Protein 3QHC (pdb70)

Nearest PDB structures (foldseek):
  3qhc-assembly1_A  TM=1.006E+00  e=7.814E-25  Cyanophora paradoxa
  1b71-assembly1_A  TM=8.317E-01  e=1.279E-03  Nitratidesulfovibrio vulgaris str. Hildenborough
  2gyq-assembly1_B  TM=6.926E-01  e=1.774E-02  Rhodopseudomonas palustris CGA009
  4zkh-assembly1_C  TM=7.422E-01  e=3.297E-01  Pseudo-nitzschia multiseries
  4zkh-assembly1_D  TM=6.762E-01  e=3.297E-01  Pseudo-nitzschia multiseries

Organism: Cyanophora paradoxa (NCBI:txid2762)

Solvent-accessible surface area: 16722 Å² total; per-residue (Å²): 111,195,39,183,24,154,125,26,39,63,6,0,40,128,0,23,27,58,6,88,80,68,121,58,6,61,20,2,0,23,8,0,12,21,6,0,65,2,1,20,96,25,0,0,52,2,0,0,52,0,0,94,112,34,54,58,92,148,8,0,57,28,0,55,43,0,8,152,30,0,5,112,11,1,123,67,0,62,168,48,42,85,154,62,167,55,81,52,42,72,112,3,85,81,2,71,138,16,15,63,68,1,73,102,74,12,89,59,0,8,97,40,85,104,0,5,65,20,0,0,11,3,0,8,24,0,0,12,0,4,5,77,34,3,1,44,55,4,1,163,45,0,61,146,88,58,46,149,128,5,10,93,6,0,94,31,2,20,89,23,0,33,60,0,7,30,86,0,31,86,11,3,13,98,32,3,51,113,144,111,196,41,185,24,154,124,26,40,65,6,0,40,124,0,23,27,59,6,91,78,70,122,57,7,59,21,2,0,22,9,0,8,21,7,1,62,1,0,26,80,25,0,0,52,4,0,0,46,0,0,94,119,34,56,58,93,148,9,0,57,30,0,56,43,0,7,152,31,0,7,114,10,1,124,66,0,54,170,48,41,88,153,61,164,56,169,48,36,72,113,3,85,84,2,65,136,19,16,62,71,2,72,100,76,11,94,55,0,7,96,42,83,104,0,4,66,20,0,0,11,3,0,11,24,0,0,12,0,4,5,80,33,4,1,45,54,5,1,138,47,0,59,110,89,58,44,148,127,5,10,92,5,0,95,28,2,20,91,22,0,33,62,0,7,30,89,0,32,88,12,3,14,96,30,2,51,112,144

Foldseek 3Di:
DDDDDDAADLNLLLLADDFDDDLDLLNSLLSLLQRLLCLLPFLLQLLLLLCVLLVRNVVSVLSNVVSVVSNVLNVLSCVVVVPDDHDDDPSSVVSNVSSVVCVVVSNVLSVDLSNNLSSLVSLLVNLCCLLPPSLQVSLVSCVVVVNNSVSVSSVVVSVSSVVSNVVSVVVSVVSVDDD/DDDDDDQADLNLLLLADDFDDDLDLLNSLLSLLQRLLCLLPFQLQLLLLLCVLLVRNVVSVLSNVVSVVSNVLNVLSCVVVVPDDHDQDPSSVVSNVSSVVCVVVSNVLSVDLSNNLSSLVSLLVNLCCLLPPSLQVSLVSCVVVVNNSVSVSSVVVSVSSVVSNVVSVVVSVVSVDDD

CATH classification: 1.20.1260.10

Radius of gyration: 20.28 Å; Cα contacts (8 Å, |Δi|>4): 498; chains: 2; bounding box: 53×49×52 Å

B-factor: mean 16.75, std 8.73, range [4.85, 58.57]

Sequence (358 aa):
GLNYNQEDFMMGLDRFFFQDDAVSSHNNTDANAASSSSIEVEEMMYECDDCCMYPTFAEIARRSGQPEIGAMFDAIAKEEGMMHAQLLTTKLYSELEVKDSAETLEAKRLVSTTIESSQIDAVASDSSRGLRRALETALEVETIESQKKTYYPAFAKLAAEEQGNMEVATAFEAIVKSETKHANWVKRALENNLLEVAGLNYNQEDFMMGLDRFFFQDDAVSHNNTDANAASSSIEVEEMMYECDDCCMYPTFAEIARRSGQPEIGAMFDAIAKEEGMMHAQLLTTKLYSELEVKDSAETLEAKRLVSSTTIESSQIDAVASDSSRGLRRALETALEVETIESQKKTYYPAFAKLAAEEQGNMEVATAFEAIVKSETKHANWVKRALENNLLEVA

GO terms:
  GO:0008199 ferric iron binding (F, IDA)

InterPro domains:
  IPR003251 Rubrerythrin, diiron-binding domain [PF02915] (44-172)
  IPR003251 Rubrerythrin, diiron-binding domain [cd01041] (26-176)
  IPR009040 Ferritin-like diiron domain [PS50905] (21-180)
  IPR009078 Ferritin-like superfamily [SSF47240] (23-176)
  IPR012347 Ferritin-like [G3DSA:1.20.1260.10] (2-180)
  IPR052753 Rubrerythrin-2/Nigerythrin [PTHR33746] (22-176)

Secondary structure (DSSP, 8-state):
-----PPPGGGGGGG---PPP-SSHHHHHHHHHHHHHHIIIIIHHHHHHHHHHTT-HHHHHHHHHHHHHHHHHHHHHHHHSTT------HHHHHHHHHHHHHHHTHHHHHHSHHHHHHHHHHHHHHHHHIIIIIHHHHHHHHHHTT-HHHHHHHHHHHHHHHHHHHHHHHHHHHHH---/-----PPPGGGGGGG---PPP-SSHHHHHHHHHHHHHHIIIIIHHHHHHHHHHTT-HHHHHHHHHHHHHHHHHHHHHHHHSTT------HHHHHHHHHHHHHHHTHHHHHHSHHHHHHHHHHHHHHHHHIIIIIHHHHHHHHHHTT-HHHHHHHHHHHHHHHHHHHHHHHHHHHHH---

Structure (mmCIF, N/CA/C/O backbone):
data_3QHC
#
_entry.id   3QHC
#
_cell.length_a   81.499
_cell.length_b   81.499
_cell.length_c   46.341
_cell.angle_alpha   90.000
_cell.angle_beta   90.000
_cell.angle_gamma   120.000
#
_symmetry.space_group_name_H-M   'P 32'
#
loop_
_entity.id
_entity.type
_entity.pdbx_description
1 polymer Symerythrin
2 non-polymer 'FE (III) ION'
3 water water
#
loop_
_atom_site.group_PDB
_atom_site.id
_atom_site.type_symbol
_atom_site.label_atom_id
_atom_site.label_alt_id
_atom_site.label_comp_id
_atom_site.label_asym_id
_atom_site.label_entity_id
_atom_site.label_seq_id
_atom_site.pdbx_PDB_ins_code
_atom_site.Cartn_x
_atom_site.Cartn_y
_atom_site.Cartn_z
_atom_site.occupancy
_atom_site.B_iso_or_equiv
_atom_site.auth_seq_id
_atom_site.auth_comp_id
_atom_site.auth_asym_id
_atom_site.auth_atom_id
_atom_site.pdbx_PDB_model_num
ATOM 1 N N . GLY A 1 1 ? 1.826 -0.099 15.156 1.00 29.37 2 GLY A N 1
ATOM 2 C CA . GLY A 1 1 ? 3.085 -0.876 14.749 1.00 29.09 2 GLY A CA 1
ATOM 3 C C . GLY A 1 1 ? 4.265 0.045 14.430 1.00 28.70 2 GLY A C 1
ATOM 4 O O . GLY A 1 1 ? 4.316 1.169 14.954 1.00 33.39 2 GLY A O 1
ATOM 5 N N . LEU A 1 2 ? 5.208 -0.346 13.570 1.00 26.76 3 LEU A N 1
ATOM 6 C CA . LEU A 1 2 ? 6.129 0.597 12.948 1.00 25.56 3 LEU A CA 1
ATOM 7 C C . LEU A 1 2 ? 5.397 1.182 11.719 1.00 28.22 3 LEU A C 1
ATOM 8 O O . LEU A 1 2 ? 4.646 0.528 10.984 1.00 32.55 3 LEU A O 1
ATOM 13 N N . ASN A 1 3 ? 5.549 2.489 11.596 1.00 25.25 4 ASN A N 1
ATOM 14 C CA . ASN A 1 3 ? 4.849 3.286 10.578 1.00 24.10 4 ASN A CA 1
ATOM 15 C C . ASN A 1 3 ? 5.758 4.288 9.900 1.00 24.34 4 ASN A C 1
ATOM 16 O O . ASN A 1 3 ? 5.815 5.474 10.216 1.00 26.27 4 ASN A O 1
ATOM 18 N N . TYR A 1 4 ? 6.541 3.821 8.930 1.00 23.76 5 TYR A N 1
ATOM 19 C CA . TYR A 1 4 ? 7.600 4.597 8.272 1.00 21.56 5 TYR A CA 1
ATOM 20 C C . TYR A 1 4 ? 7.124 5.471 7.098 1.00 19.70 5 TYR A C 1
ATOM 21 O O . TYR A 1 4 ? 6.781 5.035 6.000 1.00 27.97 5 TYR A O 1
ATOM 30 N N . ASN A 1 5 ? 7.412 6.765 6.936 1.00 18.55 6 ASN A N 1
ATOM 31 C CA . ASN A 1 5 ? 7.134 7.741 5.850 1.00 14.00 6 ASN A CA 1
ATOM 32 C C . ASN A 1 5 ? 8.470 8.231 5.329 1.00 14.16 6 ASN A C 1
ATOM 33 O O . ASN A 1 5 ? 9.390 8.473 6.064 1.00 16.28 6 ASN A O 1
ATOM 38 N N . GLN A 1 6 ? 8.637 8.390 4.016 1.00 14.82 7 GLN A N 1
ATOM 39 C CA . GLN A 1 6 ? 9.849 8.980 3.475 1.00 16.00 7 GLN A CA 1
ATOM 40 C C . GLN A 1 6 ? 10.048 10.379 3.974 1.00 15.52 7 GLN A C 1
ATOM 41 O O . GLN A 1 6 ? 9.129 11.187 4.081 1.00 18.40 7 GLN A O 1
ATOM 47 N N . GLU A 1 7 ? 11.268 10.725 4.284 1.00 16.64 8 GLU A N 1
ATOM 48 C CA . GLU A 1 7 ? 11.556 12.098 4.605 1.00 16.91 8 GLU A CA 1
ATOM 49 C C . GLU A 1 7 ? 11.596 12.981 3.350 1.00 16.63 8 GLU A C 1
ATOM 50 O O . GLU A 1 7 ? 11.973 12.558 2.273 1.00 15.37 8 GLU A O 1
ATOM 56 N N . ASP A 1 8 ? 11.234 14.247 3.486 1.00 15.74 9 ASP A N 1
ATOM 57 C CA . ASP A 1 8 ? 11.232 15.149 2.364 1.00 14.79 9 ASP A CA 1
ATOM 58 C C . ASP A 1 8 ? 12.602 15.290 1.649 1.00 13.67 9 ASP A C 1
ATOM 59 O O . ASP A 1 8 ? 13.646 15.228 2.310 1.00 13.91 9 ASP A O 1
ATOM 64 N N . PHE A 1 9 ? 12.528 15.480 0.326 1.00 13.23 10 PHE A N 1
ATOM 65 C CA . PHE A 1 9 ? 13.661 15.832 -0.473 1.00 13.62 10 PHE A CA 1
ATOM 66 C C . PHE A 1 9 ? 14.611 16.820 0.229 1.00 13.07 10 PHE A C 1
ATOM 67 O O . PHE A 1 9 ? 14.194 17.914 0.621 1.00 13.80 10 PHE A O 1
ATOM 75 N N . MET A 1 10 ? 15.874 16.448 0.291 1.00 14.30 11 MET A N 1
ATOM 76 C CA A MET A 1 10 ? 16.915 17.347 0.811 0.70 14.75 11 MET A CA 1
ATOM 77 C CA B MET A 1 10 ? 16.995 17.091 0.952 0.30 14.28 11 MET A CA 1
ATOM 78 C C . MET A 1 10 ? 16.697 17.686 2.313 1.00 12.36 11 MET A C 1
ATOM 79 O O . MET A 1 10 ? 17.422 18.588 2.809 1.00 16.06 11 MET A O 1
ATOM 88 N N . GLY A 1 11 ? 15.776 17.030 3.020 1.00 13.21 12 GLY A N 1
ATOM 89 C CA . GLY A 1 11 ? 15.497 17.411 4.397 1.00 13.91 12 GLY A CA 1
ATOM 90 C C . GLY A 1 11 ? 14.934 18.797 4.557 1.00 12.62 12 GLY A C 1
ATOM 91 O O . GLY A 1 11 ? 15.029 19.369 5.638 1.00 13.10 12 GLY A O 1
ATOM 92 N N . LEU A 1 12 ? 14.324 19.313 3.502 1.00 12.06 13 LEU A N 1
ATOM 93 C CA . LEU A 1 12 ? 13.912 20.721 3.510 1.00 12.35 13 LEU A CA 1
ATOM 94 C C . LEU A 1 12 ? 12.843 20.984 4.535 1.00 12.67 13 LEU A C 1
ATOM 95 O O . LEU A 1 12 ? 12.716 22.119 5.043 1.00 14.93 13 LEU A O 1
ATOM 100 N N . ASP A 1 13 ? 12.080 19.978 4.935 1.00 11.01 14 ASP A N 1
ATOM 101 C CA . ASP A 1 13 ? 11.081 20.132 5.954 1.00 11.83 14 ASP A CA 1
ATOM 102 C C . ASP A 1 13 ? 11.668 20.500 7.301 1.00 12.87 14 ASP A C 1
ATOM 103 O O . ASP A 1 13 ? 10.983 21.067 8.169 1.00 13.95 14 ASP A O 1
ATOM 108 N N . ARG A 1 14 ? 12.919 20.114 7.587 1.00 11.68 15 ARG A N 1
ATOM 109 C CA . ARG A 1 14 ? 13.548 20.390 8.886 1.00 12.23 15 ARG A CA 1
ATOM 110 C C . ARG A 1 14 ? 13.981 21.825 9.077 1.00 12.11 15 ARG A C 1
ATOM 111 O O . ARG A 1 14 ? 14.420 22.220 10.141 1.00 13.43 15 ARG A O 1
ATOM 119 N N . PHE A 1 15 ? 13.753 22.645 8.059 1.00 11.32 16 PHE A N 1
ATOM 120 C CA A PHE A 1 15 ? 13.903 24.085 8.186 0.50 11.91 16 PHE A CA 1
ATOM 121 C CA B PHE A 1 15 ? 13.893 24.073 8.175 0.50 11.24 16 PHE A CA 1
ATOM 122 C C . PHE A 1 15 ? 12.810 24.651 9.106 1.00 11.40 16 PHE A C 1
ATOM 123 O O . PHE A 1 15 ? 12.992 25.729 9.665 1.00 12.71 16 PHE A O 1
ATOM 138 N N . PHE A 1 16 ? 11.651 23.995 9.183 1.00 10.94 17 PHE A N 1
ATOM 139 C CA . PHE A 1 16 ? 10.605 24.519 10.063 1.00 10.70 17 PHE A CA 1
ATOM 140 C C . PHE A 1 16 ? 11.037 24.372 11.489 1.00 10.88 17 PHE A C 1
ATOM 141 O O . PHE A 1 16 ? 11.373 23.252 11.930 1.00 12.24 17 PHE A O 1
ATOM 149 N N . GLN A 1 17 ? 10.946 25.441 12.285 1.00 10.55 18 GLN A N 1
ATOM 150 C CA . GLN A 1 17 ? 11.257 25.428 13.704 1.00 11.60 18 GLN A CA 1
ATOM 151 C C . GLN A 1 17 ? 10.080 26.050 14.460 1.00 11.37 18 GLN A C 1
ATOM 152 O O . GLN A 1 17 ? 9.629 27.122 14.214 1.00 13.59 18 GLN A O 1
ATOM 158 N N A ASP A 1 18 ? 9.752 25.304 15.516 0.50 12.75 19 ASP A N 1
ATOM 159 N N B ASP A 1 18 ? 9.513 25.290 15.388 0.50 12.28 19 ASP A N 1
ATOM 160 C CA A ASP A 1 18 ? 8.545 25.448 16.351 0.50 12.70 19 ASP A CA 1
ATOM 161 C CA B ASP A 1 18 ? 8.485 25.906 16.241 0.50 12.44 19 ASP A CA 1
ATOM 162 C C A ASP A 1 18 ? 8.861 26.250 17.651 0.50 13.20 19 ASP A C 1
ATOM 163 C C B ASP A 1 18 ? 9.115 26.496 17.509 0.50 12.25 19 ASP A C 1
ATOM 164 O O A ASP A 1 18 ? 9.613 25.674 18.431 0.50 13.85 19 ASP A O 1
ATOM 165 O O B ASP A 1 18 ? 10.153 26.175 18.055 0.50 12.61 19 ASP A O 1
ATOM 174 N N . ALA A 1 19 ? 8.330 27.450 17.930 1.00 13.19 20 ALA A N 1
ATOM 175 C CA . ALA A 1 19 ? 8.632 28.112 19.201 1.00 12.46 20 ALA A CA 1
ATOM 176 C C . ALA A 1 19 ? 8.218 27.174 20.354 1.00 13.16 20 ALA A C 1
ATOM 177 O O . ALA A 1 19 ? 7.180 26.541 20.260 1.00 17.21 20 ALA A O 1
ATOM 179 N N . VAL A 1 20 ? 9.025 27.176 21.409 1.00 14.57 21 VAL A N 1
ATOM 180 C CA . VAL A 1 20 ? 8.787 26.343 22.573 1.00 14.58 21 VAL A CA 1
ATOM 181 C C . VAL A 1 20 ? 7.788 26.997 23.470 1.00 12.43 21 VAL A C 1
ATOM 182 O O . VAL A 1 20 ? 7.956 28.203 23.786 1.00 13.86 21 VAL A O 1
ATOM 186 N N . SER A 1 21 ? 6.815 26.228 23.967 1.00 12.79 22 SER A N 1
ATOM 187 C CA A SER A 1 21 ? 5.844 26.735 24.949 0.50 11.86 22 SER A CA 1
ATOM 188 C CA B SER A 1 21 ? 5.857 26.745 24.941 0.50 12.90 22 SER A CA 1
ATOM 189 C C . SER A 1 21 ? 6.362 26.681 26.385 1.00 11.68 22 SER A C 1
ATOM 190 O O . SER A 1 21 ? 6.975 25.684 26.816 1.00 13.76 22 SER A O 1
ATOM 195 N N . HIS A 1 22 ? 6.113 27.744 27.131 1.00 10.80 23 HIS A N 1
ATOM 196 C CA . HIS A 1 22 ? 6.479 27.875 28.546 1.00 10.79 23 HIS A CA 1
ATOM 197 C C . HIS A 1 22 ? 5.295 28.350 29.336 1.00 11.05 23 HIS A C 1
ATOM 198 O O . HIS A 1 22 ? 4.295 28.833 28.792 1.00 11.40 23 HIS A O 1
ATOM 205 N N . ASN A 1 23 ? 5.401 28.304 30.669 1.00 10.82 24 ASN A N 1
ATOM 206 C CA . ASN A 1 23 ? 4.390 28.874 31.542 1.00 11.43 24 ASN A CA 1
ATOM 207 C C . ASN A 1 23 ? 4.408 30.374 31.533 1.00 11.61 24 ASN A C 1
ATOM 208 O O . ASN A 1 23 ? 3.397 30.961 31.935 1.00 15.72 24 ASN A O 1
ATOM 213 N N . ASN A 1 24 ? 5.566 30.986 31.310 1.00 11.34 25 ASN A N 1
ATOM 214 C CA . ASN A 1 24 ? 5.734 32.379 31.490 1.00 12.80 25 ASN A CA 1
ATOM 215 C C . ASN A 1 24 ? 5.826 33.081 30.167 1.00 13.78 25 ASN A C 1
ATOM 216 O O . ASN A 1 24 ? 6.603 32.678 29.262 1.00 12.73 25 ASN A O 1
ATOM 221 N N . THR A 1 25 ? 5.056 34.157 30.000 1.00 14.53 26 THR A N 1
ATOM 222 C CA . THR A 1 25 ? 4.991 34.891 28.717 1.00 11.78 26 THR A CA 1
ATOM 223 C C . THR A 1 25 ? 6.315 35.506 28.339 1.00 13.26 26 THR A C 1
ATOM 224 O O . THR A 1 25 ? 6.642 35.540 27.135 1.00 12.76 26 THR A O 1
ATOM 228 N N . ASP A 1 26 ? 7.180 35.908 29.244 1.00 12.44 27 ASP A N 1
ATOM 229 C CA . ASP A 1 26 ? 8.512 36.374 28.934 1.00 14.24 27 ASP A CA 1
ATOM 230 C C . ASP A 1 26 ? 9.273 35.321 28.162 1.00 12.25 27 ASP A C 1
ATOM 231 O O . ASP A 1 26 ? 9.983 35.631 27.178 1.00 13.94 27 ASP A O 1
ATOM 236 N N . ALA A 1 27 ? 9.205 34.092 28.635 1.00 12.66 28 ALA A N 1
ATOM 237 C CA . ALA A 1 27 ? 9.884 32.986 28.018 1.00 11.09 28 ALA A CA 1
ATOM 238 C C . ALA A 1 27 ? 9.265 32.640 26.650 1.00 10.63 28 ALA A C 1
ATOM 239 O O . ALA A 1 27 ? 10.022 32.272 25.725 1.00 10.96 28 ALA A O 1
ATOM 241 N N . ASN A 1 28 ? 7.957 32.720 26.540 1.00 9.95 29 ASN A N 1
ATOM 242 C CA . ASN A 1 28 ? 7.352 32.539 25.181 1.00 9.20 29 ASN A CA 1
ATOM 243 C C . ASN A 1 28 ? 7.796 33.648 24.280 1.00 9.48 29 ASN A C 1
ATOM 244 O O . ASN A 1 28 ? 8.044 33.367 23.066 1.00 9.88 29 ASN A O 1
ATOM 249 N N . ALA A 1 29 ? 7.917 34.882 24.669 1.00 9.98 30 ALA A N 1
ATOM 250 C CA . ALA A 1 29 ? 8.481 35.954 23.865 1.00 9.84 30 ALA A CA 1
ATOM 251 C C . ALA A 1 29 ? 9.869 35.623 23.479 1.00 9.68 30 ALA A C 1
ATOM 252 O O . ALA A 1 29 ? 10.215 35.825 22.298 1.00 10.48 30 ALA A O 1
ATOM 254 N N . ALA A 1 30 ? 10.727 35.173 24.380 1.00 10.27 31 ALA A N 1
ATOM 255 C CA . ALA A 1 30 ? 12.077 34.833 24.059 1.00 11.40 31 ALA A CA 1
ATOM 256 C C . ALA A 1 30 ? 12.168 33.765 22.994 1.00 10.46 31 ALA A C 1
ATOM 257 O O . ALA A 1 30 ? 12.950 33.851 22.038 1.00 12.38 31 ALA A O 1
ATOM 259 N N . SER A 1 31 ? 11.352 32.756 23.101 1.00 10.56 32 SER A N 1
ATOM 260 C CA A SER A 1 31 ? 11.331 31.664 22.140 0.70 11.48 32 SER A CA 1
ATOM 261 C CA B SER A 1 31 ? 11.388 31.682 22.118 0.30 12.04 32 SER A CA 1
ATOM 262 C C . SER A 1 31 ? 10.834 32.148 20.773 1.00 10.15 32 SER A C 1
ATOM 263 O O . SER A 1 31 ? 11.384 31.742 19.747 1.00 11.86 32 SER A O 1
ATOM 268 N N . SER A 1 32 ? 9.829 32.980 20.792 1.00 9.14 33 SER A N 1
ATOM 269 C CA A SER A 1 32 ? 9.351 33.551 19.562 0.70 8.89 33 SER A CA 1
ATOM 270 C CA B SER A 1 32 ? 9.305 33.612 19.588 0.30 9.42 33 SER A CA 1
ATOM 271 C C . SER A 1 32 ? 10.391 34.421 18.922 1.00 9.35 33 SER A C 1
ATOM 272 O O . SER A 1 32 ? 10.566 34.332 17.689 1.00 10.52 33 SER A O 1
ATOM 277 N N . ILE A 1 33 ? 11.062 35.299 19.657 1.00 9.38 34 ILE A N 1
ATOM 278 C CA . ILE A 1 33 ? 12.117 36.135 19.085 1.00 10.39 34 ILE A CA 1
ATOM 279 C C . ILE A 1 33 ? 13.173 35.286 18.370 1.00 9.32 34 ILE A C 1
ATOM 280 O O . ILE A 1 33 ? 13.634 35.536 17.253 1.00 10.89 34 ILE A O 1
ATOM 285 N N . GLU A 1 34 ? 13.563 34.204 19.058 1.00 11.36 35 GLU A N 1
ATOM 286 C CA . GLU A 1 34 ? 14.578 33.302 18.539 1.00 11.14 35 GLU A CA 1
ATOM 287 C C . GLU A 1 34 ? 14.151 32.739 17.168 1.00 10.33 35 GLU A C 1
ATOM 288 O O . GLU A 1 34 ? 14.942 32.756 16.222 1.00 12.08 35 GLU A O 1
ATOM 294 N N . VAL A 1 35 ? 12.953 32.205 17.110 1.00 9.95 36 VAL A N 1
ATOM 295 C CA . VAL A 1 35 ? 12.471 31.612 15.842 1.00 9.69 36 VAL A CA 1
ATOM 296 C C . VAL A 1 35 ? 12.241 32.688 14.812 1.00 9.25 36 VAL A C 1
ATOM 297 O O . VAL A 1 35 ? 12.603 32.456 13.629 1.00 10.02 36 VAL A O 1
ATOM 301 N N . GLU A 1 36 ? 11.660 33.824 15.160 1.00 9.11 37 GLU A N 1
ATOM 302 C CA A GLU A 1 36 ? 11.400 34.894 14.208 0.60 9.40 37 GLU A CA 1
ATOM 303 C CA B GLU A 1 36 ? 11.323 34.816 14.130 0.40 9.44 37 GLU A CA 1
ATOM 304 C C . GLU A 1 36 ? 12.673 35.358 13.568 1.00 9.64 37 GLU A C 1
ATOM 305 O O . GLU A 1 36 ? 12.786 35.587 12.366 1.00 10.65 37 GLU A O 1
ATOM 316 N N A MET A 1 37 ? 13.727 35.563 14.348 0.70 10.35 38 MET A N 1
ATOM 317 N N B MET A 1 37 ? 13.670 35.548 14.432 0.30 12.16 38 MET A N 1
ATOM 318 C CA A MET A 1 37 ? 15.015 36.010 13.810 0.70 11.65 38 MET A CA 1
ATOM 319 C CA B MET A 1 37 ? 15.022 35.956 14.024 0.30 12.45 38 MET A CA 1
ATOM 320 C C A MET A 1 37 ? 15.668 34.943 12.981 0.70 11.75 38 MET A C 1
ATOM 321 C C B MET A 1 37 ? 15.665 34.966 13.068 0.30 12.11 38 MET A C 1
ATOM 322 O O A MET A 1 37 ? 16.313 35.237 11.954 0.70 11.95 38 MET A O 1
ATOM 323 O O B MET A 1 37 ? 16.311 35.363 12.093 0.30 14.06 38 MET A O 1
ATOM 332 N N . TYR A 1 38 ? 15.540 33.676 13.377 1.00 11.16 39 TYR A N 1
ATOM 333 C CA . TYR A 1 38 ? 16.008 32.574 12.515 1.00 10.97 39 TYR A CA 1
ATOM 334 C C . TYR A 1 38 ? 15.313 32.589 11.163 1.00 10.01 39 TYR A C 1
ATOM 335 O O . TYR A 1 38 ? 15.939 32.412 10.090 1.00 11.40 39 TYR A O 1
ATOM 344 N N . GLU A 1 39 ? 13.996 32.835 11.175 1.00 9.72 40 GLU A N 1
ATOM 345 C CA . GLU A 1 39 ? 13.277 32.855 9.883 1.00 9.56 40 GLU A CA 1
ATOM 346 C C . GLU A 1 39 ? 13.708 34.077 9.082 1.00 9.00 40 GLU A C 1
ATOM 347 O O . GLU A 1 39 ? 13.872 33.980 7.823 1.00 10.57 40 GLU A O 1
ATOM 353 N N . CYS A 1 40 ? 13.857 35.226 9.725 1.00 9.33 41 CYS A N 1
ATOM 354 C CA . CYS A 1 40 ? 14.237 36.483 9.075 1.00 10.57 41 CYS A CA 1
ATOM 355 C C . CYS A 1 40 ? 15.648 36.393 8.435 1.00 11.44 41 CYS A C 1
ATOM 356 O O . CYS A 1 40 ? 15.856 36.728 7.276 1.00 12.77 41 CYS A O 1
ATOM 359 N N A ASP A 1 41 ? 16.620 35.881 9.188 0.50 12.48 42 ASP A N 1
ATOM 360 N N B ASP A 1 41 ? 16.590 35.918 9.267 0.50 12.75 42 ASP A N 1
ATOM 361 C CA A ASP A 1 41 ? 17.986 36.002 8.741 0.50 13.72 42 ASP A CA 1
ATOM 362 C CA B ASP A 1 41 ? 18.033 35.831 9.043 0.50 13.00 42 ASP A CA 1
ATOM 363 C C A ASP A 1 41 ? 18.554 34.703 8.141 0.50 13.72 42 ASP A C 1
ATOM 364 C C B ASP A 1 41 ? 18.523 34.711 8.122 0.50 13.00 42 ASP A C 1
ATOM 365 O O A ASP A 1 41 ? 19.625 34.764 7.527 0.50 16.15 42 ASP A O 1
ATOM 366 O O B ASP A 1 41 ? 19.433 34.909 7.303 0.50 15.05 42 ASP A O 1
ATOM 375 N N . CYS A 1 42 ? 17.873 33.562 8.282 1.00 13.02 43 CYS A N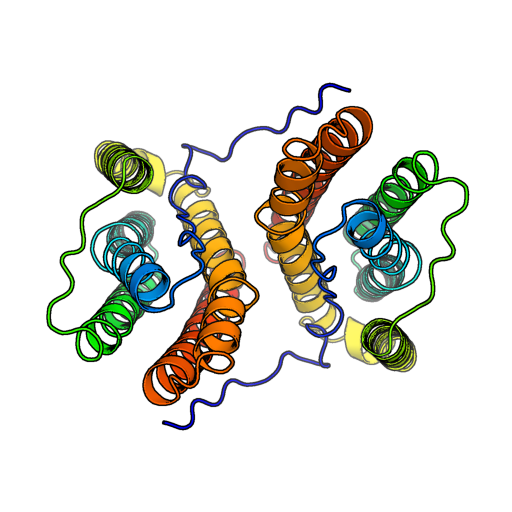 1
ATOM 376 C CA A CYS A 1 42 ? 18.393 32.293 7.778 0.70 13.03 43 CYS A CA 1
ATOM 377 C CA B CYS A 1 42 ? 18.374 32.255 7.833 0.30 13.95 43 CYS A CA 1
ATOM 378 C C . CYS A 1 42 ? 17.387 31.574 6.889 1.00 11.86 43 CYS A C 1
ATOM 379 O O . CYS A 1 42 ? 17.710 31.322 5.753 1.00 14.07 43 CYS A O 1
ATOM 384 N N . MET A 1 43 ? 16.213 31.221 7.397 1.00 11.32 44 MET A N 1
ATOM 385 C CA . MET A 1 43 ? 15.316 30.343 6.656 1.00 10.93 44 MET A CA 1
ATOM 386 C C . MET A 1 43 ? 14.808 31.051 5.386 1.00 9.91 44 MET A C 1
ATOM 387 O O . MET A 1 43 ? 14.955 30.531 4.273 1.00 11.31 44 MET A O 1
ATOM 392 N N . TYR A 1 44 ? 14.169 32.207 5.518 1.00 9.56 45 TYR A N 1
ATOM 393 C CA . TYR A 1 44 ? 13.564 32.833 4.358 1.00 9.38 45 TYR A CA 1
ATOM 394 C C . TYR A 1 44 ? 14.607 33.311 3.348 1.00 9.75 45 TYR A C 1
ATOM 395 O O . TYR A 1 44 ? 14.354 33.158 2.134 1.00 10.31 45 TYR A O 1
ATOM 404 N N . PRO A 1 45 ? 15.740 33.860 3.757 1.00 10.24 46 PRO A N 1
ATOM 405 C CA . PRO A 1 45 ? 16.745 34.214 2.728 1.00 11.29 46 PRO A CA 1
ATOM 406 C C . PRO A 1 45 ? 17.197 32.996 1.956 1.00 11.44 46 PRO A C 1
ATOM 407 O O . PRO A 1 45 ? 17.479 33.105 0.751 1.00 12.77 46 PRO A O 1
ATOM 411 N N . THR A 1 46 ? 17.334 31.843 2.596 1.00 11.61 47 THR A N 1
ATOM 412 C CA . THR A 1 46 ? 17.701 30.635 1.873 1.00 12.41 47 THR A CA 1
ATOM 413 C C . THR A 1 46 ? 16.628 30.218 0.870 1.00 11.57 47 THR A C 1
ATOM 414 O O . THR A 1 46 ? 16.915 29.883 -0.286 1.00 12.31 47 THR A O 1
ATOM 418 N N . PHE A 1 47 ? 15.369 30.261 1.305 1.00 11.21 48 PHE A N 1
ATOM 419 C CA . PHE A 1 47 ? 14.270 29.982 0.393 1.00 9.76 48 PHE A CA 1
ATOM 420 C C . PHE A 1 47 ? 14.256 30.970 -0.771 1.00 10.52 48 PHE A C 1
ATOM 421 O O . PHE A 1 47 ? 14.005 30.553 -1.918 1.00 11.27 48 PHE A O 1
ATOM 429 N N . ALA A 1 48 ? 14.557 32.239 -0.528 1.00 10.91 49 ALA A N 1
ATOM 430 C CA . ALA A 1 48 ? 14.585 33.232 -1.583 1.00 11.16 49 ALA A CA 1
ATOM 431 C C . ALA A 1 48 ? 15.670 32.854 -2.619 1.00 11.21 49 ALA A C 1
ATOM 432 O O . ALA A 1 48 ? 15.486 33.033 -3.814 1.00 12.95 49 ALA A O 1
ATOM 434 N N . GLU A 1 49 ? 16.819 32.440 -2.115 1.00 11.82 50 GLU A N 1
ATOM 435 C CA . GLU A 1 49 ? 17.904 32.044 -3.018 1.00 13.41 50 GLU A CA 1
ATOM 436 C C . GLU A 1 49 ? 17.506 30.813 -3.838 1.00 12.43 50 GLU A C 1
ATOM 437 O O . GLU A 1 49 ? 17.841 30.710 -5.023 1.00 13.95 50 GLU A O 1
ATOM 443 N N . ILE A 1 50 ? 16.886 29.839 -3.183 1.00 12.70 51 ILE A N 1
ATOM 444 C CA . ILE A 1 50 ? 16.399 28.671 -3.925 1.00 11.99 51 ILE A CA 1
ATOM 445 C C . ILE A 1 50 ? 15.491 29.151 -5.038 1.00 12.02 51 ILE A C 1
ATOM 446 O O . ILE A 1 50 ? 15.586 28.720 -6.233 1.00 12.92 51 ILE A O 1
ATOM 451 N N . ALA A 1 51 ? 14.577 30.079 -4.761 1.00 11.34 52 ALA A N 1
ATOM 452 C CA . ALA A 1 51 ? 13.634 30.568 -5.748 1.00 10.36 52 ALA A CA 1
ATOM 453 C C . ALA A 1 51 ? 14.358 31.276 -6.892 1.00 11.83 52 ALA A C 1
ATOM 454 O O . ALA A 1 51 ? 14.080 30.997 -8.082 1.00 13.00 52 ALA A O 1
ATOM 456 N N . ARG A 1 52 ? 15.301 32.138 -6.575 1.00 12.93 53 ARG A N 1
ATOM 457 C CA . ARG A 1 52 ? 15.995 32.865 -7.627 1.00 12.74 53 ARG A CA 1
ATOM 458 C C . ARG A 1 52 ? 16.753 31.859 -8.502 1.00 14.70 53 ARG A C 1
ATOM 459 O O . ARG A 1 52 ? 16.800 31.976 -9.732 1.00 15.43 53 ARG A O 1
ATOM 467 N N . ARG A 1 53 ? 17.502 30.928 -7.925 1.00 13.51 54 ARG A N 1
ATOM 468 C CA . ARG A 1 53 ? 18.319 29.966 -8.648 1.00 13.95 54 ARG A CA 1
ATOM 469 C C . ARG A 1 53 ? 17.478 28.999 -9.436 1.00 15.49 54 ARG A C 1
ATOM 470 O O . ARG A 1 53 ? 17.972 28.393 -10.404 1.00 18.68 54 ARG A O 1
ATOM 478 N N . SER A 1 54 ? 16.218 28.856 -9.080 1.00 14.40 55 SER A N 1
ATOM 479 C CA . SER A 1 54 ? 15.222 28.121 -9.798 1.00 14.42 55 SER A CA 1
ATOM 480 C C . SER A 1 54 ? 14.599 28.886 -10.951 1.00 15.08 55 SER A C 1
ATOM 481 O O . SER A 1 54 ? 13.723 28.351 -11.636 1.00 18.91 55 SER A O 1
ATOM 484 N N . GLY A 1 55 ? 14.983 30.131 -11.178 1.00 14.48 56 GLY A N 1
ATOM 485 C CA . GLY A 1 55 ? 14.307 30.865 -12.222 1.00 14.43 56 GLY A CA 1
ATOM 486 C C . GLY A 1 55 ? 13.007 31.473 -11.858 1.00 13.96 56 GLY A C 1
ATOM 487 O O . GLY A 1 55 ? 12.188 31.729 -12.712 1.00 15.70 56 GLY A O 1
ATOM 488 N N . GLN A 1 56 ? 12.780 31.736 -10.556 1.00 13.01 57 GLN A N 1
ATOM 489 C CA . GLN A 1 56 ? 11.492 32.193 -10.052 1.00 12.33 57 GLN A CA 1
ATOM 490 C C . GLN A 1 56 ? 11.695 33.480 -9.264 1.00 13.53 57 GLN A C 1
ATOM 491 O O . GLN A 1 56 ? 11.484 33.497 -8.000 1.00 12.91 57 GLN A O 1
ATOM 497 N N . PRO A 1 57 ? 12.127 34.582 -9.869 1.00 13.95 58 PRO A N 1
ATOM 498 C CA . PRO A 1 57 ? 12.533 35.717 -9.071 1.00 14.06 58 PRO A CA 1
ATOM 499 C C . PRO A 1 57 ? 11.369 36.358 -8.390 1.00 12.18 58 PRO A C 1
ATOM 500 O O . PRO A 1 57 ? 11.575 36.942 -7.287 1.00 13.95 58 PRO A O 1
ATOM 504 N N . GLU A 1 58 ? 10.149 36.312 -8.870 1.00 13.16 59 GLU A N 1
ATOM 505 C CA . GLU A 1 58 ? 9.006 36.874 -8.204 1.00 12.49 59 GLU A CA 1
ATOM 506 C C . GLU A 1 58 ? 8.735 36.161 -6.871 1.00 11.22 59 GLU A C 1
ATOM 507 O O . GLU A 1 58 ? 8.511 36.810 -5.805 1.00 11.51 59 GLU A O 1
ATOM 513 N N . ILE A 1 59 ? 8.817 34.844 -6.843 1.00 10.74 60 ILE A N 1
ATOM 514 C CA . ILE A 1 59 ? 8.682 34.085 -5.597 1.00 10.07 60 ILE A CA 1
ATOM 515 C C . ILE A 1 59 ? 9.870 34.397 -4.708 1.00 10.66 60 ILE A C 1
ATOM 516 O O . ILE A 1 59 ? 9.671 34.523 -3.450 1.00 11.01 60 ILE A O 1
ATOM 521 N N . GLY A 1 60 ? 11.073 34.604 -5.212 1.00 10.77 61 GLY A N 1
ATOM 522 C CA . GLY A 1 60 ? 12.199 34.999 -4.375 1.00 11.27 61 GLY A CA 1
ATOM 523 C C . GLY A 1 60 ? 11.913 36.322 -3.665 1.00 10.68 61 GLY A C 1
ATOM 524 O O . GLY A 1 60 ? 12.203 36.493 -2.474 1.00 11.17 61 GLY A O 1
ATOM 525 N N . ALA A 1 61 ? 11.318 37.253 -4.374 1.00 11.34 62 ALA A N 1
ATOM 526 C CA . ALA A 1 61 ? 11.016 38.566 -3.843 1.00 11.38 62 ALA A CA 1
ATOM 527 C C . ALA A 1 61 ? 9.955 38.405 -2.743 1.00 10.17 62 ALA A C 1
ATOM 528 O O . ALA A 1 61 ? 9.981 39.166 -1.736 1.00 10.98 62 ALA A O 1
ATOM 530 N N . MET A 1 62 ? 9.008 37.522 -2.887 1.00 10.04 63 MET A N 1
ATOM 531 C CA . MET A 1 62 ? 8.024 37.274 -1.828 1.00 10.34 63 MET A CA 1
ATOM 532 C C . MET A 1 62 ? 8.727 36.717 -0.601 1.00 8.86 63 MET A C 1
ATOM 533 O O . MET A 1 62 ? 8.459 37.225 0.536 1.00 9.79 63 MET A O 1
ATOM 538 N N . PHE A 1 63 ? 9.642 35.785 -0.701 1.00 9.12 64 PHE A N 1
ATOM 539 C CA . PHE A 1 63 ? 10.334 35.322 0.477 1.00 8.98 64 PHE A CA 1
ATOM 540 C C . PHE A 1 63 ? 11.166 36.409 1.077 1.00 9.90 64 PHE A C 1
ATOM 541 O O . PHE A 1 63 ? 11.238 36.490 2.337 1.00 9.93 64 PHE A O 1
ATOM 549 N N . ASP A 1 64 ? 11.788 37.287 0.320 1.00 9.57 65 ASP A N 1
ATOM 550 C CA . ASP A 1 64 ? 12.520 38.414 0.908 1.00 10.46 65 ASP A CA 1
ATOM 551 C C . ASP A 1 64 ? 11.568 39.328 1.693 1.00 9.22 65 ASP A C 1
ATOM 552 O O . ASP A 1 64 ? 11.954 39.840 2.757 1.00 9.92 65 ASP A O 1
ATOM 557 N N . ALA A 1 65 ? 10.373 39.578 1.181 1.00 9.07 66 ALA A N 1
ATOM 558 C CA . ALA A 1 65 ? 9.421 40.443 1.821 1.00 9.31 66 ALA A CA 1
ATOM 559 C C . ALA A 1 65 ? 8.915 39.821 3.134 1.00 8.78 66 ALA A C 1
ATOM 560 O O . ALA A 1 65 ? 8.777 40.518 4.168 1.00 9.23 66 ALA A O 1
ATOM 562 N N . ILE A 1 66 ? 8.646 38.526 3.134 1.00 8.54 67 ILE A N 1
ATOM 563 C CA . ILE A 1 66 ? 8.230 37.804 4.329 1.00 7.49 67 ILE A CA 1
ATOM 564 C C . ILE A 1 66 ? 9.373 37.867 5.301 1.00 8.16 67 ILE A C 1
ATOM 565 O O . ILE A 1 66 ? 9.105 38.117 6.522 1.00 8.68 67 ILE A O 1
ATOM 570 N N . ALA A 1 67 ? 10.603 37.623 4.935 1.00 7.99 68 ALA A N 1
ATOM 571 C CA . ALA A 1 67 ? 11.721 37.662 5.872 1.00 8.82 68 ALA A CA 1
ATOM 572 C C . ALA A 1 67 ? 11.744 38.971 6.610 1.00 8.47 68 ALA A C 1
ATOM 573 O O . ALA A 1 67 ? 11.931 38.985 7.844 1.00 9.30 68 ALA A O 1
ATOM 575 N N . LYS A 1 68 ? 11.568 40.113 5.958 1.00 9.16 69 LYS A N 1
ATOM 576 C CA . LYS A 1 68 ? 11.576 41.376 6.627 1.00 8.72 69 LYS A CA 1
ATOM 577 C C . LYS A 1 68 ? 10.475 41.435 7.660 1.00 8.56 69 LYS A C 1
ATOM 578 O O . LYS A 1 68 ? 10.689 41.999 8.757 1.00 8.92 69 LYS A O 1
ATOM 584 N N . GLU A 1 69 ? 9.288 40.958 7.367 1.00 8.28 70 GLU A N 1
ATOM 585 C CA . GLU A 1 69 ? 8.193 40.962 8.302 1.00 8.17 70 GLU A CA 1
ATOM 586 C C . GLU A 1 69 ? 8.437 40.028 9.470 1.00 7.66 70 GLU A C 1
ATOM 587 O O . GLU A 1 69 ? 7.999 40.383 10.614 1.00 7.87 70 GLU A O 1
ATOM 593 N N . GLU A 1 70 ? 9.116 38.923 9.331 1.00 8.14 71 GLU A N 1
ATOM 594 C CA . GLU A 1 70 ? 9.482 38.117 10.507 1.00 7.77 71 GLU A CA 1
ATOM 595 C C . GLU A 1 70 ? 10.380 38.925 11.404 1.00 8.58 71 GLU A C 1
ATOM 596 O O . GLU A 1 70 ? 10.266 38.870 12.654 1.00 9.53 71 GLU A O 1
ATOM 602 N N . GLY A 1 71 ? 11.317 39.661 10.872 1.00 8.96 72 GLY A N 1
ATOM 603 C CA . GLY A 1 71 ? 12.142 40.526 11.720 1.00 9.62 72 GLY A CA 1
ATOM 604 C C . GLY A 1 71 ? 11.287 41.592 12.404 1.00 9.22 72 GLY A C 1
ATOM 605 O O . GLY A 1 71 ? 11.568 41.901 13.587 1.00 10.73 72 GLY A O 1
ATOM 606 N N . MET A 1 72 ? 10.258 42.140 11.786 1.00 9.02 73 MET A N 1
ATOM 607 C CA A MET A 1 72 ? 9.355 43.044 12.492 0.50 8.13 73 MET A CA 1
ATOM 608 C CA B MET A 1 72 ? 9.365 43.047 12.500 0.50 8.16 73 MET A CA 1
ATOM 609 C C . MET A 1 72 ? 8.693 42.348 13.671 1.00 8.02 73 MET A C 1
ATOM 610 O O . MET A 1 72 ? 8.533 43.003 14.725 1.00 8.89 73 MET A O 1
ATOM 619 N N . HIS A 1 73 ? 8.269 41.118 13.524 1.00 7.88 74 HIS A N 1
ATOM 620 C CA . HIS A 1 73 ? 7.667 40.420 14.637 1.00 7.31 74 HIS A CA 1
ATOM 621 C C . HIS A 1 73 ? 8.656 40.323 15.816 1.00 8.36 74 HIS A C 1
ATOM 622 O O . HIS A 1 73 ? 8.284 40.577 16.971 1.00 8.86 74 HIS A O 1
ATOM 629 N N . ALA A 1 74 ? 9.890 39.937 15.555 1.00 8.70 75 ALA A N 1
ATOM 630 C CA . ALA A 1 74 ? 10.903 39.852 16.579 1.00 9.10 75 ALA A CA 1
ATOM 631 C C . ALA A 1 74 ? 11.110 41.205 17.239 1.00 9.29 75 ALA A C 1
ATOM 632 O O . ALA A 1 74 ? 11.251 41.247 18.466 1.00 10.12 75 ALA A O 1
ATOM 634 N N . GLN A 1 75 ? 11.192 42.266 16.459 1.00 9.00 76 GLN A N 1
ATOM 635 C CA . GLN A 1 75 ? 11.461 43.583 17.007 1.00 8.75 76 GLN A CA 1
ATOM 636 C C . GLN A 1 75 ? 10.319 44.125 17.791 1.00 8.49 76 GLN A C 1
ATOM 637 O O . GLN A 1 75 ? 10.584 44.874 18.772 1.00 10.25 76 GLN A O 1
ATOM 643 N N . LEU A 1 76 ? 9.089 43.776 17.494 1.00 8.52 77 LEU A N 1
ATOM 644 C CA . LEU A 1 76 ? 7.954 44.162 18.351 1.00 8.72 77 LEU A CA 1
ATOM 645 C C . LEU A 1 76 ? 8.102 43.497 19.714 1.00 8.86 77 LEU A C 1
ATOM 646 O O . LEU A 1 76 ? 7.932 44.156 20.764 1.00 10.52 77 LEU A O 1
ATOM 651 N N . LEU A 1 77 ? 8.392 42.219 19.760 1.00 8.47 78 LEU A N 1
ATOM 652 C CA . LEU A 1 77 ? 8.553 41.564 21.042 1.00 8.95 78 LEU A CA 1
ATOM 653 C C . LEU A 1 77 ? 9.755 42.076 21.766 1.00 9.63 78 LEU A C 1
ATOM 654 O O . LEU A 1 77 ? 9.728 42.179 23.013 1.00 11.43 78 LEU A O 1
ATOM 659 N N . THR A 1 78 ? 10.868 42.326 21.121 1.00 10.35 79 THR A N 1
ATOM 660 C CA A THR A 1 78 ? 12.058 42.865 21.770 0.70 11.62 79 THR A CA 1
ATOM 661 C CA B THR A 1 78 ? 12.061 42.831 21.823 0.30 11.77 79 THR A CA 1
ATOM 662 C C . THR A 1 78 ? 11.778 44.206 22.412 1.00 13.32 79 THR A C 1
ATOM 663 O O . THR A 1 78 ? 12.274 44.544 23.478 1.00 16.30 79 THR A O 1
ATOM 670 N N . LYS A 1 79 ? 10.956 45.013 21.748 1.00 12.03 80 LYS A N 1
ATOM 671 C CA . LYS A 1 79 ? 10.582 46.259 22.350 1.00 14.82 80 LYS A CA 1
ATOM 672 C C . LYS A 1 79 ? 9.819 46.115 23.648 1.00 15.15 80 LYS A C 1
ATOM 673 O O . LYS A 1 79 ? 9.995 46.906 24.582 1.00 16.30 80 LYS A O 1
ATOM 679 N N . LEU A 1 80 ? 9.002 45.085 23.725 1.00 12.85 81 LEU A N 1
ATOM 680 C CA . LEU A 1 80 ? 8.221 44.858 24.895 1.00 13.37 81 LEU A CA 1
ATOM 681 C C . LEU A 1 80 ? 9.027 44.239 26.006 1.00 14.15 81 LEU A C 1
ATOM 682 O O . LEU A 1 80 ? 8.698 44.399 27.156 1.00 16.64 81 LEU A O 1
ATOM 687 N N . TYR A 1 81 ? 10.100 43.528 25.694 1.00 13.25 82 TYR A N 1
ATOM 688 C CA . TYR A 1 81 ? 10.997 42.862 26.653 1.00 13.58 82 TYR A CA 1
ATOM 689 C C . TYR A 1 81 ? 12.419 43.312 26.376 1.00 13.40 82 TYR A C 1
ATOM 690 O O . TYR A 1 81 ? 13.225 42.571 25.850 1.00 15.29 82 TYR A O 1
ATOM 699 N N . SER A 1 82 ? 12.691 44.570 26.732 1.00 13.28 83 SER A N 1
ATOM 700 C CA . SER A 1 82 ? 13.929 45.253 26.255 1.00 13.34 83 SER A CA 1
ATOM 701 C C . SER A 1 82 ? 15.199 44.593 26.777 1.00 13.47 83 SER A C 1
ATOM 702 O O . SER A 1 82 ? 16.258 44.823 26.178 1.00 14.94 83 SER A O 1
ATOM 705 N N . GLU A 1 83 ? 15.121 43.883 27.890 1.00 13.06 84 GLU A N 1
ATOM 706 C CA . GLU A 1 83 ? 16.321 43.356 28.519 1.00 12.32 84 GLU A CA 1
ATOM 707 C C . GLU A 1 83 ? 16.564 41.879 28.242 1.00 13.37 84 GLU A C 1
ATOM 708 O O . GLU A 1 83 ? 17.566 41.310 28.672 1.00 14.83 84 GLU A O 1
ATOM 714 N N . LEU A 1 84 ? 15.659 41.265 27.505 1.00 15.50 85 LEU A N 1
ATOM 715 C CA . LEU A 1 84 ? 15.782 39.811 27.356 1.00 17.50 85 LEU A CA 1
ATOM 716 C C . LEU A 1 84 ? 16.991 39.363 26.588 1.00 18.25 85 LEU A C 1
ATOM 717 O O . LEU A 1 84 ? 17.308 39.998 25.566 1.00 20.99 85 LEU A O 1
ATOM 722 N N . GLU A 1 85 ? 17.673 38.329 27.014 1.00 20.45 86 GLU A N 1
ATOM 723 C CA . GLU A 1 85 ? 18.873 37.846 26.351 1.00 21.51 86 GLU A CA 1
ATOM 724 C C . GLU A 1 85 ? 18.434 36.580 25.620 1.00 21.65 86 GLU A C 1
ATOM 725 O O . GLU A 1 85 ? 18.131 35.592 26.266 1.00 25.20 86 GLU A O 1
ATOM 731 N N . VAL A 1 86 ? 18.366 36.587 24.303 1.00 18.51 87 VAL A N 1
ATOM 732 C CA . VAL A 1 86 ? 17.885 35.478 23.477 1.00 17.30 87 VAL A CA 1
ATOM 733 C C . VAL A 1 86 ? 19.134 34.761 22.951 1.00 18.81 87 VAL A C 1
ATOM 734 O O . VAL A 1 86 ? 20.092 35.384 22.522 1.00 22.40 87 VAL A O 1
ATOM 738 N N . LYS A 1 87 ? 19.186 33.453 23.138 1.00 20.97 88 LYS A N 1
ATOM 739 C CA . LYS A 1 87 ? 20.273 32.597 22.642 1.00 23.83 88 LYS A CA 1
ATOM 740 C C . LYS A 1 87 ? 19.618 31.481 21.839 1.00 22.29 88 LYS A C 1
ATOM 741 O O . LYS A 1 87 ? 18.549 30.951 22.176 1.00 27.35 88 LYS A O 1
ATOM 743 N N . ASP A 1 88 ? 20.345 31.075 20.810 1.00 20.70 89 ASP A N 1
ATOM 744 C CA . ASP A 1 88 ? 19.890 29.964 19.980 1.00 19.74 89 ASP A CA 1
ATOM 745 C C . ASP A 1 88 ? 19.977 28.629 20.712 1.00 18.39 89 ASP A C 1
ATOM 746 O O . ASP A 1 88 ? 21.028 28.298 21.256 1.00 22.68 89 ASP A O 1
ATOM 751 N N . SER A 1 89 ? 18.868 27.910 20.803 1.00 17.61 90 SER A N 1
ATOM 752 C CA . SER A 1 89 ? 18.721 26.570 21.340 1.00 18.17 90 SER A CA 1
ATOM 753 C C . SER A 1 89 ? 19.500 25.587 20.419 1.00 18.37 90 SER A C 1
ATOM 754 O O . SER A 1 89 ? 19.856 25.887 19.295 1.00 18.47 90 SER A O 1
ATOM 757 N N . ALA A 1 90 ? 19.707 24.386 20.947 1.00 19.66 91 ALA A N 1
ATOM 758 C CA . ALA A 1 90 ? 20.300 23.296 20.146 1.00 19.36 91 ALA A CA 1
ATOM 759 C C . ALA A 1 90 ? 19.575 23.106 18.839 1.00 19.02 91 ALA A C 1
ATOM 760 O O . ALA A 1 90 ? 20.201 22.851 17.796 1.00 18.57 91 ALA A O 1
ATOM 762 N N . GLU A 1 91 ? 18.255 23.182 18.897 1.00 18.35 92 GLU A N 1
ATOM 763 C CA . GLU A 1 91 ? 17.435 22.948 17.703 1.00 18.94 92 GLU A CA 1
ATOM 764 C C . GLU A 1 91 ? 17.645 24.062 16.700 1.00 16.22 92 GLU A C 1
ATOM 765 O O . GLU A 1 91 ? 17.772 23.782 15.523 1.00 16.00 92 GLU A O 1
ATOM 771 N N . THR A 1 92 ? 17.737 25.322 17.120 1.00 15.66 93 THR A N 1
ATOM 772 C CA . THR A 1 92 ? 18.033 26.392 16.189 1.00 15.57 93 THR A CA 1
ATOM 773 C C . THR A 1 92 ? 19.434 26.287 15.614 1.00 14.92 93 THR A C 1
ATOM 774 O O . THR A 1 92 ? 19.635 26.473 14.444 1.00 15.73 93 THR A O 1
ATOM 778 N N . LEU A 1 93 ? 20.391 25.851 16.439 1.00 15.17 94 LEU A N 1
ATOM 779 C CA . LEU A 1 93 ? 21.726 25.701 15.940 1.00 17.10 94 LEU A CA 1
ATOM 780 C C . LEU A 1 93 ? 21.738 24.631 14.832 1.00 15.90 94 LEU A C 1
ATOM 781 O O . LEU A 1 93 ? 22.460 24.752 13.835 1.00 17.41 94 LEU A O 1
ATOM 786 N N . GLU A 1 94 ? 21.027 23.526 15.062 1.00 16.88 95 GLU A N 1
ATOM 787 C CA . GLU A 1 94 ? 20.980 22.410 14.105 1.00 17.50 95 GLU A CA 1
ATOM 788 C C . GLU A 1 94 ? 20.298 22.886 12.809 1.00 16.96 95 GLU A C 1
ATOM 789 O O . GLU A 1 94 ? 20.745 22.569 11.707 1.00 18.84 95 GLU A O 1
ATOM 795 N N . ALA A 1 95 ? 19.249 23.706 12.900 1.00 16.47 96 ALA A N 1
ATOM 796 C CA . ALA A 1 95 ? 18.617 24.274 11.732 1.00 15.89 96 ALA A CA 1
ATOM 797 C C . ALA A 1 95 ? 19.567 25.147 10.933 1.00 15.96 96 ALA A C 1
ATOM 798 O O . ALA A 1 95 ? 19.583 25.099 9.716 1.00 18.90 96 ALA A O 1
ATOM 800 N N . LYS A 1 96 ? 20.345 25.971 11.629 1.00 16.42 97 LYS A N 1
ATOM 801 C CA . LYS A 1 96 ? 21.317 26.819 10.951 1.00 16.01 97 LYS A CA 1
ATOM 802 C C . LYS A 1 96 ? 22.432 25.978 10.281 1.00 18.61 97 LYS A C 1
ATOM 803 O O . LYS A 1 96 ? 22.888 26.344 9.196 1.00 19.58 97 LYS A O 1
ATOM 809 N N . ARG A 1 97 ? 22.812 24.852 10.891 1.00 17.78 98 ARG A N 1
ATOM 810 C CA . ARG A 1 97 ? 23.745 23.944 10.222 1.00 19.08 98 ARG A CA 1
ATOM 811 C C . ARG A 1 97 ? 23.100 23.403 8.928 1.00 19.79 98 ARG A C 1
ATOM 812 O O . ARG A 1 97 ? 23.770 23.311 7.898 1.00 19.72 98 ARG A O 1
ATOM 820 N N . LEU A 1 98 ? 21.828 23.020 8.966 1.00 20.00 99 LEU A N 1
ATOM 821 C CA . LEU A 1 98 ? 21.138 22.472 7.8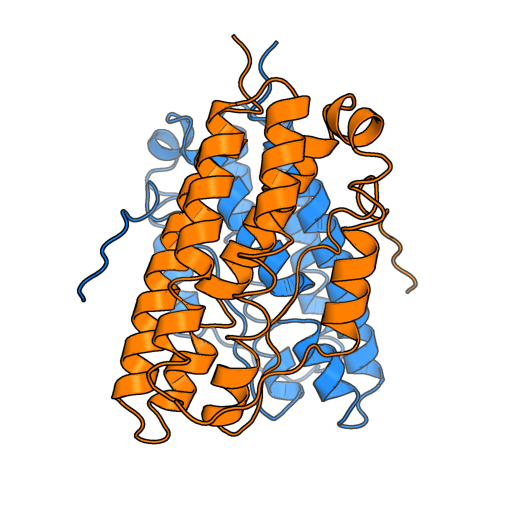01 1.00 21.96 99 LEU A CA 1
ATOM 822 C C . LEU A 1 98 ? 21.058 23.543 6.762 1.00 21.38 99 LEU A C 1
ATOM 823 O O . LEU A 1 98 ? 21.287 23.250 5.565 1.00 22.83 99 LEU A O 1
ATOM 828 N N . VAL A 1 99 ? 20.730 24.757 7.119 1.00 23.58 100 VAL A N 1
ATOM 829 C CA . VAL A 1 99 ? 20.801 25.886 6.212 1.00 25.11 100 VAL A CA 1
ATOM 830 C C . VAL A 1 99 ? 22.112 25.995 5.477 1.00 23.61 100 VAL A C 1
ATOM 831 O O . VAL A 1 99 ? 22.131 26.048 4.251 1.00 27.96 100 VAL A O 1
ATOM 835 N N . SER A 1 100 ? 23.208 25.887 6.198 1.00 24.08 101 SER A N 1
ATOM 836 C CA . SER A 1 100 ? 24.492 25.987 5.567 1.00 25.43 101 SER A CA 1
ATOM 837 C C . SER A 1 100 ? 24.775 24.813 4.628 1.00 23.10 101 SER A C 1
ATOM 838 O O . SER A 1 100 ? 25.413 25.033 3.585 1.00 24.57 101 SER A O 1
ATOM 841 N N A THR A 1 101 ? 24.343 23.589 4.939 0.50 21.18 102 THR A N 1
ATOM 842 N N B THR A 1 101 ? 24.312 23.605 4.936 0.50 21.21 102 THR A N 1
ATOM 843 C CA A THR A 1 101 ? 24.405 22.430 4.027 0.50 21.17 102 THR A CA 1
ATOM 844 C CA B THR A 1 101 ? 24.485 22.496 3.996 0.50 21.30 102 THR A CA 1
ATOM 845 C C A THR A 1 101 ? 23.700 22.669 2.700 0.50 21.91 102 THR A C 1
ATOM 846 C C B THR A 1 101 ? 23.683 22.632 2.705 0.50 22.06 102 THR A C 1
ATOM 847 O O A THR A 1 101 ? 24.239 22.342 1.627 0.50 23.54 102 THR A O 1
ATOM 848 O O B THR A 1 101 ? 24.174 22.225 1.636 0.50 23.79 102 THR A O 1
ATOM 855 N N . ILE A 1 102 ? 22.509 23.255 2.783 1.00 20.46 103 ILE A N 1
ATOM 856 C CA . ILE A 1 102 ? 21.697 23.487 1.599 1.00 18.98 103 ILE A CA 1
ATOM 857 C C . ILE A 1 102 ? 22.360 24.557 0.747 1.00 19.19 103 ILE A C 1
ATOM 858 O O . ILE A 1 102 ? 22.436 24.411 -0.462 1.00 21.86 103 ILE A O 1
ATOM 863 N N . GLU A 1 103 ? 22.803 25.617 1.415 1.00 20.93 104 GLU A N 1
ATOM 864 C CA . GLU A 1 103 ? 23.524 26.682 0.689 1.00 23.17 104 GLU A CA 1
ATOM 865 C C . GLU A 1 103 ? 24.732 26.158 -0.084 1.00 24.57 104 GLU A C 1
ATOM 866 O O . GLU A 1 103 ? 25.000 26.643 -1.188 1.00 28.17 104 GLU A O 1
ATOM 872 N N . SER A 1 104 ? 25.473 25.241 0.531 1.00 24.22 105 SER A N 1
ATOM 873 C CA A SER A 1 104 ? 26.598 24.619 -0.151 0.60 25.58 105 SER A CA 1
ATOM 874 C CA B SER A 1 104 ? 26.592 24.543 -0.101 0.40 24.48 105 SER A CA 1
ATOM 875 C C . SER A 1 104 ? 26.228 23.744 -1.349 1.00 23.95 105 SER A C 1
ATOM 876 O O . SER A 1 104 ? 27.053 23.563 -2.238 1.00 29.29 105 SER A O 1
ATOM 881 N N . GLN A 1 105 ? 24.993 23.281 -1.456 1.00 23.18 106 GLN A N 1
ATOM 882 C CA . GLN A 1 105 ? 24.442 22.502 -2.547 1.00 23.28 106 GLN A CA 1
ATOM 883 C C . GLN A 1 105 ? 23.359 23.221 -3.344 1.00 20.95 106 GLN A C 1
ATOM 884 O O . GLN A 1 105 ? 22.503 22.544 -3.951 1.00 22.71 106 GLN A O 1
ATOM 890 N N . ILE A 1 106 ? 23.378 24.555 -3.327 1.00 22.58 107 ILE A N 1
ATOM 891 C CA . ILE A 1 106 ? 22.218 25.329 -3.716 1.00 24.44 107 ILE A CA 1
ATOM 892 C C . ILE A 1 106 ? 21.865 25.117 -5.183 1.00 23.37 107 ILE A C 1
ATOM 893 O O . ILE A 1 106 ? 20.691 25.129 -5.590 1.00 24.09 107 ILE A O 1
ATOM 898 N N . ASP A 1 107 ? 22.895 24.991 -6.018 1.00 24.50 108 ASP A N 1
ATOM 899 C CA . ASP A 1 107 ? 22.632 24.671 -7.417 1.00 24.12 108 ASP A CA 1
ATOM 900 C C . ASP A 1 107 ? 21.916 23.354 -7.683 1.00 24.00 108 ASP A C 1
ATOM 901 O O . ASP A 1 107 ? 20.949 23.314 -8.470 1.00 25.35 108 ASP A O 1
ATOM 906 N N . ALA A 1 108 ? 22.325 22.292 -6.992 1.00 23.79 109 ALA A N 1
ATOM 907 C CA . ALA A 1 108 ? 21.617 21.014 -7.128 1.00 24.27 109 ALA A CA 1
ATOM 908 C C . ALA A 1 108 ? 20.167 21.131 -6.605 1.00 21.56 109 ALA A C 1
ATOM 909 O O . ALA A 1 108 ? 19.221 20.597 -7.175 1.00 23.32 109 ALA A O 1
ATOM 911 N N . VAL A 1 109 ? 19.974 21.771 -5.457 1.00 19.14 110 VAL A N 1
ATOM 912 C CA . VAL A 1 109 ? 18.657 21.957 -4.879 1.00 17.23 110 VAL A CA 1
ATOM 913 C C . VAL A 1 109 ? 17.716 22.655 -5.846 1.00 16.54 110 VAL A C 1
ATOM 914 O O . VAL A 1 109 ? 16.572 22.265 -6.017 1.00 17.61 110 VAL A O 1
ATOM 918 N N . ALA A 1 110 ? 18.184 23.781 -6.389 1.00 16.61 111 ALA A N 1
ATOM 919 C CA . ALA A 1 110 ? 17.351 24.592 -7.281 1.00 18.04 111 ALA A CA 1
ATOM 920 C C . ALA A 1 110 ? 17.071 23.964 -8.645 1.00 16.25 111 ALA A C 1
ATOM 921 O O . ALA A 1 110 ? 16.002 24.219 -9.262 1.00 18.98 111 ALA A O 1
ATOM 923 N N . SER A 1 111 ? 18.038 23.196 -9.170 1.00 17.80 112 SER A N 1
ATOM 924 C CA . SER A 1 111 ? 17.846 22.595 -10.472 1.00 18.94 112 SER A CA 1
ATOM 925 C C . SER A 1 111 ? 16.840 21.456 -10.453 1.00 18.74 112 SER A C 1
ATOM 926 O O . SER A 1 111 ? 16.253 21.171 -11.490 1.00 21.88 112 SER A O 1
ATOM 929 N N . ASP A 1 112 ? 16.547 20.906 -9.285 1.00 17.77 113 ASP A N 1
ATOM 930 C CA . ASP A 1 112 ? 15.442 19.975 -9.212 1.00 16.21 113 ASP A CA 1
ATOM 931 C C . ASP A 1 112 ? 14.166 20.728 -8.849 1.00 14.01 113 ASP A C 1
ATOM 932 O O . ASP A 1 112 ? 14.178 21.513 -7.896 1.00 15.73 113 ASP A O 1
ATOM 937 N N A SER A 1 113 ? 13.088 20.485 -9.584 0.30 15.58 114 SER A N 1
ATOM 938 N N B SER A 1 113 ? 13.063 20.492 -9.538 0.70 15.11 114 SER A N 1
ATOM 939 C CA A SER A 1 113 ? 11.798 21.124 -9.337 0.30 14.97 114 SER A CA 1
ATOM 940 C CA B SER A 1 113 ? 11.871 21.284 -9.265 0.70 15.45 114 SER A CA 1
ATOM 941 C C A SER A 1 113 ? 11.323 21.036 -7.882 0.30 14.64 114 SER A C 1
ATOM 942 C C B SER A 1 113 ? 11.337 21.066 -7.837 0.70 13.96 114 SER A C 1
ATOM 943 O O A SER A 1 113 ? 10.648 21.937 -7.379 0.30 16.68 114 SER A O 1
ATOM 944 O O B SER A 1 113 ? 10.596 21.901 -7.306 0.70 15.40 114 SER A O 1
ATOM 949 N N . ARG A 1 114 ? 11.700 19.958 -7.203 1.00 13.32 115 ARG A N 1
ATOM 950 C CA . ARG A 1 114 ? 11.301 19.736 -5.809 1.00 12.91 115 ARG A CA 1
ATOM 951 C C . ARG A 1 114 ? 11.919 20.751 -4.859 1.00 13.00 115 ARG A C 1
ATOM 952 O O . ARG A 1 114 ? 11.390 20.974 -3.772 1.00 13.51 115 ARG A O 1
ATOM 960 N N . GLY A 1 115 ? 13.067 21.340 -5.188 1.00 13.63 116 GLY A N 1
ATOM 961 C CA . GLY A 1 115 ? 13.705 22.251 -4.249 1.00 12.37 116 GLY A CA 1
ATOM 962 C C . GLY A 1 115 ? 12.767 23.378 -3.834 1.00 11.34 116 GLY A C 1
ATOM 963 O O . GLY A 1 115 ? 12.472 23.602 -2.658 1.00 12.32 116 GLY A O 1
ATOM 964 N N . LEU A 1 116 ? 12.272 24.091 -4.826 1.00 11.02 117 LEU A N 1
ATOM 965 C CA . LEU A 1 116 ? 11.383 25.238 -4.561 1.00 10.53 117 LEU A CA 1
ATOM 966 C C . LEU A 1 116 ? 10.033 24.728 -4.084 1.00 11.02 117 LEU A C 1
ATOM 967 O O . LEU A 1 116 ? 9.406 25.375 -3.208 1.00 10.87 117 LEU A O 1
ATOM 972 N N . ARG A 1 117 ? 9.514 23.630 -4.583 1.00 11.07 118 ARG A N 1
ATOM 973 C CA . ARG A 1 117 ? 8.215 23.158 -4.120 1.00 10.84 118 ARG A CA 1
ATOM 974 C C . ARG A 1 117 ? 8.289 22.869 -2.615 1.00 9.71 118 ARG A C 1
ATOM 975 O O . ARG A 1 117 ? 7.356 23.218 -1.870 1.00 9.93 118 ARG A O 1
ATOM 983 N N . ARG A 1 118 ? 9.292 22.110 -2.219 1.00 9.73 119 ARG A N 1
ATOM 984 C CA . ARG A 1 118 ? 9.424 21.784 -0.784 1.00 9.90 119 ARG A CA 1
ATOM 985 C C . ARG A 1 118 ? 9.763 23.002 0.030 1.00 9.99 119 ARG A C 1
ATOM 986 O O . ARG A 1 118 ? 9.253 23.072 1.179 1.00 10.56 119 ARG A O 1
ATOM 994 N N . ALA A 1 119 ? 10.494 23.983 -0.454 1.00 10.13 120 ALA A N 1
ATOM 995 C CA . ALA A 1 119 ? 10.685 25.216 0.286 1.00 9.84 120 ALA A CA 1
ATOM 996 C C . ALA A 1 119 ? 9.359 25.896 0.467 1.00 8.90 120 ALA A C 1
ATOM 997 O O . ALA A 1 119 ? 9.084 26.335 1.635 1.00 9.19 120 ALA A O 1
ATOM 999 N N . LEU A 1 120 ? 8.508 26.058 -0.516 1.00 9.15 121 LEU A N 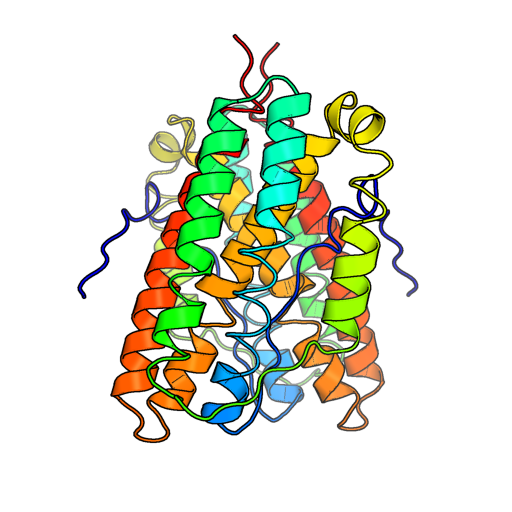1
ATOM 1000 C CA . LEU A 1 120 ? 7.217 26.675 -0.323 1.00 8.53 121 LEU A CA 1
ATOM 1001 C C . LEU A 1 120 ? 6.346 25.837 0.594 1.00 9.00 121 LEU A C 1
ATOM 1002 O O . LEU A 1 120 ? 5.620 26.444 1.409 1.00 8.81 121 LEU A O 1
ATOM 1007 N N . GLU A 1 121 ? 6.383 24.540 0.513 1.00 8.38 122 GLU A N 1
ATOM 1008 C CA . GLU A 1 121 ? 5.574 23.728 1.397 1.00 8.56 122 GLU A CA 1
ATOM 1009 C C . GLU A 1 121 ? 6.041 23.813 2.867 1.00 8.82 122 GLU A C 1
ATOM 1010 O O . GLU A 1 121 ? 5.198 23.842 3.779 1.00 8.42 122 GLU A O 1
ATOM 1016 N N . THR A 1 122 ? 7.332 23.961 3.087 1.00 8.55 123 THR A N 1
ATOM 1017 C CA . THR A 1 122 ? 7.826 24.150 4.477 1.00 8.25 123 THR A CA 1
ATOM 1018 C C . THR A 1 122 ? 7.466 25.520 4.930 1.00 7.79 123 THR A C 1
ATOM 1019 O O . THR A 1 122 ? 7.123 25.676 6.148 1.00 8.10 123 THR A O 1
ATOM 1023 N N . ALA A 1 123 ? 7.575 26.578 4.141 1.00 7.49 124 ALA A N 1
ATOM 1024 C CA . ALA A 1 123 ? 7.085 27.880 4.521 1.00 7.75 124 ALA A CA 1
ATOM 1025 C C . ALA A 1 123 ? 5.634 27.795 4.870 1.00 7.13 124 ALA A C 1
ATOM 1026 O O . ALA A 1 123 ? 5.207 28.349 5.956 1.00 7.64 124 ALA A O 1
ATOM 1028 N N . LEU A 1 124 ? 4.812 27.108 4.119 1.00 7.05 125 LEU A N 1
ATOM 1029 C CA . LEU A 1 124 ? 3.404 27.009 4.434 1.00 7.19 125 LEU A CA 1
ATOM 1030 C C . LEU A 1 124 ? 3.234 26.251 5.796 1.00 7.01 125 LEU A C 1
ATOM 1031 O O . LEU A 1 124 ? 2.345 26.669 6.600 1.00 7.13 125 LEU A O 1
ATOM 1036 N N . GLU A 1 125 ? 3.963 25.225 5.973 1.00 6.55 126 GLU A N 1
ATOM 1037 C CA . GLU A 1 125 ? 3.881 24.483 7.264 1.00 7.06 126 GLU A CA 1
ATOM 1038 C C . GLU A 1 125 ? 4.141 25.430 8.445 1.00 7.20 126 GLU A C 1
ATOM 1039 O O . GLU A 1 125 ? 3.305 25.416 9.392 1.00 7.30 126 GLU A O 1
ATOM 1045 N N . VAL A 1 126 ? 5.200 26.184 8.448 1.00 7.02 127 VAL A N 1
ATOM 1046 C CA . VAL A 1 126 ? 5.435 27.053 9.617 1.00 7.54 127 VAL A CA 1
ATOM 1047 C C . VAL A 1 126 ? 4.438 28.138 9.678 1.00 7.60 127 VAL A C 1
ATOM 1048 O O . VAL A 1 126 ? 3.999 28.494 10.809 1.00 8.49 127 VAL A O 1
ATOM 1052 N N . GLU A 1 127 ? 4.026 28.779 8.618 1.00 6.90 128 GLU A N 1
ATOM 1053 C CA . GLU A 1 127 ? 3.086 29.854 8.677 1.00 7.21 128 GLU A CA 1
ATOM 1054 C C . GLU A 1 127 ? 1.748 29.320 9.197 1.00 7.21 128 GLU A C 1
ATOM 1055 O O . GLU A 1 127 ? 1.053 30.011 9.986 1.00 7.45 128 GLU A O 1
ATOM 1061 N N . THR A 1 128 ? 1.372 28.125 8.829 1.00 6.70 129 THR A N 1
ATOM 1062 C CA . THR A 1 128 ? 0.184 27.495 9.317 1.00 7.18 129 THR A CA 1
ATOM 1063 C C . THR A 1 128 ? 0.267 27.192 10.847 1.00 7.29 129 THR A C 1
ATOM 1064 O O . THR A 1 128 ? -0.670 27.546 11.558 1.00 7.80 129 THR A O 1
ATOM 1068 N N . ILE A 1 129 ? 1.340 26.549 11.240 1.00 6.87 130 ILE A N 1
ATOM 1069 C CA . ILE A 1 129 ? 1.436 26.211 12.691 1.00 7.58 130 ILE A CA 1
ATOM 1070 C C . ILE A 1 129 ? 1.496 27.500 13.477 1.00 7.95 130 ILE A C 1
ATOM 1071 O O . ILE A 1 129 ? 0.871 27.572 14.581 1.00 9.23 130 ILE A O 1
ATOM 1076 N N . GLU A 1 130 ? 2.266 28.467 13.087 1.00 7.26 131 GLU A N 1
ATOM 1077 C CA . GLU A 1 130 ? 2.377 29.689 13.879 1.00 7.47 131 GLU A CA 1
ATOM 1078 C C . GLU A 1 130 ? 1.085 30.443 13.935 1.00 7.53 131 GLU A C 1
ATOM 1079 O O . GLU A 1 130 ? 0.704 30.975 15.007 1.00 8.48 131 GLU A O 1
ATOM 1085 N N . SER A 1 131 ? 0.416 30.625 12.787 1.00 7.77 132 SER A N 1
ATOM 1086 C CA . SER A 1 131 ? -0.792 31.413 12.749 1.00 8.21 132 SER A CA 1
ATOM 1087 C C . SER A 1 131 ? -1.981 30.726 13.411 1.00 8.25 132 SER A C 1
ATOM 1088 O O . SER A 1 131 ? -2.838 31.433 13.953 1.00 8.85 132 SER A O 1
ATOM 1091 N N . GLN A 1 132 ? -2.086 29.401 13.310 1.00 8.26 133 GLN A N 1
ATOM 1092 C CA . GLN A 1 132 ? -3.264 28.685 13.788 1.00 9.22 133 GLN A CA 1
ATOM 1093 C C . GLN A 1 132 ? -3.077 28.102 15.199 1.00 9.84 133 GLN A C 1
ATOM 1094 O O . GLN A 1 132 ? -4.077 27.832 15.829 1.00 12.26 133 GLN A O 1
ATOM 1100 N N . LYS A 1 133 ? -1.860 27.874 15.638 1.00 8.26 134 LYS A N 1
ATOM 1101 C CA A LYS A 1 133 ? -1.600 27.127 16.880 0.50 9.57 134 LYS A CA 1
ATOM 1102 C CA B LYS A 1 133 ? -1.662 27.150 16.879 0.50 9.81 134 LYS A CA 1
ATOM 1103 C C . LYS A 1 133 ? -0.723 27.896 17.797 1.00 8.73 134 LYS A C 1
ATOM 1104 O O . LYS A 1 133 ? -1.149 28.281 18.915 1.00 9.63 134 LYS A O 1
ATOM 1115 N N . THR A 1 134 ? 0.529 28.115 17.455 1.00 8.98 135 THR A N 1
ATOM 1116 C CA . THR A 1 134 ? 1.505 28.599 18.421 1.00 9.70 135 THR A CA 1
ATOM 1117 C C . THR A 1 134 ? 1.176 29.976 18.893 1.00 8.84 135 THR A C 1
ATOM 1118 O O . THR A 1 134 ? 1.132 30.236 20.121 1.00 10.01 135 THR A O 1
ATOM 1122 N N A TYR A 1 135 ? 1.167 30.921 18.001 0.70 9.05 136 TYR A N 1
ATOM 1123 N N B TYR A 1 135 ? 0.829 30.987 18.057 0.30 7.40 136 TYR A N 1
ATOM 1124 C CA A TYR A 1 135 ? 0.954 32.259 18.448 0.70 8.35 136 TYR A CA 1
ATOM 1125 C CA B TYR A 1 135 ? 0.654 32.453 18.433 0.30 6.64 136 TYR A CA 1
ATOM 1126 C C A TYR A 1 135 ? -0.464 32.470 18.998 0.70 7.92 136 TYR A C 1
ATOM 1127 C C B TYR A 1 135 ? -0.714 32.753 19.018 0.30 6.45 136 TYR A C 1
ATOM 1128 O O A TYR A 1 135 ? -0.450 33.252 20.024 0.70 7.25 136 TYR A O 1
ATOM 1129 O O B TYR A 1 135 ? -0.995 33.557 19.934 0.30 5.31 136 TYR A O 1
ATOM 1146 N N . PRO A 1 136 ? -1.600 31.917 18.579 1.00 7.75 137 PRO A N 1
ATOM 1147 C CA . PRO A 1 136 ? -2.842 32.050 19.322 1.00 8.57 137 PRO A CA 1
ATOM 1148 C C . PRO A 1 136 ? -2.658 31.578 20.778 1.00 8.63 137 PRO A C 1
ATOM 1149 O O . PRO A 1 136 ? -3.250 32.182 21.676 1.00 9.21 137 PRO A O 1
ATOM 1153 N N . ALA A 1 137 ? -1.955 30.493 21.000 1.00 8.81 138 ALA A N 1
ATOM 1154 C CA . ALA A 1 137 ? -1.784 29.990 22.373 1.00 8.75 138 ALA A CA 1
ATOM 1155 C C . ALA A 1 137 ? -0.951 30.967 23.153 1.00 8.68 138 ALA A C 1
ATOM 1156 O O . ALA A 1 137 ? -1.298 31.220 24.357 1.00 9.54 138 ALA A O 1
ATOM 1158 N N . PHE A 1 138 ? 0.072 31.590 22.631 1.00 8.16 139 PHE A N 1
ATOM 1159 C CA . PHE A 1 138 ? 0.858 32.580 23.334 1.00 8.44 139 PHE A CA 1
ATOM 1160 C C . PHE A 1 138 ? 0.013 33.800 23.639 1.00 8.28 139 PHE A C 1
ATOM 1161 O O . PHE A 1 138 ? 0.123 34.393 24.736 1.00 9.43 139 PHE A O 1
ATOM 1169 N N . ALA A 1 139 ? -0.823 34.248 22.729 1.00 8.57 140 ALA A N 1
ATOM 1170 C CA . ALA A 1 139 ? -1.725 35.384 22.922 1.00 8.14 140 ALA A CA 1
ATOM 1171 C C . ALA A 1 139 ? -2.704 35.094 24.071 1.00 8.27 140 ALA A C 1
ATOM 1172 O O . ALA A 1 139 ? -2.988 35.980 24.874 1.00 9.25 140 ALA A O 1
ATOM 1174 N N . LYS A 1 140 ? -3.245 33.889 24.100 1.00 8.78 141 LYS A N 1
ATOM 1175 C CA . LYS A 1 140 ? -4.231 33.520 25.096 1.00 9.36 141 LYS A CA 1
ATOM 1176 C C . LYS A 1 140 ? -3.581 33.531 26.469 1.00 9.47 141 LYS A C 1
ATOM 1177 O O . LYS A 1 140 ? -4.204 34.036 27.436 1.00 10.61 141 LYS A O 1
ATOM 1183 N N . LEU A 1 141 ? -2.400 32.958 26.618 1.00 9.30 142 LEU A N 1
ATOM 1184 C CA . LEU A 1 141 ? -1.755 32.934 27.913 1.00 9.99 142 LEU A CA 1
ATOM 1185 C C . LEU A 1 141 ? -1.347 34.326 28.359 1.00 9.76 142 LEU A C 1
ATOM 1186 O O . LEU A 1 141 ? -1.529 34.667 29.553 1.00 10.44 142 LEU A O 1
ATOM 1191 N N . ALA A 1 142 ? -0.864 35.178 27.455 1.00 9.30 143 ALA A N 1
ATOM 1192 C CA . ALA A 1 142 ? -0.491 36.525 27.832 1.00 9.44 143 ALA A CA 1
ATOM 1193 C C . ALA A 1 142 ? -1.728 37.233 28.407 1.00 9.02 143 ALA A C 1
ATOM 1194 O O . ALA A 1 142 ? -1.628 37.944 29.408 1.00 9.87 143 ALA A O 1
ATOM 1196 N N . ALA A 1 143 ? -2.890 37.065 27.748 1.00 8.52 144 ALA A N 1
ATOM 1197 C CA . ALA A 1 143 ? -4.098 37.711 28.219 1.00 8.86 144 ALA A CA 1
ATOM 1198 C C . ALA A 1 143 ? -4.496 37.163 29.615 1.00 9.31 144 ALA A C 1
ATOM 1199 O O . ALA A 1 143 ? -4.912 37.931 30.488 1.00 9.64 144 ALA A O 1
ATOM 1201 N N . GLU A 1 144 ? -4.419 35.848 29.800 1.00 9.37 145 GLU A N 1
ATOM 1202 C CA A GLU A 1 144 ? -4.726 35.226 31.083 0.60 10.18 145 GLU A CA 1
ATOM 1203 C CA B GLU A 1 144 ? -4.800 35.284 31.086 0.40 9.62 145 GLU A CA 1
ATOM 1204 C C . GLU A 1 144 ? -3.854 35.801 32.160 1.00 9.88 145 GLU A C 1
ATOM 1205 O O . GLU A 1 144 ? -4.264 35.951 33.321 1.00 12.16 145 GLU A O 1
ATOM 1216 N N . GLN A 1 145 ? -2.615 36.128 31.893 1.00 10.48 146 GLN A N 1
ATOM 1217 C CA . GLN A 1 145 ? -1.655 36.674 32.810 1.00 11.41 146 GLN A CA 1
ATOM 1218 C C . GLN A 1 145 ? -1.735 38.171 32.982 1.00 11.26 146 GLN A C 1
ATOM 1219 O O . GLN A 1 145 ? -0.953 38.771 33.718 1.00 14.73 146 GLN A O 1
ATOM 1225 N N . GLY A 1 146 ? -2.702 38.804 32.347 1.00 10.91 147 GLY A N 1
ATOM 1226 C CA . GLY A 1 146 ? -2.879 40.226 32.522 1.00 10.99 147 GLY A CA 1
ATOM 1227 C C . GLY A 1 146 ? -1.866 41.035 31.781 1.00 12.05 147 GLY A C 1
ATOM 1228 O O . GLY A 1 146 ? -1.722 42.234 32.018 1.00 16.15 147 GLY A O 1
ATOM 1229 N N . ASN A 1 147 ? -1.215 40.480 30.764 1.00 9.88 148 ASN A N 1
ATOM 1230 C CA . ASN A 1 147 ? -0.192 41.204 30.037 1.00 9.77 148 ASN A CA 1
ATOM 1231 C C . ASN A 1 147 ? -0.839 41.643 28.715 1.00 9.33 148 ASN A C 1
ATOM 1232 O O . ASN A 1 147 ? -0.660 40.995 27.661 1.00 10.01 148 ASN A O 1
ATOM 1237 N N . MET A 1 148 ? -1.599 42.722 28.758 1.00 9.48 149 MET A N 1
ATOM 1238 C CA . MET A 1 148 ? -2.427 43.110 27.598 1.00 8.71 149 MET A CA 1
ATOM 1239 C C . MET A 1 148 ? -1.566 43.570 26.462 1.00 8.94 149 MET A C 1
ATOM 1240 O O . MET A 1 148 ? -1.880 43.259 25.298 1.00 9.13 149 MET A O 1
ATOM 1245 N N . GLU A 1 149 ? -0.487 44.250 26.730 1.00 9.51 150 GLU A N 1
ATOM 1246 C CA . GLU A 1 149 ? 0.319 44.739 25.637 1.00 10.00 150 GLU A CA 1
ATOM 1247 C C . GLU A 1 149 ? 0.931 43.582 24.864 1.00 8.99 150 GLU A C 1
ATOM 1248 O O . GLU A 1 149 ? 1.012 43.633 23.613 1.00 9.56 150 GLU A O 1
ATOM 1254 N N . VAL A 1 150 ? 1.424 42.568 25.530 1.00 8.93 151 VAL A N 1
ATOM 1255 C CA . VAL A 1 150 ? 1.991 41.421 24.884 1.00 8.39 151 VAL A CA 1
ATOM 1256 C C . VAL A 1 150 ? 0.918 40.588 24.243 1.00 7.77 151 VAL A C 1
ATOM 1257 O O . VAL A 1 150 ? 1.144 40.072 23.102 1.00 8.19 151 VAL A O 1
ATOM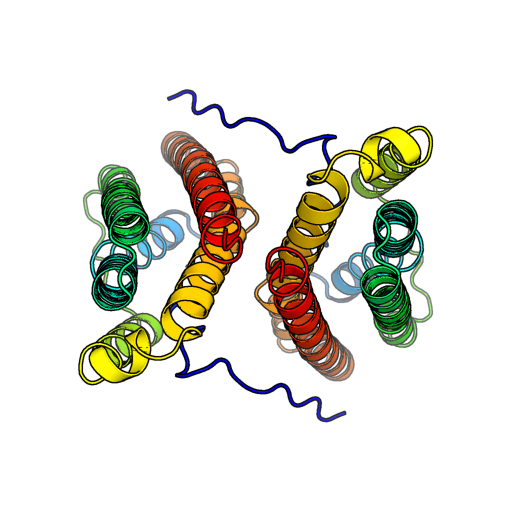 1261 N N . ALA A 1 151 ? -0.250 40.439 24.811 1.00 7.82 152 ALA A N 1
ATOM 1262 C CA . ALA A 1 151 ? -1.324 39.723 24.170 1.00 7.17 152 ALA A CA 1
ATOM 1263 C C . ALA A 1 151 ? -1.672 40.430 22.845 1.00 7.59 152 ALA A C 1
ATOM 1264 O O . ALA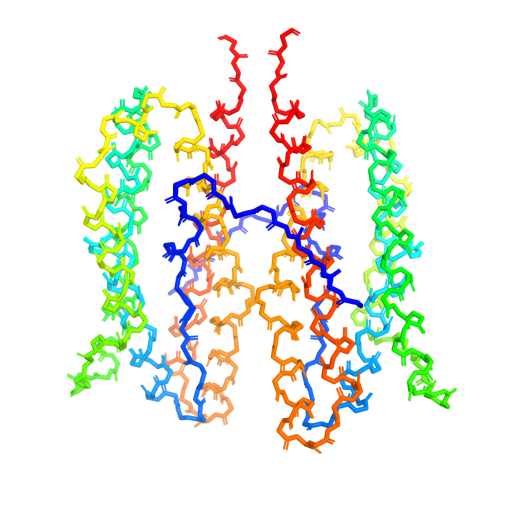 A 1 151 ? -1.865 39.726 21.824 1.00 7.85 152 ALA A O 1
ATOM 1266 N N . THR A 1 152 ? -1.826 41.725 22.853 1.00 7.40 153 THR A N 1
ATOM 1267 C CA . THR A 1 152 ? -2.137 42.499 21.650 1.00 7.94 153 THR A CA 1
ATOM 1268 C C . THR A 1 152 ? -1.034 42.321 20.629 1.00 7.14 153 THR A C 1
ATOM 1269 O O . THR A 1 152 ? -1.355 42.158 19.426 1.00 7.72 153 THR A O 1
ATOM 1273 N N . ALA A 1 153 ? 0.204 42.297 20.987 1.00 7.38 154 ALA A N 1
ATOM 1274 C CA . ALA A 1 153 ? 1.294 42.026 20.074 1.00 7.01 154 ALA A CA 1
ATOM 1275 C C . ALA A 1 153 ? 1.184 40.694 19.454 1.00 6.86 154 ALA A C 1
ATOM 1276 O O . ALA A 1 153 ? 1.333 40.531 18.205 1.00 7.81 154 ALA A O 1
ATOM 1278 N N . PHE A 1 154 ? 0.977 39.647 20.212 1.00 6.91 155 PHE A N 1
ATOM 1279 C CA . PHE A 1 154 ? 0.820 38.301 19.647 1.00 6.79 155 PHE A CA 1
ATOM 1280 C C . PHE A 1 154 ? -0.401 38.269 18.761 1.00 6.59 155 PHE A C 1
ATOM 1281 O O . PHE A 1 154 ? -0.307 37.562 17.716 1.00 7.95 155 PHE A O 1
ATOM 1289 N N . GLU A 1 155 ? -1.487 38.931 19.051 1.00 6.89 156 GLU A N 1
ATOM 1290 C CA . GLU A 1 155 ? -2.607 38.956 18.168 1.00 7.23 156 GLU A CA 1
ATOM 1291 C C . GLU A 1 155 ? -2.256 39.581 16.824 1.00 7.54 156 GLU A C 1
ATOM 1292 O O . GLU A 1 155 ? -2.742 39.113 15.769 1.00 7.88 156 GLU A O 1
ATOM 1298 N N . ALA A 1 156 ? -1.462 40.622 16.815 1.00 7.25 157 ALA A N 1
ATOM 1299 C CA . ALA A 1 156 ? -1.006 41.227 15.560 1.00 7.33 157 ALA A CA 1
ATOM 1300 C C . ALA A 1 156 ? -0.099 40.281 14.834 1.00 7.28 157 ALA A C 1
ATOM 1301 O O . ALA A 1 156 ? -0.186 40.203 13.550 1.00 8.84 157 ALA A O 1
ATOM 1303 N N . ILE A 1 157 ? 0.786 39.563 15.476 1.00 7.11 158 ILE A N 1
ATOM 1304 C CA . ILE A 1 157 ? 1.621 38.590 14.811 1.00 7.32 158 ILE A CA 1
ATOM 1305 C C . ILE A 1 157 ? 0.756 37.500 14.247 1.00 7.29 158 ILE A C 1
ATOM 1306 O O . ILE A 1 157 ? 1.030 37.071 13.090 1.00 8.04 158 ILE A O 1
ATOM 1311 N N . VAL A 1 158 ? -0.257 37.009 14.882 1.00 7.13 159 VAL A N 1
ATOM 1312 C CA . VAL A 1 158 ? -1.154 36.029 14.349 1.00 7.03 159 VAL A CA 1
ATOM 1313 C C . VAL A 1 158 ? -1.697 36.501 13.003 1.00 7.16 159 VAL A C 1
ATOM 1314 O O . VAL A 1 158 ? -1.727 35.726 12.012 1.00 7.75 159 VAL A O 1
ATOM 1318 N N . LYS A 1 159 ? -2.185 37.696 12.945 1.00 7.37 160 LYS A N 1
ATOM 1319 C CA . LYS A 1 159 ? -2.750 38.216 11.689 1.00 7.64 160 LYS A CA 1
ATOM 1320 C C . LYS A 1 159 ? -1.679 38.298 10.616 1.00 7.16 160 LYS A C 1
ATOM 1321 O O . LYS A 1 159 ? -2.034 38.007 9.421 1.00 8.21 160 LYS A O 1
ATOM 1327 N N . SER A 1 160 ? -0.478 38.650 10.918 1.00 6.92 161 SER A N 1
ATOM 1328 C CA . SER A 1 160 ? 0.581 38.736 9.948 1.00 7.14 161 SER A CA 1
ATOM 1329 C C . SER A 1 160 ? 0.987 37.394 9.451 1.00 7.37 161 SER A C 1
ATOM 1330 O O . SER A 1 160 ? 1.191 37.194 8.222 1.00 7.67 161 SER A O 1
ATOM 1333 N N . GLU A 1 161 ? 1.116 36.387 10.300 1.00 6.33 162 GLU A N 1
ATOM 1334 C CA . GLU A 1 161 ? 1.446 35.039 9.878 1.00 7.15 162 GLU A CA 1
ATOM 1335 C C . GLU A 1 161 ? 0.328 34.463 9.027 1.00 6.84 162 GLU A C 1
ATOM 1336 O O . GLU A 1 161 ? 0.606 33.678 8.064 1.00 7.63 162 GLU A O 1
ATOM 1342 N N . THR A 1 162 ? -0.892 34.801 9.307 1.00 6.74 163 THR A N 1
ATOM 1343 C CA . THR A 1 162 ? -2.017 34.356 8.483 1.00 7.45 163 THR A CA 1
ATOM 1344 C C . THR A 1 162 ? -1.872 34.927 7.066 1.00 7.68 163 THR A C 1
ATOM 1345 O O . THR A 1 162 ? -2.108 34.199 6.081 1.00 8.63 163 THR A O 1
ATOM 1349 N N . LYS A 1 163 ? -1.560 36.182 6.978 1.00 7.76 164 LYS A N 1
ATOM 1350 C CA . LYS A 1 163 ? -1.278 36.784 5.655 1.00 7.65 164 LYS A CA 1
ATOM 1351 C C . LYS A 1 163 ? -0.151 36.081 5.004 1.00 7.84 164 LYS A C 1
ATOM 1352 O O . LYS A 1 163 ? -0.256 35.797 3.748 1.00 9.02 164 LYS A O 1
ATOM 1358 N N . HIS A 1 164 ? 0.927 35.775 5.653 1.00 7.07 165 HIS A N 1
ATOM 1359 C CA . HIS A 1 164 ? 2.028 35.045 5.021 1.00 7.12 165 HIS A CA 1
ATOM 1360 C C . HIS A 1 164 ? 1.567 33.731 4.519 1.00 7.24 165 HIS A C 1
ATOM 1361 O O . HIS A 1 164 ? 1.971 33.324 3.390 1.00 8.38 165 HIS A O 1
ATOM 1368 N N . ALA A 1 165 ? 0.787 32.962 5.234 1.00 7.16 166 ALA A N 1
ATOM 1369 C CA . ALA A 1 165 ? 0.277 31.730 4.812 1.00 7.43 166 ALA A CA 1
ATOM 1370 C C . ALA A 1 165 ? -0.489 31.890 3.472 1.00 8.00 166 ALA A C 1
ATOM 1371 O O . ALA A 1 165 ? -0.329 31.043 2.564 1.00 8.63 166 ALA A O 1
ATOM 1373 N N . ASN A 1 166 ? -1.316 32.899 3.412 1.00 8.48 167 ASN A N 1
ATOM 1374 C CA . ASN A 1 166 ? -2.056 33.173 2.174 1.00 9.01 167 ASN A CA 1
ATOM 1375 C C . ASN A 1 166 ? -1.114 33.551 1.037 1.00 8.19 167 ASN A C 1
ATOM 1376 O O . ASN A 1 166 ? -1.270 32.988 -0.079 1.00 10.04 167 ASN A O 1
ATOM 1381 N N . TRP A 1 167 ? -0.103 34.363 1.235 1.00 8.78 168 TRP A N 1
ATOM 1382 C CA . TRP A 1 167 ? 0.865 34.641 0.185 1.00 8.93 168 TRP A CA 1
ATOM 1383 C C . TRP A 1 167 ? 1.513 33.393 -0.281 1.00 8.69 168 TRP A C 1
ATOM 1384 O O . TRP A 1 167 ? 1.688 33.184 -1.539 1.00 9.45 168 TRP A O 1
ATOM 1395 N N . VAL A 1 168 ? 1.928 32.500 0.574 1.00 8.59 169 VAL A N 1
ATOM 1396 C CA . VAL A 1 168 ? 2.608 31.274 0.242 1.00 8.61 169 VAL A CA 1
ATOM 1397 C C . VAL A 1 168 ? 1.697 30.363 -0.509 1.00 8.30 169 VAL A C 1
ATOM 1398 O O . VAL A 1 168 ? 2.155 29.750 -1.539 1.00 9.41 169 VAL A O 1
ATOM 1402 N N . LYS A 1 169 ? 0.460 30.207 -0.136 1.00 8.15 170 LYS A N 1
ATOM 1403 C CA . LYS A 1 169 ? -0.470 29.380 -0.850 1.00 8.56 170 LYS A CA 1
ATOM 1404 C C . LYS A 1 169 ? -0.665 29.926 -2.299 1.00 8.73 170 LYS A C 1
ATOM 1405 O O . LYS A 1 169 ? -0.705 29.105 -3.245 1.00 10.01 170 LYS A O 1
ATOM 1411 N N . ARG A 1 170 ? -0.878 31.207 -2.424 1.00 9.52 171 ARG A N 1
ATOM 1412 C CA . ARG A 1 170 ? -1.069 31.725 -3.793 1.00 11.00 171 ARG A CA 1
ATOM 1413 C C . ARG A 1 170 ? 0.188 31.476 -4.576 1.00 10.46 171 ARG A C 1
ATOM 1414 O O . ARG A 1 170 ? 0.083 31.175 -5.821 1.00 13.06 171 ARG A O 1
ATOM 1422 N N . ALA A 1 171 ? 1.376 31.620 -4.048 1.00 11.35 172 ALA A N 1
ATOM 1423 C CA . ALA A 1 171 ? 2.624 31.405 -4.749 1.00 12.43 172 ALA A CA 1
ATOM 1424 C C . ALA A 1 171 ? 2.759 29.955 -5.196 1.00 12.10 172 ALA A C 1
ATOM 1425 O O . ALA A 1 171 ? 3.238 29.644 -6.306 1.00 13.98 172 ALA A O 1
ATOM 1427 N N . LEU A 1 172 ? 2.400 29.014 -4.309 1.00 11.13 173 LEU A N 1
ATOM 1428 C CA . LEU A 1 172 ? 2.467 27.619 -4.607 1.00 10.49 173 LEU A CA 1
ATOM 1429 C C . LEU A 1 172 ? 1.510 27.275 -5.748 1.00 11.71 173 LEU A C 1
ATOM 1430 O O . LEU A 1 172 ? 1.880 26.517 -6.681 1.00 13.71 173 LEU A O 1
ATOM 1435 N N . GLU A 1 173 ? 0.299 27.803 -5.685 1.00 11.11 174 GLU A N 1
ATOM 1436 C CA . GLU A 1 173 ? -0.663 27.628 -6.761 1.00 12.88 174 GLU A CA 1
ATOM 1437 C C . GLU A 1 173 ? -0.100 28.156 -8.055 1.00 14.89 174 GLU A C 1
ATOM 1438 O O . GLU A 1 173 ? -0.194 27.464 -9.109 1.00 20.24 174 GLU A O 1
ATOM 1444 N N A ASN A 1 174 ? 0.573 29.281 -8.051 0.60 15.16 175 ASN A N 1
ATOM 1445 N N B ASN A 1 174 ? 0.549 29.300 -8.072 0.40 15.39 175 ASN A N 1
ATOM 1446 C CA A ASN A 1 174 ? 1.100 29.856 -9.290 0.60 18.09 175 ASN A CA 1
ATOM 1447 C CA B ASN A 1 174 ? 1.163 29.775 -9.315 0.40 18.19 175 ASN A CA 1
ATOM 1448 C C A ASN A 1 174 ? 2.300 29.046 -9.729 0.60 18.69 175 ASN A C 1
ATOM 1449 C C B ASN A 1 174 ? 2.191 28.735 -9.767 0.40 17.39 175 ASN A C 1
ATOM 1450 O O A ASN A 1 174 ? 2.496 29.024 -10.957 0.60 22.39 175 ASN A O 1
ATOM 1451 O O B ASN A 1 174 ? 2.116 28.227 -10.938 0.40 17.92 175 ASN A O 1
ATOM 1460 N N . LEU A 1 175 ? 3.173 28.503 -8.896 1.00 16.58 176 LEU A N 1
ATOM 1461 C CA . LEU A 1 175 ? 4.363 27.782 -9.247 1.00 17.12 176 LEU A CA 1
ATOM 1462 C C . LEU A 1 175 ? 3.931 26.559 -10.001 1.00 17.77 176 LEU A C 1
ATOM 1463 O O . LEU A 1 175 ? 4.554 26.217 -11.014 1.00 21.53 176 LEU A O 1
ATOM 1468 N N . LEU A 1 176 ? 2.953 25.841 -9.477 1.00 18.28 177 LEU A N 1
ATOM 1469 C CA . LEU A 1 176 ? 2.523 24.557 -9.952 1.00 22.14 177 LEU A CA 1
ATOM 1470 C C . LEU A 1 176 ? 1.712 24.830 -11.270 1.00 18.73 177 LEU A C 1
ATOM 1471 O O . LEU A 1 176 ? 2.025 24.239 -12.244 1.00 23.39 177 LEU A O 1
ATOM 1476 N N . GLU A 1 177 ? 1.105 25.958 -11.683 1.00 21.29 178 GLU A N 1
ATOM 1477 C CA . GLU A 1 177 ?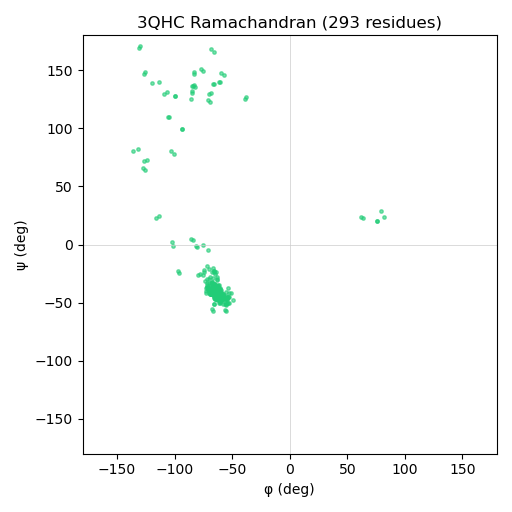 0.277 26.165 -12.921 1.00 19.91 178 GLU A CA 1
ATOM 1478 C C . GLU A 1 177 ? 1.117 26.690 -14.087 1.00 21.29 178 GLU A C 1
ATOM 1479 O O . GLU A 1 177 ? 1.403 27.883 -14.307 1.00 25.64 178 GLU A O 1
ATOM 1481 N N . VAL A 1 178 ? 1.497 25.790 -14.985 1.00 23.32 179 VAL A N 1
ATOM 1482 C CA . VAL A 1 178 ? 2.225 26.022 -16.255 1.00 22.00 179 VAL A CA 1
ATOM 1483 C C . VAL A 1 178 ? 1.207 26.436 -17.320 1.00 24.94 179 VAL A C 1
ATOM 1484 O O . VAL A 1 178 ? 0.037 25.961 -17.389 1.00 27.96 179 VAL A O 1
ATOM 1488 N N . ALA A 1 179 ? 1.635 27.278 -18.266 1.00 23.09 180 ALA A N 1
ATOM 1489 C CA . ALA A 1 179 ? 0.762 27.757 -19.388 1.00 24.99 180 ALA A CA 1
ATOM 1490 C C . ALA A 1 179 ? 1.518 28.848 -20.118 1.00 25.40 180 ALA A C 1
ATOM 1491 O O . ALA A 1 179 ? 2.692 28.699 -19.753 1.00 25.14 180 ALA A O 1
ATOM 1493 N N . GLY B 1 1 ? -1.829 47.068 15.128 1.00 28.65 2 GLY B N 1
ATOM 1494 C CA . GLY B 1 1 ? -3.060 47.890 14.717 1.00 28.79 2 GLY B CA 1
ATOM 1495 C C . GLY B 1 1 ? -4.239 46.962 14.430 1.00 26.59 2 GLY B C 1
ATOM 1496 O O . GLY B 1 1 ? -4.214 45.805 14.880 1.00 32.56 2 GLY B O 1
ATOM 1497 N N . LEU B 1 2 ? -5.195 47.352 13.583 1.00 25.03 3 LEU B N 1
ATOM 1498 C CA . LEU B 1 2 ? -6.110 46.422 12.954 1.00 23.69 3 LEU B CA 1
ATOM 1499 C C . LEU B 1 2 ? -5.398 45.881 11.693 1.00 26.60 3 LEU B C 1
ATOM 1500 O O . LEU B 1 2 ? -4.712 46.580 10.930 1.00 30.64 3 LEU B O 1
ATOM 1505 N N . ASN B 1 3 ? -5.459 44.568 11.591 1.00 24.22 4 ASN B N 1
ATOM 1506 C CA . ASN B 1 3 ? -4.789 43.771 10.551 1.00 24.38 4 ASN B CA 1
ATOM 1507 C C . ASN B 1 3 ? -5.724 42.760 9.901 1.00 24.52 4 ASN B C 1
ATOM 1508 O O . ASN B 1 3 ? -5.782 41.571 10.205 1.00 27.00 4 ASN B O 1
ATOM 1510 N N . TYR B 1 4 ? -6.513 43.211 8.927 1.00 23.88 5 TYR B N 1
ATOM 1511 C CA . TYR B 1 4 ? -7.581 42.447 8.248 1.00 22.79 5 TYR B CA 1
ATOM 1512 C C . TYR B 1 4 ? -7.132 41.578 7.059 1.00 21.81 5 TYR B C 1
ATOM 1513 O O . TYR B 1 4 ? -6.673 42.073 6.037 1.00 27.94 5 TYR B O 1
ATOM 1522 N N . ASN B 1 5 ? -7.390 40.278 6.976 1.00 18.74 6 ASN B N 1
ATOM 1523 C CA . ASN B 1 5 ? -7.154 39.308 5.874 1.00 14.90 6 ASN B CA 1
ATOM 1524 C C . ASN B 1 5 ? -8.495 38.823 5.325 1.00 14.02 6 ASN B C 1
ATOM 1525 O O . ASN B 1 5 ? -9.408 38.562 6.070 1.00 16.08 6 ASN B O 1
ATOM 1530 N N . GLN B 1 6 ? -8.645 38.660 4.013 1.00 15.00 7 GLN B N 1
ATOM 1531 C CA . GLN B 1 6 ? -9.863 38.069 3.459 1.00 15.79 7 GLN B CA 1
ATOM 1532 C C . GLN B 1 6 ? -10.029 36.667 3.980 1.00 15.58 7 GLN B C 1
ATOM 1533 O O . GLN B 1 6 ? -9.109 35.818 4.073 1.00 18.36 7 GLN B O 1
ATOM 1539 N N . GLU B 1 7 ? -11.251 36.328 4.294 1.00 16.65 8 GLU B N 1
ATOM 1540 C CA . GLU B 1 7 ? -11.532 34.939 4.618 1.00 16.96 8 GLU B CA 1
ATOM 1541 C C . GLU B 1 7 ? -11.597 34.062 3.337 1.00 16.64 8 GLU B C 1
ATOM 1542 O O . GLU B 1 7 ? -11.964 34.505 2.257 1.00 15.53 8 GLU B O 1
ATOM 1548 N N . ASP B 1 8 ? -11.254 32.783 3.469 1.00 15.10 9 ASP B N 1
ATOM 1549 C CA . ASP B 1 8 ? -11.231 31.884 2.334 1.00 15.45 9 ASP B CA 1
ATOM 1550 C C . ASP B 1 8 ? -12.602 31.773 1.656 1.00 14.89 9 ASP B C 1
ATOM 1551 O O . ASP B 1 8 ? -13.641 31.818 2.313 1.00 14.13 9 ASP B O 1
ATOM 1556 N N . PHE B 1 9 ? -12.555 31.582 0.335 1.00 13.50 10 PHE B N 1
ATOM 1557 C CA . PHE B 1 9 ? -13.693 31.230 -0.470 1.00 13.62 10 PHE B CA 1
ATOM 1558 C C . PHE B 1 9 ? -14.605 30.240 0.222 1.00 12.75 10 PHE B C 1
ATOM 1559 O O . PHE B 1 9 ? -14.197 29.149 0.624 1.00 13.67 10 PHE B O 1
ATOM 1567 N N . MET B 1 10 ? -15.861 30.597 0.331 1.00 14.32 11 MET B N 1
ATOM 1568 C CA A MET B 1 10 ? -16.979 29.908 0.939 0.60 15.14 11 MET B CA 1
ATOM 1569 C CA B MET B 1 10 ? -16.870 29.652 0.807 0.40 13.79 11 MET B CA 1
ATOM 1570 C C . MET B 1 10 ? -16.706 29.358 2.312 1.00 12.74 11 MET B C 1
ATOM 1571 O O . MET B 1 10 ? -17.428 28.468 2.815 1.00 16.91 11 MET B O 1
ATOM 1580 N N . GLY B 1 11 ? -15.798 30.033 3.027 1.00 13.04 12 GLY B N 1
ATOM 1581 C CA . GLY B 1 11 ? -15.510 29.648 4.399 1.00 13.72 12 GLY B CA 1
ATOM 1582 C C . GLY B 1 11 ? -14.943 28.255 4.552 1.00 12.52 12 GLY B C 1
ATOM 1583 O O . GLY B 1 11 ? -15.030 27.681 5.620 1.00 12.88 12 GLY B O 1
ATOM 1584 N N . LEU B 1 12 ? -14.322 27.731 3.488 1.00 12.84 13 LEU B N 1
ATOM 1585 C CA . LEU B 1 12 ? -13.918 26.336 3.513 1.00 13.15 13 LEU B CA 1
ATOM 1586 C C . LEU B 1 12 ? -12.843 26.059 4.542 1.00 13.22 13 LEU B C 1
ATOM 1587 O O . LEU B 1 12 ? -12.701 24.928 5.039 1.00 14.98 13 LEU B O 1
ATOM 1592 N N . ASP B 1 13 ? -12.087 27.078 4.936 1.00 11.34 14 ASP B N 1
ATOM 1593 C CA . ASP B 1 13 ? -11.077 26.906 5.962 1.00 12.01 14 ASP B CA 1
ATOM 1594 C C . ASP B 1 13 ? -11.650 26.558 7.328 1.00 12.39 14 ASP B C 1
ATOM 1595 O O . ASP B 1 13 ? -10.972 25.984 8.184 1.00 14.04 14 ASP B O 1
ATOM 1600 N N . ARG B 1 14 ? -12.906 26.951 7.585 1.00 11.51 15 ARG B N 1
ATOM 1601 C CA . ARG B 1 14 ? -13.571 26.650 8.857 1.00 12.84 15 ARG B CA 1
ATOM 1602 C C . ARG B 1 14 ? -13.971 25.220 9.098 1.00 11.90 15 ARG B C 1
ATOM 1603 O O . ARG B 1 14 ? -14.420 24.832 10.146 1.00 13.78 15 ARG B O 1
ATOM 1611 N N . PHE B 1 15 ? -13.751 24.419 8.055 1.00 11.45 16 PHE B N 1
ATOM 1612 C CA A PHE B 1 15 ? -13.879 22.976 8.190 0.50 11.64 16 PHE B CA 1
ATOM 1613 C CA B PHE B 1 15 ? -13.878 22.963 8.188 0.50 11.82 16 PHE B CA 1
ATOM 1614 C C . PHE B 1 15 ? -12.803 22.397 9.119 1.00 11.33 16 PHE B C 1
ATOM 1615 O O . PHE B 1 15 ? -12.998 21.311 9.664 1.00 12.49 16 PHE B O 1
ATOM 1630 N N . PHE B 1 16 ? -11.655 23.063 9.198 1.00 10.84 17 PHE B N 1
ATOM 1631 C CA . PHE B 1 16 ? -10.608 22.520 10.059 1.00 10.38 17 PHE B CA 1
ATOM 1632 C C . PHE B 1 16 ? -11.023 22.681 11.485 1.00 10.60 17 PHE B C 1
ATOM 1633 O O . PHE B 1 16 ? -11.373 23.789 11.945 1.00 12.11 17 PHE B O 1
ATOM 1641 N N . GLN B 1 17 ? -10.958 21.595 12.269 1.00 10.60 18 GLN B N 1
ATOM 1642 C CA . GLN B 1 17 ? -11.262 21.615 13.716 1.00 11.31 18 GLN B CA 1
ATOM 1643 C C . GLN B 1 17 ? -10.076 21.017 14.461 1.00 11.03 18 GLN B C 1
ATOM 1644 O O . GLN B 1 17 ? -9.622 19.948 14.222 1.00 13.66 18 GLN B O 1
ATOM 1650 N N A ASP B 1 18 ? -9.725 21.760 15.508 0.50 12.74 19 ASP B N 1
ATOM 1651 N N B ASP B 1 18 ? -9.510 21.784 15.384 0.50 12.34 19 ASP B N 1
ATOM 1652 C CA A ASP B 1 18 ? -8.539 21.646 16.389 0.50 12.57 19 ASP B CA 1
ATOM 1653 C CA B ASP B 1 18 ? -8.486 21.211 16.267 0.50 12.76 19 ASP B CA 1
ATOM 1654 C C A ASP B 1 18 ? -8.854 20.814 17.652 0.50 13.16 19 ASP B C 1
ATOM 1655 C C B ASP B 1 18 ? -9.104 20.577 17.501 0.50 11.87 19 ASP B C 1
ATOM 1656 O O A ASP B 1 18 ? -9.648 21.354 18.424 0.50 14.22 19 ASP B O 1
ATOM 1657 O O B ASP B 1 18 ? -10.141 20.895 18.072 0.50 13.51 19 ASP B O 1
ATOM 1666 N N . ALA B 1 19 ? -8.334 19.611 17.925 1.00 13.61 20 ALA B N 1
ATOM 1667 C CA . ALA B 1 19 ? -8.620 18.935 19.193 1.00 12.71 20 ALA B CA 1
ATOM 1668 C C . ALA B 1 19 ? -8.210 19.864 20.344 1.00 13.18 20 ALA B C 1
ATOM 1669 O O . ALA B 1 19 ? -7.175 20.492 20.249 1.00 17.42 20 ALA B O 1
ATOM 1671 N N . VAL B 1 20 ? -9.012 19.894 21.406 1.00 14.15 21 VAL B N 1
ATOM 1672 C CA . VAL B 1 20 ? -8.758 20.731 22.546 1.00 14.00 21 VAL B CA 1
ATOM 1673 C C . VAL B 1 20 ? -7.774 20.061 23.471 1.00 12.72 21 VAL B C 1
ATOM 1674 O O . VAL B 1 20 ? -7.941 18.854 23.806 1.00 13.87 21 VAL B O 1
ATOM 1678 N N . SER B 1 21 ? -6.804 20.815 23.990 1.00 12.91 22 SER B N 1
ATOM 1679 C CA . SER B 1 21 ? -5.827 20.313 24.960 1.00 11.88 22 SER B CA 1
ATOM 1680 C C . SER B 1 21 ? -6.352 20.382 26.380 1.00 11.80 22 SER B C 1
ATOM 1681 O O . SER B 1 21 ? -6.956 21.390 26.815 1.00 13.79 22 SER B O 1
ATOM 1684 N N . HIS B 1 22 ? -6.112 19.298 27.123 1.00 10.34 23 HIS B N 1
ATOM 1685 C CA . HIS B 1 22 ? -6.481 19.187 28.531 1.00 10.63 23 HIS B CA 1
ATOM 1686 C C . HIS B 1 22 ? -5.287 18.711 29.322 1.00 10.72 23 HIS B C 1
ATOM 1687 O O . HIS B 1 22 ? -4.301 18.206 28.803 1.00 10.99 23 HIS B O 1
ATOM 1694 N N . ASN B 1 23 ? -5.405 18.748 30.647 1.00 10.81 24 ASN B N 1
ATOM 1695 C CA . ASN B 1 23 ? -4.367 18.203 31.532 1.00 11.18 24 ASN B CA 1
ATOM 1696 C C . ASN B 1 23 ? -4.408 16.686 31.560 1.00 11.13 24 ASN B C 1
ATOM 1697 O O . ASN B 1 23 ? -3.395 16.094 31.945 1.00 15.61 24 ASN B O 1
ATOM 1702 N N . ASN B 1 24 ? -5.552 16.061 31.309 1.00 11.63 25 ASN B N 1
ATOM 1703 C CA . ASN B 1 24 ? -5.734 14.665 31.491 1.00 13.01 25 ASN B CA 1
ATOM 1704 C C . ASN B 1 24 ? -5.843 13.967 30.143 1.00 13.91 25 ASN B C 1
ATOM 1705 O O . ASN B 1 24 ? -6.589 14.392 29.246 1.00 12.80 25 ASN B O 1
ATOM 1710 N N . THR B 1 25 ? -5.054 12.904 29.978 1.00 14.51 26 THR B N 1
ATOM 1711 C CA . THR B 1 25 ? -5.003 12.181 28.703 1.00 11.24 26 THR B CA 1
ATOM 1712 C C . THR B 1 25 ? -6.321 11.557 28.353 1.00 12.63 26 THR B C 1
ATOM 1713 O O . THR B 1 25 ? -6.629 11.527 27.137 1.00 12.57 26 THR B O 1
ATOM 1717 N N . ASP B 1 26 ? -7.193 11.144 29.259 1.00 12.24 27 ASP B N 1
ATOM 1718 C CA . ASP B 1 26 ? -8.546 10.679 28.928 1.00 13.86 27 ASP B CA 1
ATOM 1719 C C . ASP B 1 26 ? -9.292 11.732 28.147 1.00 12.14 27 ASP B C 1
ATOM 1720 O O . ASP B 1 26 ? -10.009 11.424 27.182 1.00 14.11 27 ASP B O 1
ATOM 1725 N N . ALA B 1 27 ? -9.238 12.961 28.609 1.00 12.20 28 ALA B N 1
ATOM 1726 C CA . ALA B 1 27 ? -9.896 14.089 28.027 1.00 11.21 28 ALA B CA 1
ATOM 1727 C C . ALA B 1 27 ? -9.284 14.424 26.645 1.00 10.37 28 ALA B C 1
ATOM 1728 O O . ALA B 1 27 ? -10.026 14.787 25.719 1.00 10.77 28 ALA B O 1
ATOM 1730 N N . ASN B 1 28 ? -7.965 14.335 26.540 1.00 10.19 29 ASN B N 1
ATOM 1731 C CA . ASN B 1 28 ? -7.350 14.535 25.175 1.00 9.39 29 ASN B CA 1
ATOM 1732 C C . ASN B 1 28 ? -7.792 13.410 24.282 1.00 9.76 29 ASN B C 1
ATOM 1733 O O . ASN B 1 28 ? -8.032 13.687 23.066 1.00 10.00 29 ASN B O 1
ATOM 1738 N N . ALA B 1 29 ? -7.922 12.185 24.665 1.00 9.94 30 ALA B N 1
ATOM 1739 C CA . ALA B 1 29 ? -8.472 11.103 23.874 1.00 9.57 30 ALA B CA 1
ATOM 1740 C C . ALA B 1 29 ? -9.860 11.440 23.465 1.00 9.95 30 ALA B C 1
ATOM 1741 O O . ALA B 1 29 ? -10.213 11.224 22.295 1.00 10.64 30 ALA B O 1
ATOM 1743 N N . ALA B 1 30 ? -10.717 11.894 24.381 1.00 10.14 31 ALA B N 1
ATOM 1744 C CA . ALA B 1 30 ? -12.076 12.224 24.061 1.00 11.37 31 ALA B CA 1
ATOM 1745 C C . ALA B 1 30 ? -12.167 13.287 23.006 1.00 10.44 31 ALA B C 1
ATOM 1746 O O . ALA B 1 30 ? -12.931 13.208 22.046 1.00 12.37 31 ALA B O 1
ATOM 1748 N N . SER B 1 31 ? -11.345 14.300 23.117 1.00 10.38 32 SER B N 1
ATOM 1749 C CA . SER B 1 31 ? -11.359 15.388 22.140 1.00 11.25 32 SER B CA 1
ATOM 1750 C C . SER B 1 31 ? -10.827 14.910 20.796 1.00 10.19 32 SER B C 1
ATOM 1751 O O . SER B 1 31 ? -11.361 15.327 19.749 1.00 11.90 32 SER B O 1
ATOM 1754 N N . SER B 1 32 ? -9.817 14.076 20.798 1.00 8.99 33 SER B N 1
ATOM 1755 C CA A SER B 1 32 ? -9.355 13.497 19.579 0.70 9.02 33 SER B CA 1
ATOM 1756 C CA B SER B 1 32 ? -9.308 13.439 19.594 0.30 9.13 33 SER B CA 1
ATOM 1757 C C . SER B 1 32 ? -10.379 12.611 18.926 1.00 9.08 33 SER B C 1
ATOM 1758 O O . SER B 1 32 ? -10.567 12.711 17.691 1.00 10.58 33 SER B O 1
ATOM 1763 N N . ILE B 1 33 ? -11.077 11.761 19.659 1.00 9.06 34 ILE B N 1
ATOM 1764 C CA . ILE B 1 33 ? -12.124 10.912 19.061 1.00 9.52 34 ILE B CA 1
ATOM 1765 C C . ILE B 1 33 ? -13.177 11.794 18.370 1.00 9.30 34 ILE B C 1
ATOM 1766 O O . ILE B 1 33 ? -13.622 11.500 17.261 1.00 10.93 34 ILE B O 1
ATOM 1771 N N . GLU B 1 34 ? -13.581 12.859 19.071 1.00 10.96 35 GLU B N 1
ATOM 1772 C CA . GLU B 1 34 ? -14.568 13.759 18.571 1.00 10.66 35 GLU B CA 1
ATOM 1773 C C . GLU B 1 34 ? -14.156 14.313 17.181 1.00 10.43 35 GLU B C 1
ATOM 1774 O O . GLU B 1 34 ? -14.929 14.292 16.216 1.00 12.16 35 GLU B O 1
ATOM 1780 N N . VAL B 1 35 ? -12.941 14.842 17.103 1.00 10.13 36 VAL B N 1
ATOM 1781 C CA . VAL B 1 35 ? -12.467 15.434 15.847 1.00 9.70 36 VAL B CA 1
ATOM 1782 C C . VAL B 1 35 ? -12.239 14.364 14.811 1.00 9.26 36 VAL B C 1
ATOM 1783 O O . VAL B 1 35 ? -12.598 14.594 13.624 1.00 10.04 36 VAL B O 1
ATOM 1787 N N . GLU B 1 36 ? -11.645 13.229 15.165 1.00 9.18 37 GLU B N 1
ATOM 1788 C CA A GLU B 1 36 ? -11.422 12.173 14.210 0.60 9.20 37 GLU B CA 1
ATOM 1789 C CA B GLU B 1 36 ? -11.349 12.220 14.153 0.40 9.37 37 GLU B CA 1
ATOM 1790 C C . GLU B 1 36 ? -12.697 11.702 13.585 1.00 9.69 37 GLU B C 1
ATOM 1791 O O . GLU B 1 36 ? -12.789 11.486 12.377 1.00 10.56 37 GLU B O 1
ATOM 1802 N N A MET B 1 37 ? -13.764 11.502 14.346 0.50 10.41 38 MET B N 1
ATOM 1803 N N B MET B 1 37 ? -13.713 11.465 14.413 0.50 11.06 38 MET B N 1
ATOM 1804 C CA A MET B 1 37 ? -14.993 11.028 13.751 0.50 12.36 38 MET B CA 1
ATOM 1805 C CA B MET B 1 37 ? -15.044 11.090 13.958 0.50 11.42 38 MET B CA 1
ATOM 1806 C C A MET B 1 37 ? -15.714 12.118 12.988 0.50 12.10 38 MET B C 1
ATOM 1807 C C B MET B 1 37 ? -15.615 12.107 12.981 0.50 12.05 38 MET B C 1
ATOM 1808 O O A MET B 1 37 ? -16.472 11.807 12.057 0.50 12.34 38 MET B O 1
ATOM 1809 O O B MET B 1 37 ? -16.153 11.737 11.910 0.50 12.02 38 MET B O 1
ATOM 1818 N N . TYR B 1 38 ? -15.544 13.392 13.356 1.00 11.02 39 TYR B N 1
ATOM 1819 C CA . TYR B 1 38 ? -16.002 14.506 12.512 1.00 11.28 39 TYR B CA 1
ATOM 1820 C C . TYR B 1 38 ? -15.299 14.469 11.165 1.00 9.71 39 TYR B C 1
ATOM 1821 O O . TYR B 1 38 ? -15.941 14.636 10.105 1.00 10.99 39 TYR B O 1
ATOM 1830 N N . GLU B 1 39 ? -13.986 14.232 11.177 1.00 9.50 40 GLU B N 1
ATOM 1831 C CA . GLU B 1 39 ? -13.271 14.193 9.894 1.00 9.53 40 GLU B CA 1
ATOM 1832 C C . GLU B 1 39 ? -13.698 12.980 9.090 1.00 9.28 40 GLU B C 1
ATOM 1833 O O . GLU B 1 39 ? -13.860 13.068 7.832 1.00 10.67 40 GLU B O 1
ATOM 1839 N N . CYS B 1 40 ? -13.862 11.822 9.722 1.00 9.72 41 CYS B N 1
ATOM 1840 C CA . CYS B 1 40 ? -14.247 10.560 9.057 1.00 10.39 41 CYS B CA 1
ATOM 1841 C C . CYS B 1 40 ? -15.657 10.654 8.451 1.00 11.22 41 CYS B C 1
ATOM 1842 O O . CYS B 1 40 ? -15.874 10.314 7.284 1.00 12.50 41 CYS B O 1
ATOM 1845 N N A ASP B 1 41 ? -16.593 11.144 9.276 0.50 13.72 42 ASP B N 1
ATOM 1846 N N B ASP B 1 41 ? -16.642 11.153 9.191 0.50 12.19 42 ASP B N 1
ATOM 1847 C CA A ASP B 1 41 ? -18.034 11.219 9.064 0.50 13.19 42 ASP B CA 1
ATOM 1848 C CA B ASP B 1 41 ? -18.005 11.053 8.744 0.50 13.00 42 ASP B CA 1
ATOM 1849 C C A ASP B 1 41 ? -18.507 12.350 8.143 0.50 12.61 42 ASP B C 1
ATOM 1850 C C B ASP B 1 41 ? -18.556 12.370 8.153 0.50 13.20 42 ASP B C 1
ATOM 1851 O O A ASP B 1 41 ? -19.394 12.148 7.300 0.50 14.53 42 ASP B O 1
ATOM 1852 O O B ASP B 1 41 ? -19.638 12.325 7.556 0.50 16.76 42 ASP B O 1
ATOM 1861 N N . CYS B 1 42 ? -17.856 13.500 8.290 1.00 13.17 43 CYS B N 1
ATOM 1862 C CA A CYS B 1 42 ? -18.409 14.737 7.756 0.50 12.37 43 CYS B CA 1
ATOM 1863 C CA B CYS B 1 42 ? -18.379 14.809 7.852 0.50 13.77 43 CYS B CA 1
ATOM 1864 C C . CYS B 1 42 ? -17.402 15.482 6.892 1.00 12.17 43 CYS B C 1
ATOM 1865 O O . CYS B 1 42 ? -17.693 15.726 5.740 1.00 13.69 43 CYS B O 1
ATOM 1870 N N . MET B 1 43 ? -16.225 15.826 7.409 1.00 11.51 44 MET B N 1
ATOM 1871 C CA . MET B 1 43 ? -15.334 16.700 6.641 1.00 10.95 44 MET B CA 1
ATOM 1872 C C . MET B 1 43 ? -14.806 16.002 5.387 1.00 10.01 44 MET B C 1
ATOM 1873 O O . MET B 1 43 ? -14.950 16.531 4.293 1.00 11.16 44 MET B O 1
ATOM 1878 N N . TYR B 1 44 ? -14.185 14.846 5.525 1.00 9.25 45 TYR B N 1
ATOM 1879 C CA . TYR B 1 44 ? -13.554 14.236 4.372 1.00 9.52 45 TYR B CA 1
ATOM 1880 C C . TYR B 1 44 ? -14.579 13.733 3.346 1.00 9.92 45 TYR B C 1
ATOM 1881 O O . TYR B 1 44 ? -14.352 13.902 2.133 1.00 10.38 45 TYR B O 1
ATOM 1890 N N . PRO B 1 45 ? -15.727 13.187 3.761 1.00 10.32 46 PRO B N 1
ATOM 1891 C CA . PRO B 1 45 ? -16.727 12.848 2.730 1.00 11.54 46 PRO B CA 1
ATOM 1892 C C . PRO B 1 45 ? -17.202 14.051 1.959 1.00 11.63 46 PRO B C 1
ATOM 1893 O O . PRO B 1 45 ? -17.479 13.922 0.755 1.00 12.75 46 PRO B O 1
ATOM 1897 N N . THR B 1 46 ? -17.327 15.217 2.580 1.00 11.06 47 THR B N 1
ATOM 1898 C CA . THR B 1 46 ? -17.716 16.401 1.846 1.00 11.89 47 THR B CA 1
ATOM 1899 C C . THR B 1 46 ? -16.624 16.830 0.890 1.00 11.09 47 THR B C 1
ATOM 1900 O O . THR B 1 46 ? -16.915 17.175 -0.280 1.00 11.96 47 THR B O 1
ATOM 1904 N N . PHE B 1 47 ? -15.362 16.804 1.311 1.00 11.17 48 PHE B N 1
ATOM 1905 C CA . PHE B 1 47 ? -14.264 17.076 0.395 1.00 10.07 48 PHE B CA 1
ATOM 1906 C C . PHE B 1 47 ? -14.253 16.083 -0.770 1.00 10.17 48 PHE B C 1
ATOM 1907 O O . PHE B 1 47 ? -14.002 16.487 -1.917 1.00 10.89 48 PHE B O 1
ATOM 1915 N N . ALA B 1 48 ? -14.542 14.809 -0.545 1.00 10.72 49 ALA B N 1
ATOM 1916 C CA . ALA B 1 48 ? -14.608 13.818 -1.596 1.00 10.60 49 ALA B CA 1
ATOM 1917 C C . ALA B 1 48 ? -15.704 14.172 -2.607 1.00 10.92 49 ALA B C 1
ATOM 1918 O O . ALA B 1 48 ? -15.498 14.026 -3.810 1.00 12.82 49 ALA B O 1
ATOM 1920 N N . GLU B 1 49 ? -16.850 14.602 -2.123 1.00 12.20 50 GLU B N 1
ATOM 1921 C CA . GLU B 1 49 ? -17.923 15.026 -3.011 1.00 13.62 50 GLU B CA 1
ATOM 1922 C C . GLU B 1 49 ? -17.528 16.251 -3.834 1.00 12.81 50 GLU B C 1
ATOM 1923 O O . GLU B 1 49 ? -17.860 16.347 -5.005 1.00 14.28 50 GLU B O 1
ATOM 1929 N N . ILE B 1 50 ? -16.888 17.224 -3.200 1.00 12.68 51 ILE B N 1
ATOM 1930 C CA . ILE B 1 50 ? -16.382 18.375 -3.916 1.00 12.07 51 ILE B CA 1
ATOM 1931 C C . ILE B 1 50 ? -15.484 17.902 -5.040 1.00 11.71 51 ILE B C 1
ATOM 1932 O O . ILE B 1 50 ? -15.597 18.342 -6.214 1.00 12.85 51 ILE B O 1
ATOM 1937 N N . ALA B 1 51 ? -14.569 16.980 -4.776 1.00 11.63 52 ALA B N 1
ATOM 1938 C CA . ALA B 1 51 ? -13.620 16.492 -5.749 1.00 10.99 52 ALA B CA 1
ATOM 1939 C C . ALA B 1 51 ? -14.348 15.799 -6.881 1.00 11.31 52 ALA B C 1
ATOM 1940 O O . ALA B 1 51 ? -14.097 16.076 -8.088 1.00 12.67 52 ALA B O 1
ATOM 1942 N N . ARG B 1 52 ? -15.305 14.940 -6.572 1.00 12.90 53 ARG B N 1
ATOM 1943 C CA . ARG B 1 52 ? -15.982 14.211 -7.654 1.00 13.11 53 ARG B CA 1
ATOM 1944 C C . ARG B 1 52 ? -16.764 15.208 -8.500 1.00 14.58 53 ARG B C 1
ATOM 1945 O O . ARG B 1 52 ? -16.840 15.084 -9.733 1.00 15.31 53 ARG B O 1
ATOM 1953 N N . ARG B 1 53 ? -17.509 16.140 -7.927 1.00 13.55 54 ARG B N 1
ATOM 1954 C CA . ARG B 1 53 ? -18.326 17.096 -8.653 1.00 14.26 54 ARG B CA 1
ATOM 1955 C C . ARG B 1 53 ? -17.478 18.043 -9.458 1.00 15.98 54 ARG B C 1
ATOM 1956 O O . ARG B 1 53 ? -17.971 18.648 -10.422 1.00 19.10 54 ARG B O 1
ATOM 1964 N N . SER B 1 54 ? -16.221 18.213 -9.084 1.00 14.64 55 SER B N 1
ATOM 1965 C CA . SER B 1 54 ? -15.207 18.969 -9.804 1.00 14.59 55 SER B CA 1
ATOM 1966 C C . SER B 1 54 ? -14.593 18.178 -10.958 1.00 15.39 55 SER B C 1
ATOM 1967 O O . SER B 1 54 ? -13.716 18.719 -11.633 1.00 18.81 55 SER B O 1
ATOM 1970 N N . GLY B 1 55 ? -14.960 16.927 -11.199 1.00 14.43 56 GLY B N 1
ATOM 1971 C CA . 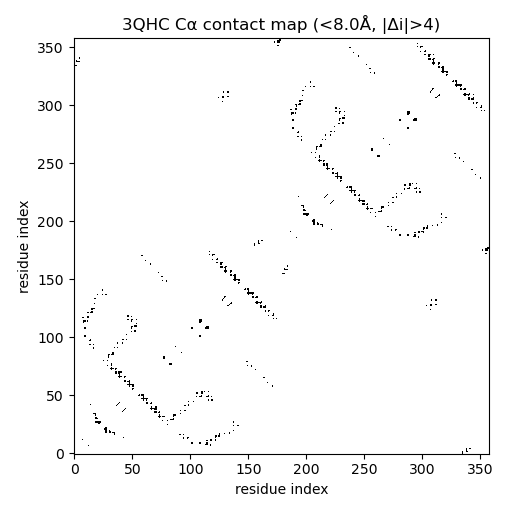GLY B 1 55 ? -14.308 16.162 -12.245 1.00 14.97 56 GLY B CA 1
ATOM 1972 C C . GLY B 1 55 ? -12.967 15.600 -11.869 1.00 13.88 56 GLY B C 1
ATOM 1973 O O . GLY B 1 55 ? -12.166 15.347 -12.739 1.00 16.92 56 GLY B O 1
ATOM 1974 N N . GLN B 1 56 ? -12.768 15.323 -10.562 1.00 13.50 57 GLN B N 1
ATOM 1975 C CA . GLN B 1 56 ? -11.480 14.854 -10.058 1.00 12.83 57 GLN B CA 1
ATOM 1976 C C . GLN B 1 56 ? -11.703 13.580 -9.250 1.00 12.97 57 GLN B C 1
ATOM 1977 O O . GLN B 1 56 ? -11.509 13.568 -7.997 1.00 12.93 57 GLN B O 1
ATOM 1983 N N . PRO B 1 57 ? -12.137 12.494 -9.868 1.00 13.79 58 PRO B N 1
ATOM 1984 C CA . PRO B 1 57 ? -12.516 11.329 -9.102 1.00 14.16 58 PRO B CA 1
ATOM 1985 C C . PRO B 1 57 ? -11.366 10.672 -8.382 1.00 12.39 58 PRO B C 1
ATOM 1986 O O . PRO B 1 57 ? -11.584 10.110 -7.286 1.00 13.48 58 PRO B O 1
ATOM 1990 N N . GLU B 1 58 ? -10.137 10.755 -8.864 1.00 13.05 59 GLU B N 1
ATOM 1991 C CA . GLU B 1 58 ? -8.981 10.176 -8.201 1.00 12.26 59 GLU B CA 1
ATOM 1992 C C . GLU B 1 58 ? -8.733 10.917 -6.876 1.00 11.19 59 GLU B C 1
ATOM 1993 O O . GLU B 1 58 ? -8.524 10.275 -5.807 1.00 11.51 59 GLU B O 1
ATOM 1999 N N . ILE B 1 59 ? -8.818 12.218 -6.845 1.00 10.51 60 ILE B N 1
ATOM 2000 C CA . ILE B 1 59 ? -8.686 12.978 -5.601 1.00 9.79 60 ILE B CA 1
ATOM 2001 C C . ILE B 1 59 ? -9.868 12.647 -4.701 1.00 10.51 60 ILE B C 1
ATOM 2002 O O . ILE B 1 59 ? -9.678 12.530 -3.453 1.00 10.78 60 ILE B O 1
ATOM 2007 N N . GLY B 1 60 ? -11.084 12.452 -5.198 1.00 10.91 61 GLY B N 1
ATOM 2008 C CA . GLY B 1 60 ? -12.200 12.057 -4.363 1.00 11.40 61 GLY B CA 1
ATOM 2009 C C . GLY B 1 60 ? -11.931 10.727 -3.691 1.00 11.14 61 GLY B C 1
ATOM 2010 O O . GLY B 1 60 ? -12.213 10.580 -2.479 1.00 11.44 61 GLY B O 1
ATOM 2011 N N . ALA B 1 61 ? -11.347 9.782 -4.378 1.00 11.06 62 ALA B N 1
ATOM 2012 C CA . ALA B 1 61 ? -10.992 8.494 -3.847 1.00 10.86 62 ALA B CA 1
ATOM 2013 C C . ALA B 1 61 ? -9.943 8.640 -2.728 1.00 10.30 62 ALA B C 1
ATOM 2014 O O . ALA B 1 61 ? -9.993 7.899 -1.734 1.00 10.79 62 ALA B O 1
ATOM 2016 N N . MET B 1 62 ? -9.010 9.545 -2.869 1.00 10.13 63 MET B N 1
ATOM 2017 C CA . MET B 1 62 ? -8.019 9.795 -1.819 1.00 10.37 63 MET B CA 1
ATOM 2018 C C . MET B 1 62 ? -8.744 10.332 -0.599 1.00 8.93 63 MET B C 1
ATOM 2019 O O . MET B 1 62 ? -8.456 9.823 0.527 1.00 10.14 63 MET B O 1
ATOM 2024 N N . PHE B 1 63 ? -9.635 11.276 -0.697 1.00 8.85 64 PHE B N 1
ATOM 2025 C CA . PHE B 1 63 ? -10.343 11.735 0.482 1.00 9.10 64 PHE B CA 1
ATOM 2026 C C . PHE B 1 63 ? -11.179 10.634 1.066 1.00 9.42 64 PHE B C 1
ATOM 2027 O O . PHE B 1 63 ? -11.236 10.575 2.338 1.00 10.24 64 PHE B O 1
ATOM 2035 N N . ASP B 1 64 ? -11.804 9.743 0.332 1.00 9.42 65 ASP B N 1
ATOM 2036 C CA . ASP B 1 64 ? -12.543 8.632 0.914 1.00 10.12 65 ASP B CA 1
ATOM 2037 C C . ASP B 1 64 ? -11.584 7.719 1.690 1.00 9.13 65 ASP B C 1
ATOM 2038 O O . ASP B 1 64 ? -11.940 7.202 2.756 1.00 10.01 65 ASP B O 1
ATOM 2043 N N . ALA B 1 65 ? -10.385 7.485 1.173 1.00 9.15 66 ALA B N 1
ATOM 2044 C CA . ALA B 1 65 ? -9.428 6.611 1.841 1.00 9.17 66 ALA B CA 1
ATOM 2045 C C . ALA B 1 65 ? -8.935 7.244 3.139 1.00 8.94 66 ALA B C 1
ATOM 2046 O O . ALA B 1 65 ? -8.781 6.530 4.181 1.00 9.31 66 ALA B O 1
ATOM 2048 N N . ILE B 1 66 ? -8.652 8.531 3.119 1.00 8.37 67 ILE B N 1
ATOM 2049 C CA . ILE B 1 66 ? -8.221 9.246 4.317 1.00 8.05 67 ILE B CA 1
ATOM 2050 C C . ILE B 1 66 ? -9.367 9.192 5.313 1.00 8.69 67 ILE B C 1
ATOM 2051 O O . ILE B 1 66 ? -9.112 8.942 6.535 1.00 8.60 67 ILE B O 1
ATOM 2056 N N . ALA B 1 67 ? -10.602 9.427 4.935 1.00 8.12 68 ALA B N 1
ATOM 2057 C CA . ALA B 1 67 ? -11.712 9.402 5.875 1.00 9.15 68 ALA B CA 1
ATOM 2058 C C . ALA B 1 67 ? -11.737 8.094 6.629 1.00 8.59 68 ALA B C 1
ATOM 2059 O O . ALA B 1 67 ? -11.939 8.074 7.857 1.00 9.02 68 ALA B O 1
ATOM 2061 N N . LYS B 1 68 ? -11.572 6.958 5.954 1.00 8.83 69 LYS B N 1
ATOM 2062 C CA . LYS B 1 68 ? -11.582 5.676 6.630 1.00 9.44 69 LYS B CA 1
ATOM 2063 C C . LYS B 1 68 ? -10.475 5.608 7.671 1.00 8.52 69 LYS B C 1
ATOM 2064 O O . LYS B 1 68 ? -10.682 5.055 8.770 1.00 9.07 69 LYS B O 1
ATOM 2070 N N . GLU B 1 69 ? -9.294 6.088 7.350 1.00 8.18 70 GLU B N 1
ATOM 2071 C CA . GLU B 1 69 ? -8.201 6.086 8.289 1.00 8.24 70 GLU B CA 1
ATOM 2072 C C . GLU B 1 69 ? -8.445 7.032 9.473 1.00 7.76 70 GLU B C 1
ATOM 2073 O O . GLU B 1 69 ? -8.007 6.676 10.599 1.00 7.83 70 GLU B O 1
ATOM 2079 N N . GLU B 1 70 ? -9.117 8.143 9.359 1.00 8.17 71 GLU B N 1
ATOM 2080 C CA . GLU B 1 70 ? -9.503 8.942 10.517 1.00 7.75 71 GLU B CA 1
ATOM 2081 C C . GLU B 1 70 ? -10.403 8.116 11.412 1.00 8.52 71 GLU B C 1
ATOM 2082 O O . GLU B 1 70 ? -10.255 8.174 12.660 1.00 9.58 71 GLU B O 1
ATOM 2088 N N . GLY B 1 71 ? -11.337 7.375 10.877 1.00 9.12 72 GLY B N 1
ATOM 2089 C CA . GLY B 1 71 ? -12.132 6.504 11.728 1.00 9.35 72 GLY B CA 1
ATOM 2090 C C . GLY B 1 71 ? -11.286 5.463 12.413 1.00 8.97 72 GLY B C 1
ATOM 2091 O O . GLY B 1 71 ? -11.576 5.152 13.596 1.00 11.14 72 GLY B O 1
ATOM 2092 N N . MET B 1 72 ? -10.269 4.921 11.782 1.00 8.70 73 MET B N 1
ATOM 2093 C CA A MET B 1 72 ? -9.371 4.026 12.490 0.80 8.20 73 MET B CA 1
ATOM 2094 C CA B MET B 1 72 ? -9.356 4.019 12.473 0.20 9.02 73 MET B CA 1
ATOM 2095 C C . MET B 1 72 ? -8.694 4.705 13.659 1.00 8.11 73 MET B C 1
ATOM 2096 O O . MET B 1 72 ? -8.538 4.058 14.733 1.00 8.80 73 MET B O 1
ATOM 2105 N N . HIS B 1 73 ? -8.274 5.932 13.520 1.00 7.86 74 HIS B N 1
ATOM 2106 C CA . HIS B 1 73 ? -7.656 6.651 14.643 1.00 7.60 74 HIS B CA 1
ATOM 2107 C C . HIS B 1 73 ? -8.654 6.736 15.804 1.00 8.59 74 HIS B C 1
ATOM 2108 O O . HIS B 1 73 ? -8.284 6.491 16.971 1.00 9.00 74 HIS B O 1
ATOM 2115 N N . ALA B 1 74 ? -9.883 7.111 15.539 1.00 8.67 75 ALA B N 1
ATOM 2116 C CA . ALA B 1 74 ? -10.888 7.190 16.568 1.00 9.25 75 ALA B CA 1
ATOM 2117 C C . ALA B 1 74 ? -11.088 5.848 17.258 1.00 9.13 75 ALA B C 1
ATOM 2118 O O . ALA B 1 74 ? -11.270 5.799 18.459 1.00 9.98 75 ALA B O 1
ATOM 2120 N N . GLN B 1 75 ? -11.203 4.795 16.456 1.00 8.66 76 GLN B N 1
ATOM 2121 C CA . GLN B 1 75 ? -11.449 3.464 17.004 1.00 8.59 76 GLN B CA 1
ATOM 2122 C C . GLN B 1 75 ? -10.324 2.938 17.829 1.00 8.86 76 GLN B C 1
ATOM 2123 O O . GLN B 1 75 ? -10.568 2.179 18.797 1.00 10.35 76 GLN B O 1
ATOM 2129 N N . LEU B 1 76 ? -9.095 3.272 17.475 1.00 8.55 77 LEU B N 1
ATOM 2130 C CA . LEU B 1 76 ? -7.966 2.904 18.351 1.00 9.11 77 LEU B CA 1
ATOM 2131 C C . LEU B 1 76 ? -8.122 3.547 19.726 1.00 8.86 77 LEU B C 1
ATOM 2132 O O . LEU B 1 76 ? -7.935 2.898 20.758 1.00 10.53 77 LEU B O 1
ATOM 2137 N N . LEU B 1 77 ? -8.404 4.824 19.761 1.00 8.83 78 LEU B N 1
ATOM 2138 C CA . LEU B 1 77 ? -8.565 5.499 21.038 1.00 8.75 78 LEU B CA 1
ATOM 2139 C C . LEU B 1 77 ? -9.760 4.987 21.778 1.00 10.01 78 LEU B C 1
ATOM 2140 O O . LEU B 1 77 ? -9.736 4.891 23.024 1.00 11.53 78 LEU B O 1
ATOM 2145 N N . THR B 1 78 ? -10.857 4.714 21.120 1.00 10.57 79 THR B N 1
ATOM 2146 C CA A THR B 1 78 ? -12.041 4.200 21.806 0.70 12.73 79 THR B CA 1
ATOM 2147 C CA B THR B 1 78 ? -12.057 4.162 21.732 0.30 11.07 79 THR B CA 1
ATOM 2148 C C . THR B 1 78 ? -11.791 2.827 22.387 1.00 13.85 79 THR B C 1
ATOM 2149 O O . THR B 1 78 ? -12.268 2.514 23.473 1.00 16.39 79 THR B O 1
ATOM 2156 N N . LYS B 1 79 ? -10.972 2.018 21.755 1.00 11.72 80 LYS B N 1
ATOM 2157 C CA . LYS B 1 79 ? -10.579 0.795 22.351 1.00 14.72 80 LYS B CA 1
ATOM 2158 C C . LYS B 1 79 ? -9.826 0.940 23.638 1.00 14.63 80 LYS B C 1
ATOM 2159 O O . LYS B 1 79 ? -9.995 0.171 24.580 1.00 16.06 80 LYS B O 1
ATOM 2165 N N . LEU B 1 80 ? -9.020 1.964 23.730 1.00 12.55 81 LEU B N 1
ATOM 2166 C CA . LEU B 1 80 ? -8.232 2.182 24.888 1.00 13.29 81 LEU B CA 1
ATOM 2167 C C . LEU B 1 80 ? -9.026 2.814 26.011 1.00 13.84 81 LEU B C 1
ATOM 2168 O O . LEU B 1 80 ? -8.685 2.639 27.169 1.00 17.47 81 LEU B O 1
ATOM 2173 N N . TYR B 1 81 ? -10.084 3.545 25.704 1.00 13.55 82 TYR B N 1
ATOM 2174 C CA . TYR B 1 81 ? -11.000 4.204 26.623 1.00 13.81 82 TYR B CA 1
ATOM 2175 C C . TYR B 1 81 ? -12.412 3.752 26.366 1.00 13.55 82 TYR B C 1
ATOM 2176 O O . TYR B 1 81 ? -13.235 4.483 25.859 1.00 16.13 82 TYR B O 1
ATOM 2185 N N . SER B 1 82 ? -12.704 2.514 26.744 1.00 13.10 83 SER B N 1
ATOM 2186 C CA . SER B 1 82 ? -13.909 1.805 26.246 1.00 13.45 83 SER B CA 1
ATOM 2187 C C . SER B 1 82 ? -15.195 2.438 26.763 1.00 13.36 83 SER B C 1
ATOM 2188 O O . SER B 1 82 ? -16.266 2.221 26.175 1.00 14.53 83 SER B O 1
ATOM 2191 N N . GLU B 1 83 ? -15.126 3.146 27.882 1.00 13.19 84 GLU B N 1
ATOM 2192 C CA . GLU B 1 83 ? -16.324 3.681 28.505 1.00 12.69 84 GLU B CA 1
ATOM 2193 C C . GLU B 1 83 ? -16.555 5.175 28.268 1.00 13.09 84 GLU B C 1
ATOM 2194 O O . GLU B 1 83 ? -17.571 5.738 28.692 1.00 15.13 84 GLU B O 1
ATOM 2200 N N . LEU B 1 84 ? -15.671 5.787 27.491 1.00 15.99 85 LEU B N 1
ATOM 2201 C CA . LEU B 1 84 ? -15.779 7.233 27.311 1.00 18.42 85 LEU B CA 1
ATOM 2202 C C . LEU B 1 84 ? -17.003 7.668 26.583 1.00 18.57 85 LEU B C 1
ATOM 2203 O O . LEU B 1 84 ? -17.303 7.063 25.548 1.00 21.09 85 LEU B O 1
ATOM 2208 N N . GLU B 1 85 ? -17.655 8.710 27.011 1.00 19.67 86 GLU B N 1
ATOM 2209 C CA . GLU B 1 85 ? -18.857 9.217 26.357 1.00 20.36 86 GLU B CA 1
ATOM 2210 C C . GLU B 1 85 ? -18.414 10.493 25.630 1.00 20.22 86 GLU B C 1
ATOM 2211 O O . GLU B 1 85 ? -18.137 11.483 26.273 1.00 25.20 86 GLU B O 1
ATOM 2217 N N . VAL B 1 86 ? -18.359 10.471 24.319 1.00 18.23 87 VAL B N 1
ATOM 2218 C CA . VAL B 1 86 ? -17.904 11.575 23.491 1.00 17.22 87 VAL B CA 1
ATOM 2219 C C . VAL B 1 86 ? -19.164 12.279 22.973 1.00 18.31 87 VAL B C 1
ATOM 2220 O O . VAL B 1 86 ? -20.097 11.674 22.459 1.00 22.93 87 VAL B O 1
ATOM 2224 N N . LYS B 1 87 ? -19.206 13.588 23.178 1.00 21.63 88 LYS B N 1
ATOM 2225 C CA . LYS B 1 87 ? -20.241 14.459 22.616 1.00 24.19 88 LYS B CA 1
ATOM 2226 C C . LYS B 1 87 ? -19.589 15.602 21.843 1.00 22.11 88 LYS B C 1
ATOM 2227 O O . LYS B 1 87 ? -18.538 16.147 22.218 1.00 27.12 88 LYS B O 1
ATOM 2233 N N . ASP B 1 88 ? -20.329 16.007 20.818 1.00 20.82 89 ASP B N 1
ATOM 2234 C CA . ASP B 1 88 ? -19.927 17.107 19.974 1.00 19.46 89 ASP B CA 1
ATOM 2235 C C . ASP B 1 88 ? -19.985 18.436 20.719 1.00 18.56 89 ASP B C 1
ATOM 2236 O O . ASP B 1 88 ? -21.008 18.790 21.314 1.00 22.69 89 ASP B O 1
ATOM 2241 N N . SER B 1 89 ? -18.867 19.144 20.786 1.00 17.76 90 SER B N 1
ATOM 2242 C CA . SER B 1 89 ? -18.755 20.463 21.352 1.00 18.53 90 SER B CA 1
ATOM 2243 C C . SER B 1 89 ? -19.527 21.459 20.434 1.00 18.74 90 SER B C 1
ATOM 2244 O O . SER B 1 89 ? -19.866 21.186 19.301 1.00 18.21 90 SER B O 1
ATOM 2247 N N . ALA B 1 90 ? -19.710 22.672 20.960 1.00 18.92 91 ALA B N 1
ATOM 2248 C CA . ALA B 1 90 ? -20.297 23.779 20.165 1.00 18.91 91 ALA B CA 1
ATOM 2249 C C . ALA B 1 90 ? -19.552 23.981 18.863 1.00 18.05 91 ALA B C 1
ATOM 2250 O O . ALA B 1 90 ? -20.201 24.186 17.815 1.00 18.40 91 ALA B O 1
ATOM 2252 N N . GLU B 1 91 ? -18.226 23.913 18.886 1.00 18.16 92 GLU B N 1
ATOM 2253 C CA . GLU B 1 91 ? -17.402 24.109 17.680 1.00 17.42 92 GLU B CA 1
ATOM 2254 C C . GLU B 1 91 ? -17.634 22.996 16.666 1.00 16.68 92 GLU B C 1
ATOM 2255 O O . GLU B 1 91 ? -17.789 23.263 15.480 1.00 16.77 92 GLU B O 1
ATOM 2261 N N . THR B 1 92 ? -17.748 21.748 17.117 1.00 15.56 93 THR B N 1
ATOM 2262 C CA . THR B 1 92 ? -18.048 20.648 16.208 1.00 15.43 93 THR B CA 1
ATOM 2263 C C . THR B 1 92 ? -19.444 20.736 15.619 1.00 15.09 93 THR B C 1
ATOM 2264 O O . THR B 1 92 ? -19.608 20.598 14.426 1.00 15.89 93 THR B O 1
ATOM 2268 N N . LEU B 1 93 ? -20.394 21.205 16.425 1.00 15.48 94 LEU B N 1
ATOM 2269 C CA . LEU B 1 93 ? -21.739 21.358 15.918 1.00 17.18 94 LEU B CA 1
ATOM 2270 C C . LEU B 1 93 ? -21.728 22.427 14.814 1.00 15.07 94 LEU B C 1
ATOM 2271 O O . LEU B 1 93 ? -22.450 22.309 13.852 1.00 17.97 94 LEU B O 1
ATOM 2276 N N . GLU B 1 94 ? -21.044 23.533 15.087 1.00 16.15 95 GLU B N 1
ATOM 2277 C CA . GLU B 1 94 ? -20.965 24.626 14.099 1.00 17.48 95 GLU B CA 1
ATOM 2278 C C . GLU B 1 94 ? -20.287 24.176 12.810 1.00 16.68 95 GLU B C 1
ATOM 2279 O O . GLU B 1 94 ? -20.734 24.487 11.690 1.00 18.15 95 GLU B O 1
ATOM 2285 N N . ALA B 1 95 ? -19.248 23.333 12.923 1.00 16.33 96 ALA B N 1
ATOM 2286 C CA . ALA B 1 95 ? -18.616 22.765 11.723 1.00 16.01 96 ALA B CA 1
ATOM 2287 C C . ALA B 1 95 ? -19.567 21.882 10.936 1.00 16.20 96 ALA B C 1
ATOM 2288 O O . ALA B 1 95 ? -19.585 21.980 9.716 1.00 18.82 96 ALA B O 1
ATOM 2290 N N . LYS B 1 96 ? -20.339 21.066 11.647 1.00 15.96 97 LYS B N 1
ATOM 2291 C CA . LYS B 1 96 ? -21.327 20.220 10.950 1.00 15.93 97 LYS B CA 1
ATOM 2292 C C . LYS B 1 96 ? -22.413 21.085 10.250 1.00 18.04 97 LYS B C 1
ATOM 2293 O O . LYS B 1 96 ? -22.890 20.715 9.187 1.00 19.44 97 LYS B O 1
ATOM 2299 N N . ARG B 1 97 ? -22.808 22.186 10.882 1.00 17.54 98 ARG B N 1
ATOM 2300 C CA . ARG B 1 97 ? -23.741 23.092 10.211 1.00 18.98 98 ARG B CA 1
ATOM 2301 C C . ARG B 1 97 ? -23.109 23.649 8.918 1.00 19.41 98 ARG B C 1
ATOM 2302 O O . ARG B 1 97 ? -23.760 23.739 7.870 1.00 20.20 98 ARG B O 1
ATOM 2310 N N . LEU B 1 98 ? -21.835 24.074 8.995 1.00 19.32 99 LEU B N 1
ATOM 2311 C CA . LEU B 1 98 ? -21.147 24.592 7.827 1.00 21.34 99 LEU B CA 1
ATOM 2312 C C . LEU B 1 98 ? -21.088 23.529 6.782 1.00 20.89 99 LEU B C 1
ATOM 2313 O O . LEU B 1 98 ? -21.313 23.811 5.590 1.00 23.01 99 LEU B O 1
ATOM 2318 N N . VAL B 1 99 ? -20.725 22.321 7.118 1.00 23.39 100 VAL B N 1
ATOM 2319 C CA . VAL B 1 99 ? -20.786 21.182 6.226 1.00 24.23 100 VAL B CA 1
ATOM 2320 C C . VAL B 1 99 ? -22.087 21.090 5.465 1.00 23.66 100 VAL B C 1
ATOM 2321 O O . VAL B 1 99 ? -22.106 21.020 4.231 1.00 27.76 100 VAL B O 1
ATOM 2325 N N A SER B 1 100 ? -23.179 21.204 6.192 0.70 24.50 101 SER B N 1
ATOM 2326 N N B SER B 1 100 ? -23.194 21.199 6.191 0.30 23.61 101 SER B N 1
ATOM 2327 C CA A SER B 1 100 ? -24.483 21.005 5.639 0.70 25.96 101 SER B CA 1
ATOM 2328 C CA B SER B 1 100 ? -24.503 21.268 5.563 0.30 23.07 101 SER B CA 1
ATOM 2329 C C A SER B 1 100 ? -24.806 22.168 4.687 0.70 23.54 101 SER B C 1
ATOM 2330 C C B SER B 1 100 ? -24.694 22.451 4.621 0.30 22.35 101 SER B C 1
ATOM 2331 O O A SER B 1 100 ? -25.424 21.970 3.634 0.70 24.90 101 SER B O 1
ATOM 2332 O O B SER B 1 100 ? -25.289 22.290 3.553 0.30 22.34 101 SER B O 1
ATOM 2337 N N A THR B 1 101 ? -24.340 23.390 4.965 0.60 19.01 102 THR B N 1
ATOM 2338 N N B THR B 1 101 ? -24.230 23.650 4.952 0.40 21.25 102 THR B N 1
ATOM 2339 C CA A THR B 1 101 ? -24.427 24.570 4.064 0.60 21.09 102 THR B CA 1
ATOM 2340 C CA B THR B 1 101 ? -24.456 24.733 4.003 0.40 21.52 102 THR B CA 1
ATOM 2341 C C A THR B 1 101 ? -23.705 24.392 2.736 0.60 21.95 102 THR B C 1
ATOM 2342 C C B THR B 1 101 ? -23.635 24.538 2.729 0.40 22.09 102 THR B C 1
ATOM 2343 O O A THR B 1 101 ? -24.255 24.712 1.668 0.60 22.35 102 THR B O 1
ATOM 2344 O O B THR B 1 101 ? -24.131 24.909 1.655 0.40 23.28 102 THR B O 1
ATOM 2351 N N . ILE B 1 102 ? -22.485 23.860 2.797 1.00 20.28 103 ILE B N 1
ATOM 2352 C CA . ILE B 1 102 ? -21.709 23.590 1.597 1.00 19.64 103 ILE B CA 1
ATOM 2353 C C . ILE B 1 102 ? -22.362 22.498 0.767 1.00 19.43 103 ILE B C 1
ATOM 2354 O O . ILE B 1 102 ? -22.436 22.606 -0.438 1.00 22.04 103 ILE B O 1
ATOM 2359 N N . GLU B 1 103 ? -22.806 21.422 1.402 1.00 20.54 104 GLU B N 1
ATOM 2360 C CA . GLU B 1 103 ? -23.543 20.345 0.712 1.00 23.11 104 GLU B CA 1
ATOM 2361 C C . GLU B 1 103 ? -24.750 20.867 -0.059 1.00 24.97 104 GLU B C 1
ATOM 2362 O O . GLU B 1 103 ? -25.001 20.443 -1.186 1.00 27.55 104 GLU B O 1
ATOM 2368 N N . SER B 1 104 ? -25.440 21.851 0.503 1.00 24.75 105 SER B N 1
ATOM 2369 C CA A SER B 1 104 ? -26.597 22.416 -0.185 0.50 26.40 105 SER B CA 1
ATOM 2370 C CA B SER B 1 104 ? -26.592 22.510 -0.117 0.50 25.53 105 SER B CA 1
ATOM 2371 C C . SER B 1 104 ? -26.236 23.331 -1.356 1.00 25.27 105 SER B C 1
ATOM 2372 O O . SER B 1 104 ? -27.077 23.599 -2.204 1.00 28.99 105 SER B O 1
ATOM 2377 N N . GLN B 1 105 ? -24.986 23.754 -1.464 1.00 23.47 106 GLN B N 1
ATOM 2378 C CA . GLN B 1 105 ? -24.452 24.572 -2.528 1.00 23.16 106 GLN B CA 1
ATOM 2379 C C . GLN B 1 105 ? -23.376 23.849 -3.337 1.00 20.52 106 GLN B C 1
ATOM 2380 O O . GLN B 1 105 ? -22.501 24.524 -3.909 1.00 23.51 106 GLN B O 1
ATOM 2386 N N . ILE B 1 106 ? -23.387 22.511 -3.310 1.00 21.65 107 ILE B N 1
ATOM 2387 C CA . ILE B 1 106 ? -22.229 21.728 -3.700 1.00 23.30 107 ILE B CA 1
ATOM 2388 C C . ILE B 1 106 ? -21.857 21.930 -5.170 1.00 22.06 107 ILE B C 1
ATOM 2389 O O . ILE B 1 106 ? -20.703 21.911 -5.606 1.00 23.66 107 ILE B O 1
ATOM 2394 N N . ASP B 1 107 ? -22.875 22.079 -6.006 1.00 24.76 108 ASP B N 1
ATOM 2395 C CA . ASP B 1 107 ? -22.652 22.408 -7.414 1.00 24.49 108 ASP B CA 1
ATOM 2396 C C . ASP B 1 107 ? -21.922 23.707 -7.695 1.00 23.49 108 ASP B C 1
ATOM 2397 O O . ASP B 1 107 ? -20.944 23.726 -8.454 1.00 25.17 108 ASP B O 1
ATOM 2402 N N . ALA B 1 108 ? -22.313 24.765 -6.992 1.00 23.70 109 ALA B N 1
ATOM 2403 C CA . ALA B 1 108 ? -21.581 26.017 -7.125 1.00 23.97 109 ALA B CA 1
ATOM 2404 C C . ALA B 1 108 ? -20.144 25.899 -6.584 1.00 21.69 109 ALA B C 1
ATOM 2405 O O . ALA B 1 108 ? -19.220 26.479 -7.141 1.00 22.78 109 ALA B O 1
ATOM 2407 N N . VAL B 1 109 ? -19.978 25.257 -5.437 1.00 18.87 110 VAL B N 1
ATOM 2408 C CA . VAL B 1 109 ? -18.656 25.100 -4.863 1.00 16.95 110 VAL B CA 1
ATOM 2409 C C . VAL B 1 109 ? -17.715 24.416 -5.830 1.00 15.56 110 VAL B C 1
ATOM 2410 O O . VAL B 1 109 ? -16.569 24.815 -6.033 1.00 18.14 110 VAL B O 1
ATOM 2414 N N . ALA B 1 110 ? -18.173 23.289 -6.382 1.00 16.33 111 ALA B N 1
ATOM 2415 C CA . ALA B 1 110 ? -17.340 22.446 -7.252 1.00 17.16 111 ALA B CA 1
ATOM 2416 C C . ALA B 1 110 ? -17.076 23.078 -8.620 1.00 16.63 111 ALA B C 1
ATOM 2417 O O . ALA B 1 110 ? -16.008 22.829 -9.240 1.00 19.02 111 ALA B O 1
ATOM 2419 N N . SER B 1 111 ? -18.040 23.842 -9.129 1.00 17.93 112 SER B N 1
ATOM 2420 C CA . SER B 1 111 ? -17.849 24.454 -10.427 1.00 18.66 112 SER B CA 1
ATOM 2421 C C . SER B 1 111 ? -16.815 25.564 -10.431 1.00 18.13 112 SER B C 1
ATOM 2422 O O . SER B 1 111 ? -16.257 25.864 -11.501 1.00 22.26 112 SER B O 1
ATOM 2425 N N . ASP B 1 112 ? -16.540 26.131 -9.275 1.00 16.86 113 ASP B N 1
ATOM 2426 C CA . ASP B 1 112 ? -15.448 27.074 -9.195 1.00 15.55 113 ASP B CA 1
ATOM 2427 C C . ASP B 1 112 ? -14.159 26.321 -8.837 1.00 13.89 113 ASP B C 1
ATOM 2428 O O . ASP B 1 112 ? -14.159 25.528 -7.886 1.00 15.26 113 ASP B O 1
ATOM 2433 N N A SER B 1 113 ? -13.053 26.568 -9.526 0.60 14.63 114 SER B N 1
ATOM 2434 N N B SER B 1 113 ? -13.060 26.559 -9.540 0.40 15.59 114 SER B N 1
ATOM 2435 C CA A SER B 1 113 ? -11.798 25.865 -9.297 0.60 16.43 114 SER B CA 1
ATOM 2436 C CA B SER B 1 113 ? -11.854 25.791 -9.268 0.40 15.88 114 SER B CA 1
ATOM 2437 C C A SER B 1 113 ? -11.303 26.017 -7.842 0.60 14.15 114 SER B C 1
ATOM 2438 C C B SER B 1 113 ? -11.328 26.004 -7.842 0.40 14.86 114 SER B C 1
ATOM 2439 O O A SER B 1 113 ? -10.636 25.129 -7.290 0.60 15.68 114 SER B O 1
ATOM 2440 O O B SER B 1 113 ? -10.619 25.141 -7.315 0.40 16.33 114 SER B O 1
ATOM 2445 N N . ARG B 1 114 ? -11.719 27.100 -7.203 1.00 13.17 115 ARG B N 1
ATOM 2446 C CA . ARG B 1 114 ? -11.318 27.300 -5.811 1.00 13.44 115 ARG B CA 1
ATOM 2447 C C . ARG B 1 114 ? -11.938 26.301 -4.859 1.00 12.76 115 ARG B C 1
ATOM 2448 O O . ARG B 1 114 ? -11.404 26.091 -3.763 1.00 13.81 115 ARG B O 1
ATOM 2456 N N . GLY B 1 115 ? -13.079 25.721 -5.183 1.00 13.10 116 GLY B N 1
ATOM 2457 C CA . GLY B 1 115 ? -13.708 24.799 -4.250 1.00 12.48 116 GLY B CA 1
ATOM 2458 C C . GLY B 1 115 ? -12.764 23.682 -3.857 1.00 11.33 116 GLY B C 1
ATOM 2459 O O . GLY B 1 115 ? -12.472 23.438 -2.672 1.00 12.29 116 GLY B O 1
ATOM 2460 N N . LEU B 1 116 ? -12.280 22.955 -4.849 1.00 11.60 117 LEU B N 1
ATOM 2461 C CA . LEU B 1 116 ? -11.400 21.810 -4.542 1.00 10.60 117 LEU B CA 1
ATOM 2462 C C . LEU B 1 116 ? -10.025 22.305 -4.102 1.00 10.98 117 LEU B C 1
ATOM 2463 O O . LEU B 1 116 ? -9.424 21.672 -3.207 1.00 11.01 117 LEU B O 1
ATOM 2468 N N . ARG B 1 117 ? -9.547 23.416 -4.577 1.00 10.64 118 ARG B N 1
ATOM 2469 C CA . ARG B 1 117 ? -8.260 23.902 -4.138 1.00 10.44 118 ARG B CA 1
ATOM 2470 C C . ARG B 1 117 ? -8.271 24.186 -2.619 1.00 9.81 118 ARG B C 1
ATOM 2471 O O . ARG B 1 117 ? -7.354 23.843 -1.884 1.00 9.99 118 ARG B O 1
ATOM 2479 N N . ARG B 1 118 ? -9.274 24.936 -2.215 1.00 9.95 119 ARG B N 1
ATOM 2480 C CA . ARG B 1 118 ? -9.432 25.283 -0.794 1.00 9.95 119 ARG B CA 1
ATOM 2481 C C . ARG B 1 118 ? -9.742 24.057 0.008 1.00 9.17 119 ARG B C 1
ATOM 2482 O O . ARG B 1 118 ? -9.241 23.987 1.170 1.00 10.53 119 ARG B O 1
ATOM 2490 N N . ALA B 1 119 ? -10.496 23.079 -0.464 1.00 10.14 120 ALA B N 1
ATOM 2491 C CA . ALA B 1 119 ? -10.683 21.846 0.275 1.00 9.80 120 ALA B CA 1
ATOM 2492 C C . ALA B 1 119 ? -9.359 21.166 0.474 1.00 8.80 120 ALA B C 1
ATOM 2493 O O . ALA B 1 119 ? -9.088 20.719 1.631 1.00 9.26 120 ALA B O 1
ATOM 2495 N N . LEU B 1 120 ? -8.510 20.989 -0.517 1.00 9.21 121 LEU B N 1
ATOM 2496 C CA . LEU B 1 120 ? -7.217 20.384 -0.340 1.00 8.35 121 LEU B CA 1
ATOM 2497 C C . LEU B 1 120 ? -6.351 21.212 0.603 1.00 8.62 121 LEU B C 1
ATOM 2498 O O . LEU B 1 120 ? -5.627 20.603 1.420 1.00 8.75 121 LEU B O 1
ATOM 2503 N N . GLU B 1 121 ? -6.368 22.505 0.505 1.00 8.35 122 GLU B N 1
ATOM 2504 C CA . GLU B 1 121 ? -5.592 23.335 1.409 1.00 8.49 122 GLU B CA 1
ATOM 2505 C C . GLU B 1 121 ? -6.053 23.234 2.877 1.00 8.26 122 GLU B C 1
ATOM 2506 O O . GLU B 1 121 ? -5.187 23.220 3.783 1.00 8.49 122 GLU B O 1
ATOM 2512 N N . THR B 1 122 ? -7.343 23.095 3.082 1.00 8.25 123 THR B N 1
ATOM 2513 C CA . THR B 1 122 ? -7.838 22.902 4.478 1.00 7.94 123 THR B CA 1
ATOM 2514 C C . THR B 1 122 ? -7.477 21.524 4.925 1.00 8.08 123 THR B C 1
ATOM 2515 O O . THR B 1 122 ? -7.138 21.373 6.153 1.00 8.19 123 THR B O 1
ATOM 2519 N N . ALA B 1 123 ? -7.566 20.479 4.118 1.00 7.53 124 ALA B N 1
ATOM 2520 C CA . ALA B 1 123 ? -7.082 19.171 4.525 1.00 7.53 124 ALA B CA 1
ATOM 2521 C C . ALA B 1 123 ? -5.633 19.256 4.882 1.00 7.06 124 ALA B C 1
ATOM 2522 O O . ALA B 1 123 ? -5.207 18.707 5.948 1.00 7.69 124 ALA B O 1
ATOM 2524 N N . LEU B 1 124 ? -4.816 19.938 4.143 1.00 7.10 125 LEU B N 1
ATOM 2525 C CA . LEU B 1 124 ? -3.406 20.054 4.424 1.00 7.25 125 LEU B CA 1
ATOM 2526 C C . LEU B 1 124 ? -3.253 20.797 5.780 1.00 7.15 125 LEU B C 1
ATOM 2527 O O . LEU B 1 124 ? -2.355 20.394 6.580 1.00 7.38 125 LEU B O 1
ATOM 2532 N N . GLU B 1 125 ? -3.965 21.826 5.988 1.00 6.61 126 GLU B N 1
ATOM 2533 C CA . GLU B 1 125 ? -3.899 22.572 7.265 1.00 7.05 126 GLU B CA 1
ATOM 2534 C C . GLU B 1 125 ? -4.149 21.631 8.473 1.00 6.93 126 GLU B C 1
ATOM 2535 O O . GLU B 1 125 ? -3.307 21.639 9.389 1.00 7.34 126 GLU B O 1
ATOM 2541 N N . VAL B 1 126 ? -5.187 20.870 8.447 1.00 7.06 127 VAL B N 1
ATOM 2542 C CA . VAL B 1 126 ? -5.417 20.000 9.628 1.00 7.43 127 VAL B CA 1
ATOM 2543 C C . VAL B 1 126 ? -4.436 18.913 9.680 1.00 7.64 127 VAL B C 1
ATOM 2544 O O . VAL B 1 126 ? -4.001 18.553 10.804 1.00 8.52 127 VAL B O 1
ATOM 2548 N N . GLU B 1 127 ? -4.029 18.273 8.606 1.00 6.70 128 GLU B N 1
ATOM 2549 C CA . GLU B 1 127 ? -3.076 17.205 8.691 1.00 7.36 128 GLU B CA 1
ATOM 2550 C C . GLU B 1 127 ? -1.744 17.727 9.209 1.00 6.82 128 GLU B C 1
ATOM 2551 O O . GLU B 1 127 ? -1.056 17.034 9.985 1.00 7.48 128 GLU B O 1
ATOM 2557 N N . THR B 1 128 ? -1.374 18.935 8.837 1.00 6.65 129 THR B N 1
ATOM 2558 C CA . THR B 1 128 ? -0.190 19.567 9.300 1.00 7.22 129 THR B CA 1
ATOM 2559 C C . THR B 1 128 ? -0.254 19.869 10.842 1.00 7.16 129 THR B C 1
ATOM 2560 O O . THR B 1 128 ? 0.668 19.512 11.561 1.00 7.68 129 THR B O 1
ATOM 2564 N N . ILE B 1 129 ? -1.323 20.497 11.241 1.00 7.02 130 ILE B N 1
ATOM 2565 C CA . ILE B 1 129 ? -1.439 20.843 12.679 1.00 7.78 130 ILE B CA 1
ATOM 2566 C C . ILE B 1 129 ? -1.495 19.564 13.476 1.00 7.59 130 ILE B C 1
ATOM 2567 O O . ILE B 1 129 ? -0.855 19.488 14.577 1.00 8.76 130 ILE B O 1
ATOM 2572 N N . GLU B 1 130 ? -2.268 18.588 13.096 1.00 7.12 131 GLU B N 1
ATOM 2573 C CA . GLU B 1 130 ? -2.358 17.348 13.871 1.00 7.38 131 GLU B CA 1
ATOM 2574 C C . GLU B 1 130 ? -1.085 16.591 13.943 1.00 7.35 131 GLU B C 1
ATOM 2575 O O . GLU B 1 130 ? -0.694 16.083 15.020 1.00 8.57 131 GLU B O 1
ATOM 2581 N N . SER B 1 131 ? -0.418 16.431 12.804 1.00 7.74 132 SER B N 1
ATOM 2582 C CA . SER B 1 131 ? 0.802 15.640 12.720 1.00 8.05 132 SER B CA 1
ATOM 2583 C C . SER B 1 131 ? 1.987 16.325 13.422 1.00 8.33 132 SER B C 1
ATOM 2584 O O . SER B 1 131 ? 2.843 15.622 13.970 1.00 9.03 132 SER B O 1
ATOM 2587 N N . GLN B 1 132 ? 2.075 17.648 13.307 1.00 8.12 133 GLN B N 1
ATOM 2588 C CA . GLN B 1 132 ? 3.248 18.364 13.775 1.00 9.27 133 GLN B CA 1
ATOM 2589 C C . GLN B 1 132 ? 3.078 18.940 15.187 1.00 9.91 133 GLN B C 1
ATOM 2590 O O . GLN B 1 132 ? 4.092 19.219 15.821 1.00 12.75 133 GLN B O 1
ATOM 2596 N N . LYS B 1 133 ? 1.864 19.188 15.623 1.00 8.39 134 LYS B N 1
ATOM 2597 C CA A LYS B 1 133 ? 1.623 19.919 16.883 0.50 9.07 134 LYS B CA 1
ATOM 2598 C CA B LYS B 1 133 ? 1.676 19.903 16.881 0.50 9.32 134 LYS B CA 1
ATOM 2599 C C . LYS B 1 133 ? 0.731 19.156 17.807 1.00 8.83 134 LYS B C 1
ATOM 2600 O O . LYS B 1 133 ? 1.139 18.765 18.928 1.00 9.47 134 LYS B O 1
ATOM 2611 N N . THR B 1 134 ? -0.520 18.937 17.450 1.00 9.02 135 THR B N 1
ATOM 2612 C CA . THR B 1 134 ? -1.504 18.467 18.412 1.00 9.76 135 THR B CA 1
ATOM 2613 C C . THR B 1 134 ? -1.188 17.081 18.889 1.00 8.72 135 THR B C 1
ATOM 2614 O O . THR B 1 134 ? -1.150 16.824 20.111 1.00 9.89 135 THR B O 1
ATOM 2618 N N A TYR B 1 135 ? -1.164 16.127 18.007 0.70 8.42 136 TYR B N 1
ATOM 2619 N N B TYR B 1 135 ? -0.801 16.098 18.045 0.30 6.89 136 TYR B N 1
ATOM 2620 C CA A TYR B 1 135 ? -0.945 14.786 18.417 0.70 8.53 136 TYR B CA 1
ATOM 2621 C CA B TYR B 1 135 ? -0.659 14.646 18.433 0.30 7.25 136 TYR B CA 1
ATOM 2622 C C A TYR B 1 135 ? 0.462 14.582 19.002 0.70 8.15 136 TYR B C 1
ATOM 2623 C C B TYR B 1 135 ? 0.692 14.341 19.044 0.30 6.88 136 TYR B C 1
ATOM 2624 O O A TYR B 1 135 ? 0.455 13.811 20.031 0.70 7.55 136 TYR B O 1
ATOM 2625 O O B TYR B 1 135 ? 0.962 13.521 19.946 0.30 5.49 136 TYR B O 1
ATOM 2642 N N . PRO B 1 136 ? 1.609 15.135 18.577 1.00 7.71 137 PRO B N 1
ATOM 2643 C CA . PRO B 1 136 ? 2.840 15.010 19.326 1.00 8.58 137 PRO B CA 1
ATOM 2644 C C . PRO B 1 136 ? 2.669 15.474 20.770 1.00 8.47 137 PRO B C 1
ATOM 2645 O O . PRO B 1 136 ? 3.248 14.883 21.673 1.00 9.25 137 PRO B O 1
ATOM 2649 N N . ALA B 1 137 ? 1.958 16.553 20.994 1.00 8.60 138 ALA B N 1
ATOM 2650 C CA . ALA B 1 137 ? 1.793 17.055 22.366 1.00 8.84 138 ALA B CA 1
ATOM 2651 C C . ALA B 1 137 ? 0.961 16.083 23.154 1.00 8.99 138 ALA B C 1
ATOM 2652 O O . ALA B 1 137 ? 1.284 15.824 24.369 1.00 9.74 138 ALA B O 1
ATOM 2654 N N . PHE B 1 138 ? -0.071 15.468 22.622 1.00 8.14 139 PHE B N 1
ATOM 2655 C CA . PHE B 1 138 ? -0.837 14.477 23.325 1.00 8.58 139 PHE B CA 1
ATOM 2656 C C . PHE B 1 138 ? -0.007 13.248 23.640 1.00 8.12 139 PHE B C 1
ATOM 2657 O O . PHE B 1 138 ? -0.131 12.659 24.751 1.00 9.17 139 PHE B O 1
ATOM 2665 N N . ALA B 1 139 ? 0.824 12.810 22.713 1.00 8.23 140 ALA B N 1
ATOM 2666 C CA . ALA B 1 139 ? 1.717 11.672 22.919 1.00 8.55 140 ALA B CA 1
ATOM 2667 C C . ALA B 1 139 ? 2.702 11.945 24.061 1.00 8.49 140 ALA B C 1
ATOM 2668 O O . ALA B 1 139 ? 2.980 11.063 24.862 1.00 9.32 140 ALA B O 1
ATOM 2670 N N . LYS B 1 140 ? 3.253 13.152 24.088 1.00 9.14 141 LYS B N 1
ATOM 2671 C CA . LYS B 1 140 ? 4.227 13.520 25.106 1.00 9.61 141 LYS B CA 1
ATOM 2672 C C . LYS B 1 140 ? 3.597 13.520 26.489 1.00 9.56 141 LYS B C 1
ATOM 2673 O O . LYS B 1 140 ? 4.207 13.015 27.449 1.00 11.05 141 LYS B O 1
ATOM 2679 N N . LEU B 1 141 ? 2.402 14.084 26.620 1.00 9.32 142 LEU B N 1
ATOM 2680 C CA . LEU B 1 141 ? 1.736 14.112 27.888 1.00 9.94 142 LEU B CA 1
ATOM 2681 C C . LEU B 1 141 ? 1.353 12.741 28.345 1.00 10.09 142 LEU B C 1
ATOM 2682 O O . LEU B 1 141 ? 1.535 12.399 29.545 1.00 10.63 142 LEU B O 1
ATOM 2687 N N . ALA B 1 142 ? 0.880 11.877 27.457 1.00 9.15 143 ALA B N 1
ATOM 2688 C CA . ALA B 1 142 ? 0.506 10.533 27.819 1.00 9.28 143 ALA B CA 1
ATOM 2689 C C . ALA B 1 142 ? 1.726 9.824 28.400 1.00 9.21 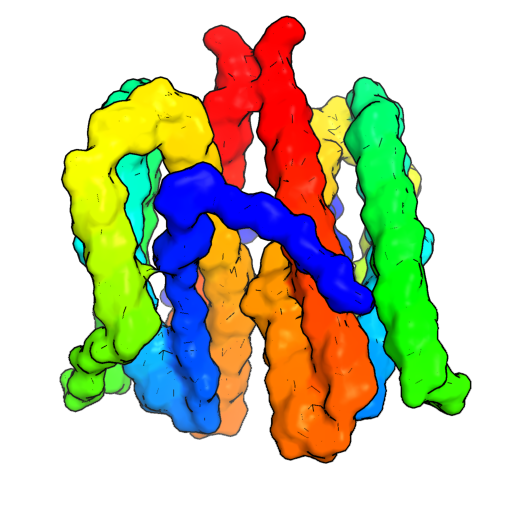143 ALA B C 1
ATOM 2690 O O . ALA B 1 142 ? 1.633 9.107 29.407 1.00 9.66 143 ALA B O 1
ATOM 2692 N N . ALA B 1 143 ? 2.894 9.994 27.770 1.00 8.50 144 ALA B N 1
ATOM 2693 C CA . ALA B 1 143 ? 4.099 9.359 28.233 1.00 8.92 144 ALA B CA 1
ATOM 2694 C C . ALA B 1 143 ? 4.498 9.894 29.615 1.00 9.41 144 ALA B C 1
ATOM 2695 O O . ALA B 1 143 ? 4.899 9.124 30.505 1.00 9.56 144 ALA B O 1
ATOM 2697 N N . GLU B 1 144 ? 4.426 11.216 29.802 1.00 9.66 145 GLU B N 1
ATOM 2698 C CA A GLU B 1 144 ? 4.761 11.802 31.094 0.50 10.54 145 GLU B CA 1
ATOM 2699 C CA B GLU B 1 144 ? 4.767 11.810 31.097 0.50 10.50 145 GLU B CA 1
ATOM 2700 C C . GLU B 1 144 ? 3.853 11.256 32.171 1.00 10.21 145 GLU B C 1
ATOM 2701 O O . GLU B 1 144 ? 4.275 11.090 33.339 1.00 12.30 145 GLU B O 1
ATOM 2712 N N . GLN B 1 145 ? 2.608 10.921 31.882 1.00 10.41 146 GLN B N 1
ATOM 2713 C CA . GLN B 1 145 ? 1.661 10.380 32.818 1.00 11.45 146 GLN B CA 1
ATOM 2714 C C . GLN B 1 145 ? 1.738 8.876 32.985 1.00 11.69 146 GLN B C 1
ATOM 2715 O O . GLN B 1 145 ? 0.934 8.304 33.711 1.00 15.35 146 GLN B O 1
ATOM 2721 N N . GLY B 1 146 ? 2.695 8.231 32.363 1.00 10.97 147 GLY B N 1
ATOM 2722 C CA . GLY B 1 146 ? 2.894 6.816 32.524 1.00 10.64 147 GLY B CA 1
ATOM 2723 C C . GLY B 1 146 ? 1.882 6.001 31.779 1.00 12.16 147 GLY B C 1
ATOM 2724 O O . GLY B 1 146 ? 1.750 4.815 31.997 1.00 15.97 147 GLY B O 1
ATOM 2725 N N . ASN B 1 147 ? 1.212 6.563 30.781 1.00 9.82 148 ASN B N 1
ATOM 2726 C CA . ASN B 1 147 ? 0.197 5.849 30.030 1.00 9.68 148 ASN B CA 1
ATOM 2727 C C . ASN B 1 147 ? 0.823 5.393 28.721 1.00 9.17 148 ASN B C 1
ATOM 2728 O O . ASN B 1 147 ? 0.681 6.058 27.663 1.00 9.80 148 ASN B O 1
ATOM 2733 N N . MET B 1 148 ? 1.600 4.340 28.754 1.00 9.01 149 MET B N 1
ATOM 2734 C CA . MET B 1 148 ? 2.415 3.956 27.593 1.00 8.90 149 MET B CA 1
ATOM 2735 C C . MET B 1 148 ? 1.546 3.466 26.470 1.00 8.87 149 MET B C 1
ATOM 2736 O O . MET B 1 148 ? 1.896 3.783 25.315 1.00 9.38 149 MET B O 1
ATOM 2741 N N . GLU B 1 149 ? 0.469 2.790 26.716 1.00 9.63 150 GLU B N 1
ATOM 2742 C CA . GLU B 1 149 ? -0.337 2.306 25.636 1.00 10.29 150 GLU B CA 1
ATOM 2743 C C . GLU B 1 149 ? -0.942 3.472 24.867 1.00 8.60 150 GLU B C 1
ATOM 2744 O O . GLU B 1 149 ? -1.019 3.416 23.618 1.00 9.33 150 GLU B O 1
ATOM 2750 N N . VAL B 1 150 ? -1.422 4.483 25.530 1.00 8.70 151 VAL B N 1
ATOM 2751 C CA . VAL B 1 150 ? -1.998 5.628 24.882 1.00 8.07 151 VAL B CA 1
ATOM 2752 C C . VAL B 1 150 ? -0.923 6.456 24.249 1.00 7.85 151 VAL B C 1
ATOM 2753 O O . VAL B 1 150 ? -1.152 6.960 23.103 1.00 8.03 151 VAL B O 1
ATOM 2757 N N . ALA B 1 151 ? 0.247 6.619 24.805 1.00 7.61 152 ALA B N 1
ATOM 2758 C CA . ALA B 1 151 ? 1.336 7.325 24.187 1.00 7.35 152 ALA B CA 1
ATOM 2759 C C . ALA B 1 151 ? 1.680 6.629 22.856 1.00 7.67 152 ALA B C 1
ATOM 2760 O O . ALA B 1 151 ? 1.865 7.329 21.838 1.00 7.64 152 ALA B O 1
ATOM 2762 N N . THR B 1 152 ? 1.810 5.333 22.859 1.00 7.61 153 THR B N 1
ATOM 2763 C CA . THR B 1 152 ? 2.138 4.548 21.656 1.00 7.48 153 THR B CA 1
ATOM 2764 C C . THR B 1 152 ? 1.039 4.741 20.634 1.00 7.34 153 THR B C 1
ATOM 2765 O O . THR B 1 152 ? 1.360 4.899 19.428 1.00 7.59 153 THR B O 1
ATOM 2769 N N . ALA B 1 153 ? -0.215 4.761 20.996 1.00 7.47 154 ALA B N 1
ATOM 2770 C CA . ALA B 1 153 ? -1.298 5.019 20.049 1.00 7.12 154 ALA B CA 1
ATOM 2771 C C . ALA B 1 153 ? -1.206 6.366 19.466 1.00 6.67 154 ALA B C 1
ATOM 2772 O O . ALA B 1 153 ? -1.326 6.520 18.209 1.00 7.97 154 ALA B O 1
ATOM 2774 N N . PHE B 1 154 ? -0.975 7.423 20.209 1.00 6.98 155 PHE B N 1
ATOM 2775 C CA . PHE B 1 154 ? -0.825 8.739 19.650 1.00 6.79 155 PHE B CA 1
ATOM 2776 C C . PHE B 1 154 ? 0.388 8.783 18.754 1.00 6.72 155 PHE B C 1
ATOM 2777 O O . PHE B 1 154 ? 0.311 9.485 17.713 1.00 7.96 155 PHE B O 1
ATOM 2785 N N . GLU B 1 155 ? 1.486 8.139 19.028 1.00 6.88 156 GLU B N 1
ATOM 2786 C CA . GLU B 1 155 ? 2.624 8.097 18.159 1.00 7.32 156 GLU B CA 1
ATOM 2787 C C . GLU B 1 155 ? 2.279 7.458 16.814 1.00 7.36 156 GLU B C 1
ATOM 2788 O O . GLU B 1 155 ? 2.753 7.949 15.768 1.00 8.06 156 GLU B O 1
ATOM 2794 N N . ALA B 1 156 ? 1.460 6.432 16.816 1.00 7.27 157 ALA B N 1
ATOM 2795 C CA . ALA B 1 156 ? 1.017 5.826 15.562 1.00 7.30 157 ALA B CA 1
ATOM 2796 C C . ALA B 1 156 ? 0.090 6.755 14.833 1.00 7.05 157 ALA B C 1
ATOM 2797 O O . ALA B 1 156 ? 0.185 6.842 13.542 1.00 8.77 157 ALA B O 1
ATOM 2799 N N . ILE B 1 157 ? -0.773 7.478 15.469 1.00 6.88 158 ILE B N 1
ATOM 2800 C CA . ILE B 1 157 ? -1.616 8.456 14.827 1.00 7.25 158 ILE B CA 1
ATOM 2801 C C . ILE B 1 157 ? -0.768 9.557 14.245 1.00 7.24 158 ILE B C 1
ATOM 2802 O O . ILE B 1 157 ? -1.029 9.998 13.090 1.00 8.07 158 ILE B O 1
ATOM 2807 N N . VAL B 1 158 ? 0.262 10.043 14.874 1.00 7.15 159 VAL B N 1
ATOM 2808 C CA . VAL B 1 158 ? 1.148 11.021 14.356 1.00 7.13 159 VAL B CA 1
ATOM 2809 C C . VAL B 1 158 ? 1.694 10.556 12.999 1.00 7.40 159 VAL B C 1
ATOM 2810 O O . VAL B 1 158 ? 1.728 11.328 12.012 1.00 7.49 159 VAL B O 1
ATOM 2814 N N . LYS B 1 159 ? 2.197 9.342 12.959 1.00 7.42 160 LYS B N 1
ATOM 2815 C CA . LYS B 1 159 ? 2.753 8.829 11.688 1.00 8.19 160 LYS B CA 1
ATOM 2816 C C . LYS B 1 159 ? 1.680 8.767 10.603 1.00 7.18 160 LYS B C 1
ATOM 2817 O O . LYS B 1 159 ? 2.034 9.068 9.427 1.00 8.20 160 LYS B O 1
ATOM 2823 N N . SER B 1 160 ? 0.475 8.407 10.915 1.00 7.04 161 SER B N 1
ATOM 2824 C CA . SER B 1 160 ? -0.570 8.317 9.937 1.00 7.22 161 SER B CA 1
ATOM 2825 C C . SER B 1 160 ? -0.987 9.663 9.458 1.00 7.47 161 SER B C 1
ATOM 2826 O O . SER B 1 160 ? -1.176 9.860 8.235 1.00 7.70 161 SER B O 1
ATOM 2829 N N . GLU B 1 161 ? -1.124 10.675 10.303 1.00 6.31 162 GLU B N 1
ATOM 2830 C CA . GLU B 1 161 ? -1.456 12.016 9.866 1.00 7.12 162 GLU B CA 1
ATOM 2831 C C . GLU B 1 161 ? -0.327 12.584 9.034 1.00 6.95 162 GLU B C 1
ATOM 2832 O O . GLU B 1 161 ? -0.610 13.368 8.073 1.00 7.41 162 GLU B O 1
ATOM 2838 N N . THR B 1 162 ? 0.894 12.266 9.309 1.00 6.78 163 THR B N 1
ATOM 2839 C CA . THR B 1 162 ? 1.998 12.712 8.486 1.00 7.10 163 THR B CA 1
ATOM 2840 C C . THR B 1 162 ? 1.885 12.139 7.059 1.00 7.77 163 THR B C 1
ATOM 2841 O O . THR B 1 162 ? 2.106 12.868 6.077 1.00 9.11 163 THR B O 1
ATOM 2845 N N . LYS B 1 163 ? 1.557 10.878 6.961 1.00 7.65 164 LYS B N 1
ATOM 2846 C CA . LYS B 1 163 ? 1.279 10.244 5.661 1.00 8.34 164 LYS B CA 1
ATOM 2847 C C . LYS B 1 163 ? 0.150 10.972 5.004 1.00 7.66 164 LYS B C 1
ATOM 2848 O O . LYS B 1 163 ? 0.258 11.243 3.743 1.00 8.80 164 LYS B O 1
ATOM 2854 N N . HIS B 1 164 ? -0.942 11.274 5.644 1.00 7.16 165 HIS B N 1
ATOM 2855 C CA . HIS B 1 164 ? -2.024 12.008 5.019 1.00 7.06 165 HIS B CA 1
ATOM 2856 C C . HIS B 1 164 ? -1.568 13.320 4.513 1.00 6.95 165 HIS B C 1
ATOM 2857 O O . HIS B 1 164 ? -1.966 13.748 3.388 1.00 8.04 165 HIS B O 1
ATOM 2864 N N . ALA B 1 165 ? -0.791 14.084 5.253 1.00 7.20 166 ALA B N 1
ATOM 2865 C CA . ALA B 1 165 ? -0.271 15.327 4.813 1.00 7.49 166 ALA B CA 1
ATOM 2866 C C . ALA B 1 165 ? 0.483 15.163 3.467 1.00 7.98 166 ALA B C 1
ATOM 2867 O O . ALA B 1 165 ? 0.328 16.009 2.568 1.00 8.56 166 ALA B O 1
ATOM 2869 N N . ASN B 1 166 ? 1.320 14.167 3.412 1.00 8.19 167 ASN B N 1
ATOM 2870 C CA . ASN B 1 166 ? 2.045 13.875 2.165 1.00 8.95 167 ASN B CA 1
ATOM 2871 C C . ASN B 1 166 ? 1.111 13.508 1.044 1.00 8.35 167 ASN B C 1
ATOM 2872 O O . ASN B 1 166 ? 1.273 14.062 -0.091 1.00 9.98 167 ASN B O 1
ATOM 2877 N N . TRP B 1 167 ? 0.115 12.688 1.259 1.00 8.52 168 TRP B N 1
ATOM 2878 C CA . TRP B 1 167 ? -0.860 12.401 0.188 1.00 8.71 168 TRP B CA 1
ATOM 2879 C C . TRP B 1 167 ? -1.519 13.640 -0.288 1.00 8.80 168 TRP B C 1
ATOM 2880 O O . TRP B 1 167 ? -1.700 13.859 -1.550 1.00 9.53 168 TRP B O 1
ATOM 2891 N N . VAL B 1 168 ? -1.915 14.555 0.581 1.00 8.48 169 VAL B N 1
ATOM 2892 C CA . VAL B 1 168 ? -2.600 15.767 0.231 1.00 8.60 169 VAL B CA 1
ATOM 2893 C C . VAL B 1 168 ? -1.684 16.687 -0.516 1.00 8.50 169 VAL B C 1
ATOM 2894 O O . VAL B 1 168 ? -2.143 17.306 -1.540 1.00 9.22 169 VAL B O 1
ATOM 2898 N N . LYS B 1 169 ? -0.445 16.857 -0.124 1.00 8.04 170 LYS B N 1
ATOM 2899 C CA . LYS B 1 169 ? 0.472 17.668 -0.847 1.00 8.32 170 LYS B CA 1
ATOM 2900 C C . LYS B 1 169 ? 0.672 17.112 -2.289 1.00 9.11 170 LYS B C 1
ATOM 2901 O O . LYS B 1 169 ? 0.705 17.937 -3.248 1.00 10.14 170 LYS B O 1
ATOM 2907 N N . ARG B 1 170 ? 0.869 15.825 -2.429 1.00 9.37 171 ARG B N 1
ATOM 2908 C CA . ARG B 1 170 ? 1.081 15.330 -3.784 1.00 10.53 171 ARG B CA 1
ATOM 2909 C C . ARG B 1 170 ? -0.186 15.588 -4.571 1.00 10.38 171 ARG B C 1
ATOM 2910 O O . ARG B 1 170 ? -0.084 15.869 -5.813 1.00 12.41 171 ARG B O 1
ATOM 2918 N N . ALA B 1 171 ? -1.383 15.438 -4.058 1.00 11.39 172 ALA B N 1
ATOM 2919 C CA . ALA B 1 171 ? -2.631 15.671 -4.729 1.00 12.57 172 ALA B CA 1
ATOM 2920 C C . ALA B 1 171 ? -2.764 17.107 -5.169 1.00 11.83 172 ALA B C 1
ATOM 2921 O O . ALA B 1 171 ? -3.245 17.417 -6.277 1.00 14.14 172 ALA B O 1
ATOM 2923 N N . LEU B 1 172 ? -2.417 18.044 -4.301 1.00 10.99 173 LEU B N 1
ATOM 2924 C CA . LEU B 1 172 ? -2.485 19.431 -4.593 1.00 10.68 173 LEU B CA 1
ATOM 2925 C C . LEU B 1 172 ? -1.531 19.771 -5.727 1.00 11.23 173 LEU B C 1
ATOM 2926 O O . LEU B 1 172 ? -1.893 20.504 -6.671 1.00 13.66 173 LEU B O 1
ATOM 2931 N N . GLU B 1 173 ? -0.316 19.257 -5.695 1.00 11.05 174 GLU B N 1
ATOM 2932 C CA . GLU B 1 173 ? 0.672 19.433 -6.760 1.00 12.89 174 GLU B CA 1
ATOM 2933 C C . GLU B 1 173 ? 0.100 18.909 -8.047 1.00 15.39 174 GLU B C 1
ATOM 2934 O O . GLU B 1 173 ? 0.187 19.608 -9.085 1.00 20.48 174 GLU B O 1
ATOM 2940 N N A ASN B 1 174 ? -0.555 17.779 -8.049 0.60 15.15 175 ASN B N 1
ATOM 2941 N N B ASN B 1 174 ? -0.549 17.773 -8.079 0.40 15.28 175 ASN B N 1
ATOM 2942 C CA A ASN B 1 174 ? -1.114 17.200 -9.264 0.60 18.34 175 ASN B CA 1
ATOM 2943 C CA B ASN B 1 174 ? -1.137 17.346 -9.341 0.40 18.42 175 ASN B CA 1
ATOM 2944 C C A ASN B 1 174 ? -2.295 18.031 -9.739 0.60 18.46 175 ASN B C 1
ATOM 2945 C C B ASN B 1 174 ? -2.174 18.390 -9.768 0.40 16.98 175 ASN B C 1
ATOM 2946 O O A ASN B 1 174 ? -2.539 18.054 -10.962 0.60 21.83 175 ASN B O 1
ATOM 2947 O O B ASN B 1 174 ? -2.092 18.943 -10.924 0.40 17.13 175 ASN B O 1
ATOM 2956 N N . LEU B 1 175 ? -3.172 18.547 -8.891 1.00 16.79 176 LEU B N 1
ATOM 2957 C CA . LEU B 1 175 ? -4.358 19.277 -9.256 1.00 17.07 176 LEU B CA 1
ATOM 2958 C C . LEU B 1 175 ? -3.930 20.503 -10.006 1.00 17.58 176 LEU B C 1
ATOM 2959 O O . LEU B 1 175 ? -4.555 20.796 -11.031 1.00 21.76 176 LEU B O 1
ATOM 2964 N N . LEU B 1 176 ? -2.940 21.217 -9.486 1.00 17.53 177 LEU B N 1
ATOM 2965 C CA . LEU B 1 176 ? -2.503 22.501 -9.940 1.00 22.22 177 LEU B CA 1
ATOM 2966 C C . LEU B 1 176 ? -1.711 22.220 -11.268 1.00 17.79 177 LEU B C 1
ATOM 2967 O O . LEU B 1 176 ? -1.990 22.792 -12.252 1.00 24.48 177 LEU B O 1
ATOM 2972 N N . GLU B 1 177 ? -1.096 21.101 -11.702 1.00 20.88 178 GLU B N 1
ATOM 2973 C CA . GLU B 1 177 ? -0.288 20.885 -12.939 1.00 19.31 178 GLU B CA 1
ATOM 2974 C C . GLU B 1 177 ? -1.138 20.342 -14.076 1.00 20.45 178 GLU B C 1
ATOM 2975 O O . GLU B 1 177 ? -1.403 19.151 -14.282 1.00 26.39 178 GLU B O 1
ATOM 2977 N N . VAL B 1 178 ? -1.518 21.252 -14.953 1.00 23.00 179 VAL B N 1
ATOM 2978 C CA . VAL B 1 178 ? -2.234 21.009 -16.234 1.00 21.62 179 VAL B CA 1
ATOM 2979 C C . VAL B 1 178 ? -1.221 20.634 -17.283 1.00 23.46 179 VAL B C 1
ATOM 2980 O O . VAL B 1 178 ? -0.082 21.188 -17.400 1.00 28.18 179 VAL B O 1
ATOM 2984 N N . ALA B 1 179 ? -1.649 19.763 -18.205 1.00 21.59 180 ALA B N 1
ATOM 2985 C CA . ALA B 1 179 ? -0.810 19.335 -19.350 1.00 24.72 180 ALA B CA 1
ATOM 2986 C C . ALA B 1 179 ? -1.562 18.259 -20.110 1.00 24.73 180 ALA B C 1
ATOM 2987 O O . ALA B 1 179 ? -2.734 18.339 -19.739 1.00 25.43 180 ALA B O 1
#